Protein 3WH9 (pdb70)

CATH classification: 3.20.20.80

Structure (mmCIF, N/CA/C/O backbone):
data_3WH9
#
_entry.id   3WH9
#
_cell.length_a   93.584
_cell.length_b   97.051
_cell.length_c   147.838
_cell.angle_alpha   90.00
_cell.angle_beta   90.00
_cell.angle_gamma   90.00
#
_symmetry.space_group_name_H-M   'C 2 2 21'
#
loop_
_entity.id
_entity.type
_entity.pdbx_description
1 polymer Endo-beta-1,4-mannanase
2 branched 2-acetamido-2-deoxy-beta-D-glucopyranose-(1-4)-2-acetamido-2-deoxy-beta-D-glucopyranose
3 non-polymer 2-acetamido-2-deoxy-beta-D-glucopyranose
4 non-polymer 2-AMINO-2-HYDROXYMETHYL-PROPANE-1,3-DIOL
5 non-polymer 'CHLORIDE ION'
6 water water
#
loop_
_atom_site.group_PDB
_atom_site.id
_atom_site.type_symbol
_atom_site.label_atom_id
_atom_site.label_alt_id
_atom_site.label_comp_id
_atom_site.label_asym_id
_atom_site.label_entity_id
_atom_site.label_seq_id
_atom_site.pdbx_PDB_ins_code
_atom_site.Cartn_x
_atom_site.Cartn_y
_atom_site.Cartn_z
_atom_site.occupancy
_atom_site.B_iso_or_equiv
_atom_site.auth_seq_id
_atom_site.auth_comp_id
_atom_site.auth_asym_id
_atom_site.auth_atom_id
_atom_site.pdbx_PDB_model_num
ATOM 1 N N . SER A 1 1 ? -10.835 -21.379 30.809 1.00 38.49 1 SER A N 1
ATOM 2 C CA . SER A 1 1 ? -12.198 -21.662 30.287 1.00 37.41 1 SER A CA 1
ATOM 3 C C . SER A 1 1 ? -12.933 -20.357 29.920 1.00 34.62 1 SER A C 1
ATOM 4 O O . SER A 1 1 ? -12.935 -19.966 28.747 1.00 36.10 1 SER A O 1
ATOM 7 N N . PHE A 1 2 ? -13.553 -19.676 30.889 1.00 30.53 2 PHE A N 1
ATOM 8 C CA . PHE A 1 2 ? -14.220 -18.422 30.525 1.00 26.44 2 PHE A CA 1
ATOM 9 C C . PHE A 1 2 ? -13.241 -17.279 30.655 1.00 24.76 2 PHE A C 1
ATOM 10 O O . PHE A 1 2 ? -12.304 -17.346 31.445 1.00 23.64 2 PHE A O 1
ATOM 18 N N . ALA A 1 3 ? -13.480 -16.196 29.924 1.00 21.92 3 ALA A N 1
ATOM 19 C CA . ALA A 1 3 ? -12.585 -15.039 30.020 1.00 21.23 3 ALA A CA 1
ATOM 20 C C . ALA A 1 3 ? -12.605 -14.480 31.440 1.00 19.91 3 ALA A C 1
ATOM 21 O O . ALA A 1 3 ? -13.601 -14.589 32.177 1.00 20.49 3 ALA A O 1
ATOM 23 N N . SER A 1 4 ? -11.524 -13.849 31.854 1.00 19.66 4 SER A N 1
ATOM 24 C CA . SER A 1 4 ? -11.459 -13.379 33.237 1.00 20.31 4 SER A CA 1
ATOM 25 C C . SER A 1 4 ? -10.583 -12.153 33.414 1.00 21.07 4 SER A C 1
ATOM 26 O O . SER A 1 4 ? -10.008 -11.620 32.469 1.00 19.96 4 SER A O 1
ATOM 29 N N . THR A 1 5 ? -10.475 -11.702 34.662 1.00 22.06 5 THR A N 1
ATOM 30 C CA . THR A 1 5 ? -9.577 -10.613 34.963 1.00 21.71 5 THR A CA 1
ATOM 31 C C . THR A 1 5 ? -8.364 -11.193 35.691 1.00 23.04 5 THR A C 1
ATOM 32 O O . THR A 1 5 ? -8.436 -12.241 36.338 1.00 24.23 5 THR A O 1
ATOM 36 N N . SER A 1 6 ? -7.239 -10.527 35.518 1.00 22.63 6 SER A N 1
ATOM 37 C CA . SER A 1 6 ? -6.002 -10.905 36.196 1.00 25.50 6 SER A CA 1
ATOM 38 C C . SER A 1 6 ? -5.448 -9.535 36.625 1.00 24.59 6 SER A C 1
ATOM 39 O O . SER A 1 6 ? -4.819 -8.844 35.827 1.00 25.07 6 SER A O 1
ATOM 42 N N . GLY A 1 7 ? -5.715 -9.128 37.885 1.00 24.98 7 GLY A N 1
ATOM 43 C CA . GLY A 1 7 ? -5.258 -7.814 38.318 1.00 25.35 7 GLY A CA 1
ATOM 44 C C . GLY A 1 7 ? -6.030 -6.738 37.519 1.00 23.84 7 GLY A C 1
ATOM 45 O O . GLY A 1 7 ? -7.242 -6.773 37.502 1.00 24.65 7 GLY A O 1
ATOM 46 N N . LEU A 1 8 ? -5.329 -5.805 36.872 1.00 21.79 8 LEU A N 1
ATOM 47 C CA . LEU A 1 8 ? -5.946 -4.763 36.091 1.00 22.40 8 LEU A CA 1
ATOM 48 C C . LEU A 1 8 ? -6.032 -5.158 34.610 1.00 22.21 8 LEU A C 1
ATOM 49 O O . LEU A 1 8 ? -6.403 -4.325 33.792 1.00 24.67 8 LEU A O 1
ATOM 54 N N . GLN A 1 9 ? -5.703 -6.405 34.260 1.00 21.61 9 GLN A N 1
ATOM 55 C CA . GLN A 1 9 ? -5.755 -6.869 32.875 1.00 21.95 9 GLN A CA 1
ATOM 56 C C . GLN A 1 9 ? -6.828 -7.928 32.661 1.00 21.04 9 GLN A C 1
ATOM 57 O O . GLN A 1 9 ? -7.366 -8.459 33.612 1.00 22.12 9 GLN A O 1
ATOM 63 N N . PHE A 1 10 ? -7.141 -8.211 31.397 1.00 19.65 10 PHE A N 1
ATOM 64 C CA . PHE A 1 10 ? -8.058 -9.290 31.064 1.00 18.87 10 PHE A CA 1
ATOM 65 C C . PHE A 1 10 ? -7.265 -10.504 30.566 1.00 19.38 10 PHE A C 1
ATOM 66 O O . PHE A 1 10 ? -6.142 -10.349 30.046 1.00 19.40 10 PHE A O 1
ATOM 74 N N . THR A 1 11 ? -7.863 -11.681 30.720 1.00 19.84 11 THR A N 1
ATOM 75 C CA . THR A 1 11 ? -7.316 -12.944 30.197 1.00 20.48 11 THR A CA 1
ATOM 76 C C . THR A 1 11 ? -8.338 -13.581 29.223 1.00 21.73 11 THR A C 1
ATOM 77 O O . THR A 1 11 ? -9.511 -13.783 29.582 1.00 21.63 11 THR A O 1
ATOM 81 N N . ILE A 1 12 ? -7.892 -13.893 27.998 1.00 19.84 12 ILE A N 1
ATOM 82 C CA . ILE A 1 12 ? -8.752 -14.527 27.003 1.00 21.29 12 ILE A CA 1
ATOM 83 C C . ILE A 1 12 ? -7.965 -15.709 26.417 1.00 21.38 12 ILE A C 1
ATOM 84 O O . ILE A 1 12 ? -6.823 -15.519 25.960 1.00 20.51 12 ILE A O 1
ATOM 89 N N . ASP A 1 13 ? -8.615 -16.875 26.417 1.00 23.27 13 ASP A N 1
ATOM 90 C CA . ASP A 1 13 ? -8.018 -18.092 25.872 1.00 23.17 13 ASP A CA 1
ATOM 91 C C . ASP A 1 13 ? -6.619 -18.289 26.461 1.00 22.54 13 ASP A C 1
ATOM 92 O O . ASP A 1 13 ? -5.675 -18.652 25.735 1.00 21.17 13 ASP A O 1
ATOM 97 N N . GLY A 1 14 ? -6.506 -18.036 27.757 1.00 22.39 14 GLY A N 1
ATOM 98 C CA . GLY A 1 14 ? -5.246 -18.221 28.460 1.00 22.34 14 GLY A CA 1
ATOM 99 C C . GLY A 1 14 ? -4.184 -17.150 28.299 1.00 22.36 14 GLY A C 1
ATOM 100 O O . GLY A 1 14 ? -3.105 -17.243 28.899 1.00 23.05 14 GLY A O 1
ATOM 101 N N . GLU A 1 15 ? -4.479 -16.123 27.491 1.00 21.42 15 GLU A N 1
ATOM 102 C CA . GLU A 1 15 ? -3.531 -15.050 27.253 1.00 21.79 15 GLU A CA 1
ATOM 103 C C . GLU A 1 15 ? -3.932 -13.817 28.046 1.00 21.66 15 GLU A C 1
ATOM 104 O O . GLU A 1 15 ? -5.055 -13.366 27.940 1.00 19.29 15 GLU A O 1
ATOM 110 N N . THR A 1 16 ? -3.008 -13.297 28.842 1.00 20.75 16 THR A N 1
ATOM 111 C CA . THR A 1 16 ? -3.274 -12.121 29.646 1.00 21.93 16 THR A CA 1
ATOM 112 C C . THR A 1 16 ? -2.606 -10.924 29.023 1.00 22.38 16 THR A C 1
ATOM 113 O O . THR A 1 16 ? -1.385 -10.911 28.833 1.00 23.20 16 THR A O 1
ATOM 117 N N . GLY A 1 17 ? -3.367 -9.868 28.719 1.00 21.74 17 GLY A N 1
ATOM 118 C CA . GLY A 1 17 ? -2.720 -8.734 28.081 1.00 19.93 17 GLY A CA 1
ATOM 119 C C . GLY A 1 17 ? -3.792 -7.772 27.589 1.00 20.27 17 GLY A C 1
ATOM 120 O O . GLY A 1 17 ? -4.944 -8.010 27.866 1.00 20.82 17 GLY A O 1
ATOM 121 N N . TYR A 1 18 ? -3.394 -6.700 26.933 1.00 19.44 18 TYR A N 1
ATOM 122 C CA . TYR A 1 18 ? -4.381 -5.736 26.411 1.00 16.78 18 TYR A CA 1
ATOM 123 C C . TYR A 1 18 ? -5.077 -6.240 25.157 1.00 16.55 18 TYR A C 1
ATOM 124 O O . TYR A 1 18 ? -4.465 -6.880 24.298 1.00 19.38 18 TYR A O 1
ATOM 133 N N . PHE A 1 19 ? -6.378 -5.952 25.037 1.00 16.48 19 PHE A N 1
ATOM 134 C CA . PHE A 1 19 ? -7.135 -6.387 23.867 1.00 16.93 19 PHE A CA 1
ATOM 135 C C . PHE A 1 19 ? -7.897 -5.266 23.184 1.00 16.82 19 PHE A C 1
ATOM 136 O O . PHE A 1 19 ? -8.369 -4.329 23.870 1.00 18.60 19 PHE A O 1
ATOM 144 N N . ALA A 1 20 ? -8.020 -5.386 21.854 1.00 17.00 20 ALA A N 1
ATOM 145 C CA . ALA A 1 20 ? -8.823 -4.415 21.072 1.00 16.06 20 ALA A CA 1
ATOM 146 C C . ALA A 1 20 ? -10.068 -5.156 20.608 1.00 15.25 20 ALA A C 1
ATOM 147 O O . ALA A 1 20 ? -10.070 -6.339 20.335 1.00 15.34 20 ALA A O 1
ATOM 149 N N . GLY A 1 21 ? -11.162 -4.415 20.569 1.00 13.12 21 GLY A N 1
ATOM 150 C CA . GLY A 1 21 ? -12.393 -4.970 20.063 1.00 13.63 21 GLY A CA 1
ATOM 151 C C . GLY A 1 21 ? -13.254 -3.870 19.496 1.00 13.39 21 GLY A C 1
ATOM 152 O O . GLY A 1 21 ? -12.785 -2.791 19.170 1.00 13.12 21 GLY A O 1
ATOM 153 N N . THR A 1 22 ? -14.523 -4.205 19.348 1.00 13.12 22 THR A N 1
ATOM 154 C CA . THR A 1 22 ? -15.432 -3.222 18.737 1.00 13.39 22 THR A CA 1
ATOM 155 C C . THR A 1 22 ? -16.853 -3.542 19.121 1.00 13.09 22 THR A C 1
ATOM 156 O O . THR A 1 22 ? -17.144 -4.435 19.927 1.00 13.44 22 THR A O 1
ATOM 160 N N . ASN A 1 23 ? -17.776 -2.737 18.552 1.00 13.30 23 ASN A N 1
ATOM 161 C CA . ASN A 1 23 ? -19.210 -2.881 18.798 1.00 12.77 23 ASN A CA 1
ATOM 162 C C . ASN A 1 23 ? -19.952 -3.159 17.499 1.00 14.12 23 ASN A C 1
ATOM 163 O O . ASN A 1 23 ? -19.565 -2.601 16.469 1.00 14.92 23 ASN A O 1
ATOM 168 N N . SER A 1 24 ? -20.963 -4.035 17.553 1.00 12.76 24 SER A N 1
ATOM 169 C CA . SER A 1 24 ? -21.862 -4.271 16.401 1.00 14.34 24 SER A CA 1
ATOM 170 C C . SER A 1 24 ? -23.247 -4.532 17.021 1.00 14.33 24 SER A C 1
ATOM 171 O O . SER A 1 24 ? -23.661 -5.674 17.226 1.00 17.22 24 SER A O 1
ATOM 174 N N . TYR A 1 25 ? -24.027 -3.491 17.269 1.00 14.41 25 TYR A N 1
ATOM 175 C CA . TYR A 1 25 ? -25.305 -3.738 17.940 1.00 14.79 25 TYR A CA 1
ATOM 176 C C . TYR A 1 25 ? -26.276 -4.510 17.062 1.00 13.53 25 TYR A C 1
ATOM 177 O O . TYR A 1 25 ? -27.186 -5.181 17.545 1.00 15.51 25 TYR A O 1
ATOM 186 N N . TRP A 1 26 ? -26.066 -4.382 15.779 1.00 13.38 26 TRP A N 1
ATOM 187 C CA . TRP A 1 26 ? -27.000 -4.932 14.818 1.00 14.20 26 TRP A CA 1
ATOM 188 C C . TRP A 1 26 ? -26.791 -6.384 14.440 1.00 13.89 26 TRP A C 1
ATOM 189 O O . TRP A 1 26 ? -27.634 -6.975 13.770 1.00 16.14 26 TRP A O 1
ATOM 200 N N . ILE A 1 27 ? -25.699 -6.996 14.873 1.00 14.82 27 ILE A N 1
ATOM 201 C CA . ILE A 1 27 ? -25.443 -8.334 14.355 1.00 14.86 27 ILE A CA 1
ATOM 202 C C . ILE A 1 27 ? -26.426 -9.409 14.760 1.00 15.00 27 ILE A C 1
ATOM 203 O O . ILE A 1 27 ? -26.697 -10.383 14.018 1.00 16.12 27 ILE A O 1
ATOM 208 N N . GLY A 1 28 ? -26.978 -9.230 15.948 1.00 14.57 28 GLY A N 1
ATOM 209 C CA . GLY A 1 28 ? -27.952 -10.214 16.424 1.00 13.18 28 GLY A CA 1
ATOM 210 C C . GLY A 1 28 ? -29.340 -10.053 15.789 1.00 13.88 28 GLY A C 1
ATOM 211 O O . GLY A 1 28 ? -30.281 -10.874 16.075 1.00 13.96 28 GLY A O 1
ATOM 212 N N . PHE A 1 29 ? -29.495 -9.036 14.952 1.00 13.66 29 PHE A N 1
ATOM 213 C CA . PHE A 1 29 ? -30.786 -8.808 14.285 1.00 14.11 29 PHE A CA 1
ATOM 214 C C . PHE A 1 29 ? -30.735 -9.088 12.781 1.00 16.54 29 PHE A C 1
ATOM 215 O O . PHE A 1 29 ? -31.742 -8.889 12.079 1.00 17.91 29 PHE A O 1
ATOM 223 N N . LEU A 1 30 ? -29.567 -9.507 12.314 1.00 15.79 30 LEU A N 1
ATOM 224 C CA . LEU A 1 30 ? -29.448 -9.895 10.896 1.00 15.33 30 LEU A CA 1
ATOM 225 C C . LEU A 1 30 ? -30.178 -11.197 10.741 1.00 17.32 30 LEU A C 1
ATOM 226 O O . LEU A 1 30 ? -30.324 -11.950 11.717 1.00 17.86 30 LEU A O 1
ATOM 231 N N . THR A 1 31 ? -30.653 -11.462 9.526 1.00 18.38 31 THR A N 1
ATOM 232 C CA . THR A 1 31 ? -31.296 -12.750 9.315 1.00 19.99 31 THR A CA 1
ATOM 233 C C . THR A 1 31 ? -30.514 -13.674 8.401 1.00 20.20 31 THR A C 1
ATOM 234 O O . THR A 1 31 ? -30.910 -14.836 8.214 1.00 22.49 31 THR A O 1
ATOM 238 N N . ASP A 1 32 ? -29.386 -13.200 7.876 1.00 19.24 32 ASP A N 1
ATOM 239 C CA . ASP A 1 32 ? -28.572 -14.006 6.934 1.00 21.06 32 ASP A CA 1
ATOM 240 C C . ASP A 1 32 ? -27.323 -14.484 7.638 1.00 19.49 32 ASP A C 1
ATOM 241 O O . ASP A 1 32 ? -26.460 -13.672 8.018 1.00 19.87 32 ASP A O 1
ATOM 246 N N . ASN A 1 33 ? -27.197 -15.796 7.811 1.00 18.23 33 ASN A N 1
ATOM 247 C CA . ASN A 1 33 ? -26.041 -16.389 8.484 1.00 19.43 33 ASN A CA 1
ATOM 248 C C . ASN A 1 33 ? -24.710 -16.048 7.807 1.00 19.40 33 ASN A C 1
ATOM 249 O O . ASN A 1 33 ? -23.706 -15.857 8.486 1.00 19.03 33 ASN A O 1
ATOM 254 N N . ALA A 1 34 ? -24.719 -15.944 6.482 1.00 20.25 34 ALA A N 1
ATOM 255 C CA . ALA A 1 34 ? -23.465 -15.649 5.792 1.00 20.14 34 ALA A CA 1
ATOM 256 C C . ALA A 1 34 ? -22.937 -14.282 6.214 1.00 19.70 34 ALA A C 1
ATOM 257 O O . ALA A 1 34 ? -21.732 -14.114 6.322 1.00 21.27 34 ALA A O 1
ATOM 259 N N . ASP A 1 35 ? -23.837 -13.335 6.470 1.00 20.08 35 ASP A N 1
ATOM 260 C CA . ASP A 1 35 ? -23.381 -12.008 6.881 1.00 19.28 35 ASP A CA 1
ATOM 261 C C . ASP A 1 35 ? -22.751 -12.052 8.273 1.00 18.58 35 ASP A C 1
ATOM 262 O O . ASP A 1 35 ? -21.782 -11.319 8.550 1.00 18.74 35 ASP A O 1
ATOM 267 N N . VAL A 1 36 ? -23.362 -12.815 9.175 1.00 17.07 36 VAL A N 1
ATOM 268 C CA . VAL A 1 36 ? -22.773 -12.964 10.517 1.00 16.06 36 VAL A CA 1
ATOM 269 C C . VAL A 1 36 ? -21.363 -13.575 10.396 1.00 16.09 36 VAL A C 1
ATOM 270 O O . VAL A 1 36 ? -20.422 -13.098 11.030 1.00 15.43 36 VAL A O 1
ATOM 274 N N . ASP A 1 37 ? -21.245 -14.659 9.606 1.00 17.04 37 ASP A N 1
ATOM 275 C CA . ASP A 1 37 ? -19.934 -15.305 9.433 1.00 17.24 37 ASP A CA 1
ATOM 276 C C . ASP A 1 37 ? -18.916 -14.391 8.741 1.00 17.99 37 ASP A C 1
ATOM 277 O O . ASP A 1 37 ? -17.743 -14.427 9.102 1.00 18.34 37 ASP A O 1
ATOM 282 N N . LEU A 1 38 ? -19.368 -13.570 7.804 1.00 18.30 38 LEU A N 1
ATOM 283 C CA . LEU A 1 38 ? -18.503 -12.629 7.096 1.00 18.76 38 LEU A CA 1
ATOM 284 C C . LEU A 1 38 ? -17.888 -11.662 8.128 1.00 17.69 38 LEU A C 1
ATOM 285 O O . LEU A 1 38 ? -16.702 -11.430 8.159 1.00 17.22 38 LEU A O 1
ATOM 290 N N . VAL A 1 39 ? -18.728 -11.126 9.018 1.00 16.46 39 VAL A N 1
ATOM 291 C CA . VAL A 1 39 ? -18.261 -10.207 10.017 1.00 16.26 39 VAL A CA 1
ATOM 292 C C . VAL A 1 39 ? -17.280 -10.909 10.955 1.00 14.64 39 VAL A C 1
ATOM 293 O O . VAL A 1 39 ? -16.198 -10.373 11.207 1.00 15.89 39 VAL A O 1
ATOM 297 N N . MET A 1 40 ? -17.656 -12.094 11.481 1.00 15.59 40 MET A N 1
ATOM 298 C CA . MET A 1 40 ? -16.812 -12.764 12.443 1.00 16.30 40 MET A CA 1
ATOM 299 C C . MET A 1 40 ? -15.442 -13.096 11.832 1.00 15.06 40 MET A C 1
ATOM 300 O O . MET A 1 40 ? -14.417 -12.949 12.502 1.00 15.61 40 MET A O 1
ATOM 305 N N . GLY A 1 41 ? -15.453 -13.475 10.558 1.00 16.15 41 GLY A N 1
ATOM 306 C CA . GLY A 1 41 ? -14.191 -13.787 9.886 1.00 16.22 41 GLY A CA 1
ATOM 307 C C . GLY A 1 41 ? -13.272 -12.565 9.779 1.00 16.43 41 GLY A C 1
ATOM 308 O O . GLY A 1 41 ? -12.062 -12.648 9.958 1.00 16.48 41 GLY A O 1
ATOM 309 N N . HIS A 1 42 ? -13.875 -11.450 9.443 1.00 15.10 42 HIS A N 1
ATOM 310 C CA . HIS A 1 42 ? -13.136 -10.186 9.358 1.00 15.03 42 HIS A CA 1
ATOM 311 C C . HIS A 1 42 ? -12.643 -9.737 10.731 1.00 14.46 42 HIS A C 1
ATOM 312 O O . HIS A 1 42 ? -11.525 -9.211 10.874 1.00 15.86 42 HIS A O 1
ATOM 319 N N . LEU A 1 43 ? -13.441 -9.901 11.779 1.00 15.36 43 LEU A N 1
ATOM 320 C CA . LEU A 1 43 ? -12.941 -9.540 13.105 1.00 13.37 43 LEU A CA 1
ATOM 321 C C . LEU A 1 43 ? -11.735 -10.439 13.456 1.00 13.68 43 LEU A C 1
ATOM 322 O O . LEU A 1 43 ? -10.731 -9.975 13.979 1.00 15.68 43 LEU A O 1
ATOM 327 N N . LYS A 1 44 ? -11.839 -11.723 13.164 1.00 14.77 44 LYS A N 1
ATOM 328 C CA . LYS A 1 44 ? -10.760 -12.631 13.486 1.00 14.32 44 LYS A CA 1
ATOM 329 C C . LYS A 1 44 ? -9.471 -12.271 12.741 1.00 14.36 44 LYS A C 1
ATOM 330 O O . LYS A 1 44 ? -8.415 -12.181 13.351 1.00 14.67 44 LYS A O 1
ATOM 336 N N . SER A 1 45 ? -9.562 -12.038 11.428 1.00 15.05 45 SER A N 1
ATOM 337 C CA . SER A 1 45 ? -8.345 -11.723 10.687 1.00 14.87 45 SER A CA 1
ATOM 338 C C . SER A 1 45 ? -7.847 -10.305 11.020 1.00 15.00 45 SER A C 1
ATOM 339 O O . SER A 1 45 ? -6.730 -9.948 10.705 1.00 15.49 45 SER A O 1
ATOM 342 N N . SER A 1 46 ? -8.656 -9.510 11.723 1.00 15.06 46 SER A N 1
ATOM 343 C CA . SER A 1 46 ? -8.208 -8.171 12.138 1.00 14.23 46 SER A CA 1
ATOM 344 C C . SER A 1 46 ? -7.584 -8.184 13.523 1.00 15.62 46 SER A C 1
ATOM 345 O O . SER A 1 46 ? -6.978 -7.181 13.945 1.00 18.25 46 SER A O 1
ATOM 348 N N . GLY A 1 47 ? -7.736 -9.293 14.261 1.00 15.65 47 GLY A N 1
ATOM 349 C CA . GLY A 1 47 ? -7.175 -9.373 15.590 1.00 16.15 47 GLY A CA 1
ATOM 350 C C . GLY A 1 47 ? -8.090 -8.706 16.645 1.00 16.32 47 GLY A C 1
ATOM 351 O O . GLY A 1 47 ? -7.654 -8.416 17.766 1.00 17.85 47 GLY A O 1
ATOM 352 N N . LEU A 1 48 ? -9.326 -8.386 16.267 1.00 16.33 48 LEU A N 1
ATOM 353 C CA . LEU A 1 48 ? -10.270 -7.803 17.225 1.00 16.02 48 LEU A CA 1
ATOM 354 C C . LEU A 1 48 ? -10.841 -9.011 17.997 1.00 17.38 48 LEU A C 1
ATOM 355 O O . LEU A 1 48 ? -11.456 -9.908 17.411 1.00 21.13 48 LEU A O 1
ATOM 360 N N . LYS A 1 49 ? -10.643 -9.021 19.309 1.00 16.20 49 LYS A N 1
ATOM 361 C CA . LYS A 1 49 ? -10.996 -10.216 20.052 1.00 18.87 49 LYS A CA 1
ATOM 362 C C . LYS A 1 49 ? -12.266 -10.136 20.850 1.00 17.26 49 LYS A C 1
ATOM 363 O O . LYS A 1 49 ? -12.810 -11.149 21.268 1.00 17.83 49 LYS A O 1
ATOM 369 N N . ILE A 1 50 ? -12.764 -8.920 21.006 1.00 15.47 50 ILE A N 1
ATOM 370 C CA . ILE A 1 50 ? -13.974 -8.708 21.800 1.00 14.69 50 ILE A CA 1
ATOM 371 C C . ILE A 1 50 ? -14.985 -7.973 20.949 1.00 13.44 50 ILE A C 1
ATOM 372 O O . ILE A 1 50 ? -14.653 -6.984 20.311 1.00 14.28 50 ILE A O 1
ATOM 377 N N . LEU A 1 51 ? -16.194 -8.530 20.887 1.00 12.79 51 LEU A N 1
ATOM 378 C CA . LEU A 1 51 ? -17.271 -7.866 20.127 1.00 12.56 51 LEU A CA 1
ATOM 379 C C . LEU A 1 51 ? -18.448 -7.638 21.077 1.00 14.12 51 LEU A C 1
ATOM 380 O O . LEU A 1 51 ? -18.996 -8.551 21.665 1.00 14.06 51 LEU A O 1
ATOM 385 N N . ARG A 1 52 ? -18.879 -6.387 21.173 1.00 12.11 52 ARG A N 1
ATOM 386 C CA . ARG A 1 52 ? -20.040 -6.034 22.040 1.00 13.70 52 ARG A CA 1
ATOM 387 C C . ARG A 1 52 ? -21.257 -5.981 21.131 1.00 14.34 52 ARG A C 1
ATOM 388 O O . ARG A 1 52 ? -21.226 -5.327 20.094 1.00 13.36 52 ARG A O 1
ATOM 396 N N . VAL A 1 53 ? -22.308 -6.680 21.533 1.00 12.98 53 VAL A N 1
ATOM 397 C CA . VAL A 1 53 ? -23.540 -6.793 20.734 1.00 14.44 53 VAL A CA 1
ATOM 398 C C . VAL A 1 53 ? -24.733 -6.505 21.669 1.00 13.62 53 VAL A C 1
ATOM 399 O O . VAL A 1 53 ? -24.616 -6.581 22.907 1.00 14.46 53 VAL A O 1
ATOM 403 N N . TRP A 1 54 ? -25.871 -6.177 21.042 1.00 13.76 54 TRP A N 1
ATOM 404 C CA . TRP A 1 54 ? -27.092 -5.994 21.851 1.00 12.98 54 TRP A CA 1
ATOM 405 C C . TRP A 1 54 ? -27.682 -7.392 22.079 1.00 14.00 54 TRP A C 1
ATOM 406 O O . TRP A 1 54 ? -27.958 -8.134 21.117 1.00 15.26 54 TRP A O 1
ATOM 417 N N . GLY A 1 55 ? -27.927 -7.703 23.352 1.00 12.78 55 GLY A N 1
ATOM 418 C CA . GLY A 1 55 ? -28.594 -8.968 23.688 1.00 14.66 55 GLY A CA 1
ATOM 419 C C . GLY A 1 55 ? -30.064 -8.787 24.009 1.00 14.53 55 GLY A C 1
ATOM 420 O O . GLY A 1 55 ? -30.681 -9.642 24.628 1.00 14.94 55 GLY A O 1
ATOM 421 N N . PHE A 1 56 ? -30.652 -7.682 23.535 1.00 14.14 56 PHE A N 1
ATOM 422 C CA . PHE A 1 56 ? -32.053 -7.353 23.780 1.00 13.67 56 PHE A CA 1
ATOM 423 C C . PHE A 1 56 ? -32.650 -6.905 22.469 1.00 13.88 56 PHE A C 1
ATOM 424 O O . PHE A 1 56 ? -31.957 -6.470 21.529 1.00 13.60 56 PHE A O 1
ATOM 432 N N . ASN A 1 57 ? -33.965 -6.976 22.443 1.00 14.49 57 ASN A N 1
ATOM 433 C CA . ASN A 1 57 ? -34.767 -6.475 21.331 1.00 14.70 57 ASN A CA 1
ATOM 434 C C . ASN A 1 57 ? -36.201 -6.574 21.812 1.00 15.19 57 ASN A C 1
ATOM 435 O O . ASN A 1 57 ? -36.865 -7.583 21.667 1.00 15.45 57 ASN A O 1
ATOM 440 N N . ASP A 1 58 ? -36.630 -5.490 22.466 1.00 15.40 58 ASP A N 1
ATOM 441 C CA . ASP A 1 58 ? -37.924 -5.409 23.161 1.00 15.51 58 ASP A CA 1
ATOM 442 C C . ASP A 1 58 ? -38.993 -4.690 22.372 1.00 16.48 58 ASP A C 1
ATOM 443 O O . ASP A 1 58 ? -38.748 -3.603 21.847 1.00 19.25 58 ASP A O 1
ATOM 448 N N . VAL A 1 59 ? -40.163 -5.322 22.297 1.00 14.93 59 VAL A N 1
ATOM 449 C CA . VAL A 1 59 ? -41.310 -4.753 21.585 1.00 16.04 59 VAL A CA 1
ATOM 450 C C . VAL A 1 59 ? -42.567 -4.818 22.447 1.00 16.42 59 VAL A C 1
ATOM 451 O O . VAL A 1 59 ? -42.619 -5.566 23.404 1.00 15.79 59 VAL A O 1
ATOM 455 N N . THR A 1 60 ? -43.561 -3.965 22.109 1.00 19.11 60 THR A N 1
ATOM 456 C CA . THR A 1 60 ? -44.820 -3.946 22.868 1.00 19.91 60 THR A CA 1
ATOM 457 C C . THR A 1 60 ? -45.969 -4.537 22.055 1.00 22.09 60 THR A C 1
ATOM 458 O O . THR A 1 60 ? -47.126 -4.531 22.526 1.00 22.12 60 THR A O 1
ATOM 462 N N . SER A 1 61 ? -45.649 -4.990 20.842 1.00 22.21 61 SER A N 1
ATOM 463 C CA . SER A 1 61 ? -46.597 -5.713 19.989 1.00 24.11 61 SER A CA 1
ATOM 464 C C . SER A 1 61 ? -45.764 -6.509 18.994 1.00 26.20 61 SER A C 1
ATOM 465 O O . SER A 1 61 ? -44.629 -6.132 18.644 1.00 25.78 61 SER A O 1
ATOM 468 N N . GLN A 1 62 ? -46.298 -7.618 18.501 1.00 28.32 62 GLN A N 1
ATOM 469 C CA . GLN A 1 62 ? -45.467 -8.364 17.567 1.00 29.99 62 GLN A CA 1
ATOM 470 C C . GLN A 1 62 ? -45.230 -7.513 16.324 1.00 28.35 62 GLN A C 1
ATOM 471 O O . GLN A 1 62 ? -46.196 -6.932 15.791 1.00 29.09 62 GLN A O 1
ATOM 477 N N . PRO A 1 63 ? -43.961 -7.393 15.866 1.00 27.18 63 PRO A N 1
ATOM 478 C CA . PRO A 1 63 ? -43.618 -6.592 14.684 1.00 27.12 63 PRO A CA 1
ATOM 479 C C . PRO A 1 63 ? -44.042 -7.270 13.409 1.00 27.76 63 PRO A C 1
ATOM 480 O O . PRO A 1 63 ? -44.472 -8.418 13.424 1.00 27.11 63 PRO A O 1
ATOM 484 N N . SER A 1 64 ? -43.903 -6.548 12.313 1.00 29.53 64 SER A N 1
ATOM 485 C CA . SER A 1 64 ? -44.321 -7.140 11.061 1.00 31.45 64 SER A CA 1
ATOM 486 C C . SER A 1 64 ? -43.412 -8.319 10.847 1.00 31.19 64 SER A C 1
ATOM 487 O O . SER A 1 64 ? -42.232 -8.293 11.217 1.00 30.92 64 SER A O 1
ATOM 490 N N . SER A 1 65 ? -43.983 -9.359 10.244 1.00 31.66 65 SER A N 1
ATOM 491 C CA . SER A 1 65 ? -43.255 -10.601 9.971 1.00 30.93 65 SER A CA 1
ATOM 492 C C . SER A 1 65 ? -41.955 -10.371 9.259 1.00 29.72 65 SER A C 1
ATOM 493 O O . SER A 1 65 ? -41.907 -9.582 8.307 1.00 29.45 65 SER A O 1
ATOM 496 N N . GLY A 1 66 ? -40.911 -11.057 9.746 1.00 27.43 66 GLY A N 1
ATOM 497 C CA . GLY A 1 66 ? -39.583 -10.960 9.181 1.00 28.28 66 GLY A CA 1
ATOM 498 C C . GLY A 1 66 ? -38.647 -10.110 10.039 1.00 27.94 66 GLY A C 1
ATOM 499 O O . GLY A 1 66 ? -37.427 -10.209 9.930 1.00 29.73 66 GLY A O 1
ATOM 500 N N . THR A 1 67 ? -39.217 -9.259 10.874 1.00 25.78 67 THR A N 1
ATOM 501 C CA . THR A 1 67 ? -38.400 -8.394 11.703 1.00 24.55 67 THR A CA 1
ATOM 502 C C . THR A 1 67 ? -38.055 -9.174 12.955 1.00 21.75 67 THR A C 1
ATOM 503 O O . THR A 1 67 ? -38.912 -9.821 13.557 1.00 22.50 67 THR A O 1
ATOM 507 N N . VAL A 1 68 ? -36.783 -9.147 13.323 1.00 20.56 68 VAL A N 1
ATOM 508 C CA . VAL A 1 68 ? -36.314 -9.874 14.476 1.00 19.05 68 VAL A CA 1
ATOM 509 C C . VAL A 1 68 ? -36.804 -9.177 15.743 1.00 18.41 68 VAL A C 1
ATOM 510 O O . VAL A 1 68 ? -36.832 -7.941 15.804 1.00 18.64 68 VAL A O 1
ATOM 514 N N . TRP A 1 69 ? -37.200 -9.974 16.714 1.00 17.73 69 TRP A N 1
ATOM 515 C CA . TRP A 1 69 ? -37.606 -9.441 18.036 1.00 16.97 69 TRP A CA 1
ATOM 516 C C . TRP A 1 69 ? -37.265 -10.498 19.070 1.00 17.63 69 TRP A C 1
ATOM 517 O O . TRP A 1 69 ? -37.403 -11.704 18.772 1.00 16.51 69 TRP A O 1
ATOM 528 N N . TYR A 1 70 ? -36.824 -10.080 20.277 1.00 15.56 70 TYR A N 1
ATOM 529 C CA . TYR A 1 70 ? -36.452 -11.040 21.314 1.00 15.66 70 TYR A CA 1
ATOM 530 C C . TYR A 1 70 ? -37.488 -11.177 22.457 1.00 15.58 70 TYR A C 1
ATOM 531 O O . TYR A 1 70 ? -37.688 -12.240 22.978 1.00 16.70 70 TYR A O 1
ATOM 540 N N . GLN A 1 71 ? -38.150 -10.084 22.807 1.00 15.80 71 GLN A N 1
ATOM 541 C CA . GLN A 1 71 ? -39.080 -10.130 23.918 1.00 15.03 71 GLN A CA 1
ATOM 542 C C . GLN A 1 71 ? -40.232 -9.198 23.684 1.00 16.01 71 GLN A C 1
ATOM 543 O O . GLN A 1 71 ? -40.020 -8.054 23.294 1.00 15.84 71 GLN A O 1
ATOM 549 N N . LEU A 1 72 ? -41.447 -9.701 23.957 1.00 16.12 72 LEU A N 1
ATOM 550 C CA . LEU A 1 72 ? -42.689 -8.926 23.768 1.00 16.07 72 LEU A CA 1
ATOM 551 C C . LEU A 1 72 ? -43.271 -8.612 25.131 1.00 17.15 72 LEU A C 1
ATOM 552 O O . LEU A 1 72 ? -43.299 -9.477 26.010 1.00 19.09 72 LEU A O 1
ATOM 557 N N . HIS A 1 73 ? -43.673 -7.368 25.333 1.00 15.56 73 HIS A N 1
ATOM 558 C CA . HIS A 1 73 ? -44.253 -6.955 26.636 1.00 17.17 73 HIS A CA 1
ATOM 559 C C . HIS A 1 73 ? -45.644 -6.471 26.306 1.00 17.45 73 HIS A C 1
ATOM 560 O O . HIS A 1 73 ? -45.789 -5.418 25.742 1.00 19.22 73 HIS A O 1
ATOM 567 N N . GLN A 1 74 ? -46.655 -7.269 26.677 1.00 18.14 74 GLN A N 1
ATOM 568 C CA . GLN A 1 74 ? -48.020 -6.948 26.299 1.00 21.64 74 GLN A CA 1
ATOM 569 C C . GLN A 1 74 ? -48.949 -7.649 27.285 1.00 21.42 74 GLN A C 1
ATOM 570 O O . GLN A 1 74 ? -48.643 -8.722 27.759 1.00 21.85 74 GLN A O 1
ATOM 576 N N . ASP A 1 75 ? -50.102 -7.033 27.510 1.00 23.78 75 ASP A N 1
ATOM 577 C CA . ASP A 1 75 ? -51.095 -7.584 28.440 1.00 25.09 75 ASP A CA 1
ATOM 578 C C . ASP A 1 75 ? -50.506 -7.933 29.788 1.00 24.29 75 ASP A C 1
ATOM 579 O O . ASP A 1 75 ? -50.870 -8.926 30.442 1.00 26.25 75 ASP A O 1
ATOM 584 N N . GLY A 1 76 ? -49.549 -7.133 30.213 1.00 23.15 76 GLY A N 1
ATOM 585 C CA . GLY A 1 76 ? -48.984 -7.344 31.532 1.00 22.06 76 GLY A CA 1
ATOM 586 C C . GLY A 1 76 ? -48.063 -8.536 31.704 1.00 21.69 76 GLY A C 1
ATOM 587 O O . GLY A 1 76 ? -47.751 -8.932 32.811 1.00 22.98 76 GLY A O 1
ATOM 588 N N . LYS A 1 77 ? -47.571 -9.064 30.584 1.00 21.77 77 LYS A N 1
ATOM 589 C CA . LYS A 1 77 ? -46.699 -10.205 30.622 1.00 21.98 77 LYS A CA 1
ATOM 590 C C . LYS A 1 77 ? -45.582 -10.016 29.599 1.00 20.51 77 LYS A C 1
ATOM 591 O O . LYS A 1 77 ? -45.749 -9.325 28.615 1.00 20.27 77 LYS A O 1
ATOM 597 N N . SER A 1 78 ? -44.493 -10.702 29.844 1.00 19.41 78 SER A N 1
ATOM 598 C CA . SER A 1 78 ? -43.362 -10.640 28.915 1.00 18.73 78 SER A CA 1
ATOM 599 C C . SER A 1 78 ? -43.171 -12.013 28.346 1.00 18.49 78 SER A C 1
ATOM 600 O O . SER A 1 78 ? -43.031 -12.986 29.088 1.00 20.96 78 SER A O 1
ATOM 603 N N . THR A 1 79 ? -43.157 -12.047 27.015 1.00 18.69 79 THR A N 1
ATOM 604 C CA . THR A 1 79 ? -43.011 -13.297 26.265 1.00 19.93 79 THR A CA 1
ATOM 605 C C . THR A 1 79 ? -41.676 -13.301 25.498 1.00 18.85 79 THR A C 1
ATOM 606 O O . THR A 1 79 ? -41.365 -12.338 24.825 1.00 20.83 79 THR A O 1
ATOM 610 N N . ILE A 1 80 ? -40.925 -14.397 25.581 1.00 17.31 80 ILE A N 1
ATOM 611 C CA . ILE A 1 80 ? -39.604 -14.431 24.883 1.00 17.88 80 ILE A CA 1
ATOM 612 C C . ILE A 1 80 ? -39.662 -15.208 23.569 1.00 18.43 80 ILE A C 1
ATOM 613 O O . ILE A 1 80 ? -40.201 -16.326 23.540 1.00 19.53 80 ILE A O 1
ATOM 618 N N . ASN A 1 81 ? -39.166 -14.598 22.487 1.00 17.43 81 ASN A N 1
ATOM 619 C CA . ASN A 1 81 ? -39.196 -15.233 21.159 1.00 17.93 81 ASN A CA 1
ATOM 620 C C . ASN A 1 81 ? -38.010 -16.190 21.002 1.00 18.66 81 ASN A C 1
ATOM 621 O O . ASN A 1 81 ? -36.871 -15.734 20.868 1.00 17.95 81 ASN A O 1
ATOM 626 N N . THR A 1 82 ? -38.290 -17.484 20.975 1.00 19.64 82 THR A N 1
ATOM 627 C CA . THR A 1 82 ? -37.195 -18.455 20.802 1.00 19.47 82 THR A CA 1
ATOM 628 C C . THR A 1 82 ? -37.205 -18.996 19.361 1.00 19.61 82 THR A C 1
ATOM 629 O O . THR A 1 82 ? -36.513 -19.980 19.070 1.00 20.85 82 THR A O 1
ATOM 633 N N . GLY A 1 83 ? -38.010 -18.381 18.488 1.00 18.96 83 GLY A N 1
ATOM 634 C CA . GLY A 1 83 ? -38.104 -18.800 17.100 1.00 20.51 83 GLY A CA 1
ATOM 635 C C . GLY A 1 83 ? -36.963 -18.353 16.193 1.00 18.93 83 GLY A C 1
ATOM 636 O O . GLY A 1 83 ? -35.992 -17.730 16.614 1.00 19.57 83 GLY A O 1
ATOM 637 N N . ALA A 1 84 ? -37.123 -18.639 14.904 1.00 20.84 84 ALA A N 1
ATOM 638 C CA . ALA A 1 84 ? -36.082 -18.315 13.934 1.00 19.66 84 ALA A CA 1
ATOM 639 C C . ALA A 1 84 ? -35.862 -16.827 13.796 1.00 20.05 84 ALA A C 1
ATOM 640 O O . ALA A 1 84 ? -34.760 -16.411 13.337 1.00 20.64 84 ALA A O 1
ATOM 642 N N . ASP A 1 85 ? -36.889 -16.037 14.088 1.00 19.94 85 ASP A N 1
ATOM 643 C CA . ASP A 1 85 ? -36.723 -14.577 13.993 1.00 18.55 85 ASP A CA 1
ATOM 644 C C . ASP A 1 85 ? -36.599 -13.978 15.406 1.00 17.81 85 ASP A C 1
ATOM 645 O O . ASP A 1 85 ? -36.876 -12.774 15.634 1.00 18.37 85 ASP A O 1
ATOM 650 N N . GLY A 1 86 ? -36.141 -14.813 16.328 1.00 16.68 86 GLY A N 1
ATOM 651 C CA . GLY A 1 86 ? -35.973 -14.427 17.723 1.00 16.84 86 GLY A CA 1
ATOM 652 C C . GLY A 1 86 ? -34.578 -14.744 18.223 1.00 16.36 86 GLY A C 1
ATOM 653 O O . GLY A 1 86 ? -33.583 -14.433 17.546 1.00 17.59 86 GLY A O 1
ATOM 654 N N . LEU A 1 87 ? -34.492 -15.350 19.407 1.00 17.60 87 LEU A N 1
ATOM 655 C CA . LEU A 1 87 ? -33.196 -15.664 19.985 1.00 15.91 87 LEU A CA 1
ATOM 656 C C . LEU A 1 87 ? -32.350 -16.621 19.147 1.00 17.69 87 LEU A C 1
ATOM 657 O O . LEU A 1 87 ? -31.179 -16.662 19.362 1.00 16.70 87 LEU A O 1
ATOM 662 N N . GLN A 1 88 ? -32.941 -17.314 18.177 1.00 17.65 88 GLN A N 1
ATOM 663 C CA . GLN A 1 88 ? -32.092 -18.169 17.321 1.00 17.55 88 GLN A CA 1
ATOM 664 C C . GLN A 1 88 ? -31.150 -17.263 16.535 1.00 17.43 88 GLN A C 1
ATOM 665 O O . GLN A 1 88 ? -30.095 -17.733 16.094 1.00 17.86 88 GLN A O 1
ATOM 671 N N . ARG A 1 89 ? -31.459 -15.957 16.367 1.00 16.33 89 ARG A N 1
ATOM 672 C CA . ARG A 1 89 ? -30.508 -15.078 15.655 1.00 16.33 89 ARG A CA 1
ATOM 673 C C . ARG A 1 89 ? -29.299 -14.786 16.573 1.00 17.19 89 ARG A C 1
ATOM 674 O O . ARG A 1 89 ? -28.165 -14.636 16.104 1.00 17.85 89 ARG A O 1
ATOM 682 N N . LEU A 1 90 ? -29.532 -14.662 17.880 1.00 16.17 90 LEU A N 1
ATOM 683 C CA . LEU A 1 90 ? -28.435 -14.422 18.778 1.00 15.52 90 LEU A CA 1
ATOM 684 C C . LEU A 1 90 ? -27.669 -15.734 18.890 1.00 15.99 90 LEU A C 1
ATOM 685 O O . LEU A 1 90 ? -26.467 -15.732 19.069 1.00 17.15 90 LEU A O 1
ATOM 690 N N . ASP A 1 91 ? -28.388 -16.858 18.825 1.00 17.15 91 ASP A N 1
ATOM 691 C CA . ASP A 1 91 ? -27.683 -18.138 18.924 1.00 16.52 91 ASP A CA 1
ATOM 692 C C . ASP A 1 91 ? -26.621 -18.198 17.829 1.00 16.07 91 ASP A C 1
ATOM 693 O O . ASP A 1 91 ? -25.516 -18.750 18.082 1.00 17.22 91 ASP A O 1
ATOM 698 N N . TYR A 1 92 ? -26.964 -17.723 16.636 1.00 16.41 92 TYR A N 1
ATOM 699 C CA . TYR A 1 92 ? -26.006 -17.838 15.531 1.00 15.71 92 TYR A CA 1
ATOM 700 C C . TYR A 1 92 ? -24.811 -16.964 15.773 1.00 16.66 92 TYR A C 1
ATOM 701 O O . TYR A 1 92 ? -23.684 -17.328 15.434 1.00 17.22 92 TYR A O 1
ATOM 710 N N . VAL A 1 93 ? -25.041 -15.821 16.402 1.00 16.02 93 VAL A N 1
ATOM 711 C CA . VAL A 1 93 ? -23.935 -14.957 16.710 1.00 15.58 93 VAL A CA 1
ATOM 712 C C . VAL A 1 93 ? -23.013 -15.643 17.731 1.00 16.42 93 VAL A C 1
ATOM 713 O O . VAL A 1 93 ? -21.795 -15.619 17.561 1.00 16.46 93 VAL A O 1
ATOM 717 N N . VAL A 1 94 ? -23.599 -16.254 18.765 1.00 16.04 94 VAL A N 1
ATOM 718 C CA . VAL A 1 94 ? -22.785 -16.915 19.760 1.00 15.07 94 VAL A CA 1
ATOM 719 C C . VAL A 1 94 ? -21.991 -18.097 19.126 1.00 16.07 94 VAL A C 1
ATOM 720 O O . VAL A 1 94 ? -20.797 -18.263 19.389 1.00 17.31 94 VAL A O 1
ATOM 724 N N . SER A 1 95 ? -22.670 -18.891 18.306 1.00 17.58 95 SER A N 1
ATOM 725 C CA . SER A 1 95 ? -22.044 -20.031 17.662 1.00 19.11 95 SER A CA 1
ATOM 726 C C . SER A 1 95 ? -20.952 -19.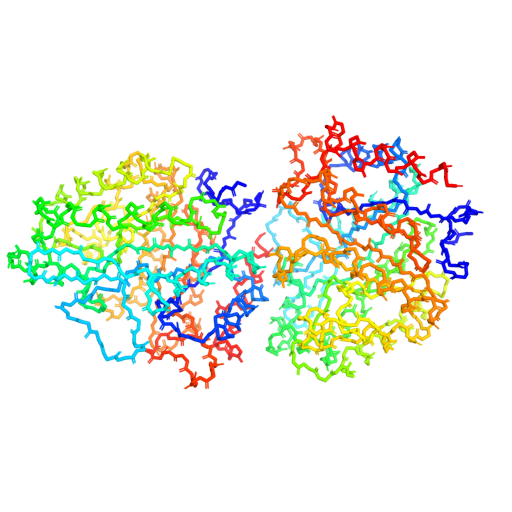602 16.683 1.00 18.05 95 SER A C 1
ATOM 727 O O . SER A 1 95 ? -19.870 -20.212 16.636 1.00 17.67 95 SER A O 1
ATOM 730 N N . SER A 1 96 ? -21.192 -18.512 15.962 1.00 18.92 96 SER A N 1
ATOM 731 C CA . SER A 1 96 ? -20.193 -18.040 15.012 1.00 16.62 96 SER A CA 1
ATOM 732 C C . SER A 1 96 ? -18.991 -17.469 15.780 1.00 17.90 96 SER A C 1
ATOM 733 O O . SER A 1 96 ? -17.829 -17.592 15.370 1.00 16.67 96 SER A O 1
ATOM 736 N N . ALA A 1 97 ? -19.255 -16.819 16.909 1.00 16.39 97 ALA A N 1
ATOM 737 C CA . ALA A 1 97 ? -18.188 -16.285 17.740 1.00 15.94 97 ALA A CA 1
ATOM 738 C C . ALA A 1 97 ? -17.315 -17.454 18.253 1.00 17.01 97 ALA A C 1
ATOM 739 O O . ALA A 1 97 ? -16.085 -17.373 18.242 1.00 18.19 97 ALA A O 1
ATOM 741 N N . GLU A 1 98 ? -17.942 -18.525 18.716 1.00 17.05 98 GLU A N 1
ATOM 742 C CA . GLU A 1 98 ? -17.176 -19.707 19.171 1.00 17.00 98 GLU A CA 1
ATOM 743 C C . GLU A 1 98 ? -16.299 -20.195 18.031 1.00 17.57 98 GLU A C 1
ATOM 744 O O . GLU A 1 98 ? -15.117 -20.469 18.235 1.00 19.51 98 GLU A O 1
ATOM 750 N N . GLN A 1 99 ? -16.872 -20.323 16.848 1.00 17.00 99 GLN A N 1
ATOM 751 C CA . GLN A 1 99 ? -16.085 -20.838 15.712 1.00 17.45 99 GLN A CA 1
ATOM 752 C C . GLN A 1 99 ? -14.932 -19.951 15.322 1.00 18.44 99 GLN A C 1
ATOM 753 O O . GLN A 1 99 ? -13.867 -20.440 14.884 1.00 21.37 99 GLN A O 1
ATOM 759 N N . HIS A 1 100 ? -15.104 -18.639 15.447 1.00 17.70 100 HIS A N 1
ATOM 760 C CA . HIS A 1 100 ? -14.086 -17.692 15.023 1.00 17.18 100 HIS A CA 1
ATOM 761 C C . HIS A 1 100 ? -13.199 -17.163 16.123 1.00 17.07 100 HIS A C 1
ATOM 762 O O . HIS A 1 100 ? -12.460 -16.185 15.929 1.00 18.92 100 HIS A O 1
ATOM 769 N N . ASP A 1 101 ? -13.353 -17.747 17.314 1.00 18.42 101 ASP A N 1
ATOM 770 C CA . ASP A 1 101 ? -12.556 -17.350 18.451 1.00 19.37 101 ASP A CA 1
ATOM 771 C C . ASP A 1 101 ? -12.746 -15.888 18.807 1.00 20.17 101 ASP A C 1
ATOM 772 O O . ASP A 1 101 ? -11.775 -15.183 19.047 1.00 21.19 101 ASP A O 1
ATOM 777 N N . ILE A 1 102 ? -14.000 -15.426 18.868 1.00 18.11 102 ILE A N 1
ATOM 778 C CA . ILE A 1 102 ? -14.307 -14.019 19.218 1.00 16.88 102 ILE A CA 1
ATOM 779 C C . ILE A 1 102 ? -15.092 -14.138 20.539 1.00 17.25 102 ILE A C 1
ATOM 780 O O . ILE A 1 102 ? -15.854 -15.104 20.699 1.00 17.30 102 ILE A O 1
ATOM 785 N N . LYS A 1 103 ? -14.862 -13.214 21.476 1.00 15.77 103 LYS A N 1
ATOM 786 C CA . LYS A 1 103 ? -15.610 -13.219 22.739 1.00 15.83 103 LYS A CA 1
ATOM 787 C C . LYS A 1 103 ? -16.631 -12.073 22.689 1.00 16.71 103 LYS A C 1
ATOM 788 O O . LYS A 1 103 ? -16.329 -10.983 22.193 1.00 16.29 103 LYS A O 1
ATOM 794 N N . LEU A 1 104 ? -17.810 -12.337 23.228 1.00 14.82 104 LEU A N 1
ATOM 795 C CA . LEU A 1 104 ? -18.915 -11.365 23.159 1.00 12.96 104 LEU A CA 1
ATOM 796 C C . LEU A 1 104 ? -19.281 -10.722 24.467 1.00 14.40 104 LEU A C 1
ATOM 797 O O . LEU A 1 104 ? -19.301 -11.377 25.517 1.00 15.26 104 LEU A O 1
ATOM 802 N N . ILE A 1 105 ? -19.560 -9.406 24.418 1.00 13.30 105 ILE A N 1
ATOM 803 C CA . ILE A 1 105 ? -20.188 -8.755 25.570 1.00 14.36 105 ILE A CA 1
ATOM 804 C C . ILE A 1 105 ? -21.651 -8.654 25.136 1.00 14.79 105 ILE A C 1
ATOM 805 O O . ILE A 1 105 ? -21.952 -8.139 24.056 1.00 14.08 105 ILE A O 1
ATOM 810 N N . ILE A 1 106 ? -22.557 -9.215 25.966 1.00 14.45 106 ILE A N 1
ATOM 811 C CA . ILE A 1 106 ? -23.971 -9.256 25.620 1.00 13.84 106 ILE A CA 1
ATOM 812 C C . ILE A 1 106 ? -24.724 -8.575 26.745 1.00 14.16 106 ILE A C 1
ATOM 813 O O . ILE A 1 106 ? -24.578 -8.965 27.924 1.00 15.91 106 ILE A O 1
ATOM 818 N N . ASN A 1 107 ? -25.419 -7.472 26.399 1.00 12.84 107 ASN A N 1
ATOM 819 C CA . ASN A 1 107 ? -26.225 -6.769 27.392 1.00 14.33 107 ASN A CA 1
ATOM 820 C C . ASN A 1 107 ? -27.707 -7.106 27.318 1.00 14.33 107 ASN A C 1
ATOM 821 O O . ASN A 1 107 ? -28.244 -7.558 26.292 1.00 13.54 107 ASN A O 1
ATOM 826 N N . PHE A 1 108 ? -28.403 -6.812 28.418 1.00 15.05 108 PHE A N 1
ATOM 827 C CA . PHE A 1 108 ? -29.782 -7.286 28.541 1.00 12.96 108 PHE A CA 1
ATOM 828 C C . PHE A 1 108 ? -30.924 -6.320 28.310 1.00 13.73 108 PHE A C 1
ATOM 829 O O . PHE A 1 108 ? -32.047 -6.802 28.161 1.00 15.27 108 PHE A O 1
ATOM 837 N N . VAL A 1 109 ? -30.617 -5.033 28.277 1.00 13.08 109 VAL A N 1
ATOM 838 C CA . VAL A 1 109 ? -31.655 -4.003 28.026 1.00 13.51 109 VAL A CA 1
ATOM 839 C C . VAL A 1 109 ? -30.995 -2.704 27.638 1.00 13.39 109 VAL A C 1
ATOM 840 O O . VAL A 1 109 ? -29.854 -2.447 28.036 1.00 13.14 109 VAL A O 1
ATOM 844 N N . ASN A 1 110 ? -31.726 -1.889 26.850 1.00 13.65 110 ASN A N 1
ATOM 845 C CA . ASN A 1 110 ? -31.187 -0.578 26.485 1.00 12.20 110 ASN A CA 1
ATOM 846 C C . ASN A 1 110 ? -31.750 0.456 27.455 1.00 12.36 110 ASN A C 1
ATOM 847 O O . ASN A 1 110 ? -32.910 0.369 27.824 1.00 13.81 110 ASN A O 1
ATOM 852 N N . TYR A 1 111 ? -30.929 1.435 27.870 1.00 11.61 111 TYR A N 1
ATOM 853 C CA . TYR A 1 111 ? -31.510 2.576 28.606 1.00 14.56 111 TYR A CA 1
ATOM 854 C C . TYR A 1 111 ? -32.297 3.369 27.554 1.00 14.62 111 TYR A C 1
ATOM 855 O O . TYR A 1 111 ? -33.393 3.894 27.854 1.00 16.03 111 TYR A O 1
ATOM 864 N N . TRP A 1 112 ? -31.752 3.500 26.348 1.00 14.25 112 TRP A N 1
ATOM 865 C CA . TRP A 1 112 ? -32.434 4.273 25.285 1.00 13.90 112 TRP A CA 1
ATOM 866 C C . TRP A 1 112 ? -33.611 3.553 24.670 1.00 14.78 112 TRP A C 1
ATOM 867 O O . TRP A 1 112 ? -33.825 2.344 24.893 1.00 14.38 112 TRP A O 1
ATOM 878 N N . THR A 1 113 ? -34.422 4.294 23.911 1.00 14.54 113 THR A N 1
ATOM 879 C CA . THR A 1 113 ? -35.608 3.673 23.311 1.00 14.68 113 THR A CA 1
ATOM 880 C C . THR A 1 113 ? -35.379 2.777 22.098 1.00 14.78 113 THR A C 1
ATOM 881 O O . THR A 1 113 ? -36.303 2.071 21.651 1.00 17.57 113 THR A O 1
ATOM 885 N N . ASP A 1 114 ? -34.178 2.812 21.511 1.00 15.11 114 ASP A N 1
ATOM 886 C CA . ASP A 1 114 ? -33.867 1.948 20.371 1.00 14.65 114 ASP A CA 1
ATOM 887 C C . ASP A 1 114 ? -33.958 0.490 20.789 1.00 13.81 114 ASP A C 1
ATOM 888 O O . ASP A 1 114 ? -33.362 0.064 21.778 1.00 15.89 114 ASP A O 1
ATOM 893 N N . TYR A 1 115 ? -34.737 -0.250 20.015 1.00 14.21 115 TYR A N 1
ATOM 894 C CA . TYR A 1 115 ? -35.011 -1.641 20.298 1.00 13.28 115 TYR A CA 1
ATOM 895 C C . TYR A 1 115 ? -35.757 -1.809 21.612 1.00 15.17 115 TYR A C 1
ATOM 896 O O . TYR A 1 115 ? -35.530 -2.771 22.351 1.00 15.52 115 TYR A O 1
ATOM 905 N N . GLY A 1 116 ? -36.632 -0.837 21.876 1.00 13.77 116 GLY A N 1
ATOM 906 C CA . GLY A 1 116 ? -37.574 -0.874 22.987 1.00 14.51 116 GLY A CA 1
ATOM 907 C C . GLY A 1 116 ? -37.048 -0.236 24.242 1.00 14.78 116 GLY A C 1
ATOM 908 O O . GLY A 1 116 ? -37.536 0.793 24.744 1.00 16.65 116 GLY A O 1
ATOM 909 N N . GLY A 1 117 ? -36.025 -0.870 24.778 1.00 14.63 117 GLY A N 1
ATOM 910 C CA . GLY A 1 117 ? -35.430 -0.383 26.019 1.00 13.12 117 GLY A CA 1
ATOM 911 C C . GLY A 1 117 ? -36.316 -0.398 27.234 1.00 13.67 117 GLY A C 1
ATOM 912 O O . GLY A 1 117 ? -37.386 -1.009 27.245 1.00 14.57 117 GLY A O 1
ATOM 913 N N . MET A 1 118 ? -35.792 0.202 28.288 1.00 14.21 118 MET A N 1
ATOM 914 C CA . MET A 1 118 ? -36.506 0.267 29.566 1.00 13.98 118 MET A CA 1
ATOM 915 C C . MET A 1 118 ? -37.887 0.905 29.329 1.00 16.01 118 MET A C 1
ATOM 916 O O . MET A 1 118 ? -38.857 0.559 30.030 1.00 15.76 118 MET A O 1
ATOM 921 N N . SER A 1 119 ? -37.968 1.820 28.380 1.00 15.64 119 SER A N 1
ATOM 922 C CA . SER A 1 119 ? -39.249 2.458 28.062 1.00 17.13 119 SER A CA 1
ATOM 923 C C . SER A 1 119 ? -40.317 1.460 27.590 1.00 17.21 119 SER A C 1
ATOM 924 O O . SER A 1 119 ? -41.519 1.681 27.833 1.00 17.45 119 SER A O 1
ATOM 927 N N . ALA A 1 120 ? -39.936 0.404 26.848 1.00 15.71 120 ALA A N 1
ATOM 928 C CA . ALA A 1 120 ? -40.909 -0.598 26.424 1.00 14.67 120 ALA A CA 1
ATOM 929 C C . ALA A 1 120 ? -41.456 -1.332 27.681 1.00 16.98 120 ALA A C 1
ATOM 930 O O . ALA A 1 120 ? -42.645 -1.709 27.757 1.00 14.99 120 ALA A O 1
ATOM 932 N N . TYR A 1 121 ? -40.568 -1.599 28.652 1.00 15.02 121 TYR A N 1
ATOM 933 C CA . TYR A 1 121 ? -41.047 -2.224 29.915 1.00 15.13 121 TYR A CA 1
ATOM 934 C C . TYR A 1 121 ? -41.987 -1.261 30.603 1.00 17.09 121 TYR A C 1
ATOM 935 O O . TYR A 1 121 ? -43.057 -1.671 31.037 1.00 16.64 121 TYR A O 1
ATOM 944 N N . VAL A 1 122 ? -41.607 0.010 30.714 1.00 17.09 122 VAL A N 1
ATOM 945 C CA . VAL A 1 122 ? -42.480 0.989 31.391 1.00 17.81 122 VAL A CA 1
ATOM 946 C C . VAL A 1 122 ? -43.845 1.124 30.647 1.00 19.11 122 VAL A C 1
ATOM 947 O O . VAL A 1 122 ? -44.897 1.249 31.274 1.00 20.38 122 VAL A O 1
ATOM 951 N N . SER A 1 123 ? -43.849 1.100 29.324 1.00 16.53 123 SER A N 1
ATOM 952 C CA . SER A 1 123 ? -45.102 1.185 28.531 1.00 18.20 123 SER A CA 1
ATOM 953 C C . SER A 1 123 ? -46.048 0.037 28.904 1.00 17.94 123 SER A C 1
ATOM 954 O O . SER A 1 123 ? -47.270 0.214 29.171 1.00 18.81 123 SER A O 1
ATOM 957 N N . ALA A 1 124 ? -45.461 -1.149 29.032 1.00 18.51 124 ALA A N 1
ATOM 958 C CA . ALA A 1 124 ? -46.274 -2.313 29.321 1.00 17.52 124 ALA A CA 1
ATOM 959 C C . ALA A 1 124 ? -46.638 -2.481 30.788 1.00 16.31 124 ALA A C 1
ATOM 960 O O . ALA A 1 124 ? -47.715 -3.014 31.083 1.00 19.85 124 ALA A O 1
ATOM 962 N N . TYR A 1 125 ? -45.755 -2.076 31.677 1.00 16.81 125 TYR A N 1
ATOM 963 C CA . TYR A 1 125 ? -45.935 -2.347 33.111 1.00 18.68 125 TYR A CA 1
ATOM 964 C C . TYR A 1 125 ? -46.429 -1.157 33.915 1.00 19.45 125 TYR A C 1
ATOM 965 O O . TYR A 1 125 ? -46.884 -1.338 35.052 1.00 20.88 125 TYR A O 1
ATOM 974 N N . GLY A 1 126 ? -46.302 0.033 33.340 1.00 19.33 126 GLY A N 1
ATOM 975 C CA . GLY A 1 126 ? -46.789 1.231 34.007 1.00 23.01 126 GLY A CA 1
ATOM 976 C C . GLY A 1 126 ? -45.676 2.024 34.665 1.00 25.29 126 GLY A C 1
ATOM 977 O O . GLY A 1 126 ? -44.663 1.470 35.084 1.00 25.61 126 GLY A O 1
ATOM 978 N N . GLY A 1 127 ? -45.888 3.325 34.782 1.00 25.01 127 GLY A N 1
ATOM 979 C CA . GLY A 1 127 ? -44.871 4.162 35.372 1.00 27.71 127 GLY A CA 1
ATOM 980 C C . GLY A 1 127 ? -44.593 5.316 34.430 1.00 29.21 127 GLY A C 1
ATOM 981 O O . GLY A 1 127 ? -45.239 5.470 33.377 1.00 30.52 127 GLY A O 1
ATOM 982 N N . SER A 1 128 ? -43.559 6.083 34.761 1.00 30.17 128 SER A N 1
ATOM 983 C CA . SER A 1 128 ? -43.231 7.246 33.981 1.00 31.10 128 SER A CA 1
ATOM 984 C C . SER A 1 128 ? -41.733 7.388 33.765 1.00 31.29 128 SER A C 1
ATOM 985 O O . SER A 1 128 ? -40.978 7.592 34.730 1.00 33.77 128 SER A O 1
ATOM 988 N N . GLY A 1 129 ? -41.318 7.272 32.512 1.00 30.08 129 GLY A N 1
ATOM 989 C CA . GLY A 1 129 ? -39.903 7.426 32.173 1.00 29.45 129 GLY A CA 1
ATOM 990 C C . GLY A 1 129 ? -39.070 6.223 32.541 1.00 28.21 129 GLY A C 1
ATOM 991 O O . GLY A 1 129 ? -39.476 5.408 33.373 1.00 29.85 129 GLY A O 1
ATOM 992 N N . GLU A 1 130 ? -37.887 6.121 31.927 1.00 26.70 130 GLU A N 1
ATOM 993 C CA . GLU A 1 130 ? -37.025 4.985 32.186 1.00 25.34 130 GLU A CA 1
ATOM 994 C C . GLU A 1 130 ? -36.711 4.788 33.670 1.00 26.22 130 GLU A C 1
ATOM 995 O O . GLU A 1 130 ? -36.517 3.635 34.094 1.00 25.12 130 GLU A O 1
ATOM 1001 N N . THR A 1 131 ? -36.648 5.864 34.467 1.00 24.59 131 THR A N 1
ATOM 1002 C CA . THR A 1 131 ? -36.201 5.640 35.846 1.00 24.19 131 THR A CA 1
ATOM 1003 C C . THR A 1 131 ? -37.082 4.742 36.687 1.00 22.64 131 THR A C 1
ATOM 1004 O O . THR A 1 131 ? -36.597 4.098 37.631 1.00 21.38 131 THR A O 1
ATOM 1008 N N . ASP A 1 132 ? -38.354 4.623 36.321 1.00 21.71 132 ASP A N 1
ATOM 1009 C CA . ASP A 1 132 ? -39.235 3.774 37.113 1.00 21.51 132 ASP A CA 1
ATOM 1010 C C . ASP A 1 132 ? -38.872 2.333 36.893 1.00 19.90 132 ASP A C 1
ATOM 1011 O O . ASP A 1 132 ? -39.272 1.461 37.676 1.00 20.99 132 ASP A O 1
ATOM 1016 N N . PHE A 1 133 ? -38.127 2.060 35.818 1.00 17.56 133 PHE A N 1
ATOM 1017 C CA . PHE A 1 133 ? -37.757 0.676 35.575 1.00 17.09 133 PHE A CA 1
ATOM 1018 C C . PHE A 1 133 ? -36.954 0.049 36.719 1.00 17.57 133 PHE A C 1
ATOM 1019 O O . PHE A 1 133 ? -37.224 -1.096 37.126 1.00 17.61 133 PHE A O 1
ATOM 1027 N N . TYR A 1 134 ? -36.023 0.803 37.277 1.00 16.72 134 TYR A N 1
ATOM 1028 C CA . TYR A 1 134 ? -35.090 0.227 38.239 1.00 17.52 134 TYR A CA 1
ATOM 1029 C C . TYR A 1 134 ? -35.732 -0.272 39.494 1.00 19.03 134 TYR A C 1
ATOM 1030 O O . TYR A 1 134 ? -35.328 -1.294 40.023 1.00 20.62 134 TYR A O 1
ATOM 1039 N N . THR A 1 135 ? -36.720 0.467 39.968 1.00 19.43 135 THR A N 1
ATOM 1040 C CA . THR A 1 135 ? -37.328 0.037 41.225 1.00 22.48 135 THR A CA 1
ATOM 1041 C C . THR A 1 135 ? -38.684 -0.627 41.082 1.00 21.78 135 THR A C 1
ATOM 1042 O O . THR A 1 135 ? -39.376 -0.901 42.076 1.00 24.26 135 THR A O 1
ATOM 1046 N N . SER A 1 136 ? -39.120 -0.863 39.870 1.00 20.26 136 SER A N 1
ATOM 1047 C CA . SER A 1 136 ? -40.383 -1.547 39.652 1.00 18.96 136 SER A CA 1
ATOM 1048 C C . SER A 1 136 ? -40.190 -3.036 39.851 1.00 18.94 136 SER A C 1
ATOM 1049 O O . SER A 1 136 ? -39.404 -3.683 39.132 1.00 18.04 136 SER A O 1
ATOM 1052 N N . ASP A 1 137 ? -40.916 -3.628 40.799 1.00 20.06 137 ASP A N 1
ATOM 1053 C CA . ASP A 1 137 ? -40.765 -5.060 41.031 1.00 20.20 137 ASP A CA 1
ATOM 1054 C C . ASP A 1 137 ? -41.273 -5.923 39.866 1.00 19.90 137 ASP A C 1
ATOM 1055 O O . ASP A 1 137 ? -40.673 -6.991 39.542 1.00 19.72 137 ASP A O 1
ATOM 1060 N N . THR A 1 138 ? -42.342 -5.468 39.214 1.00 18.38 138 THR A N 1
ATOM 1061 C CA . THR A 1 138 ? -42.860 -6.250 38.086 1.00 18.66 138 THR A CA 1
ATOM 1062 C C . THR A 1 138 ? -41.878 -6.152 36.914 1.00 19.15 138 THR A C 1
ATOM 1063 O O . THR A 1 138 ? -41.635 -7.133 36.244 1.00 19.67 138 THR A O 1
ATOM 1067 N N . MET A 1 139 ? -41.322 -4.950 36.679 1.00 17.41 139 MET A N 1
ATOM 1068 C CA . MET A 1 139 ? -40.387 -4.872 35.550 1.00 15.90 139 MET A CA 1
ATOM 1069 C C . MET A 1 139 ? -39.099 -5.634 35.861 1.00 16.77 139 MET A C 1
ATOM 1070 O O . MET A 1 139 ? -38.558 -6.289 34.949 1.00 18.00 139 MET A O 1
ATOM 1075 N N . GLN A 1 140 ? -38.601 -5.544 37.101 1.00 18.18 140 GLN A N 1
ATOM 1076 C CA . GLN A 1 140 ? -37.385 -6.253 37.445 1.00 15.87 140 GLN A CA 1
ATOM 1077 C C . GLN A 1 140 ? -37.618 -7.757 37.391 1.00 17.76 140 GLN A C 1
ATOM 1078 O O . GLN A 1 140 ? -36.694 -8.514 37.055 1.00 16.83 140 GLN A O 1
ATOM 1084 N N . SER A 1 141 ? -38.839 -8.197 37.687 1.00 18.00 141 SER A N 1
ATOM 1085 C CA . SER A 1 141 ? -39.107 -9.602 37.585 1.00 19.43 141 SER A CA 1
ATOM 1086 C C . SER A 1 141 ? -39.065 -10.062 36.134 1.00 18.55 141 SER A C 1
ATOM 1087 O O . SER A 1 141 ? -38.483 -11.101 35.820 1.00 19.81 141 SER A O 1
ATOM 1090 N N . ALA A 1 142 ? -39.635 -9.285 35.226 1.00 18.40 142 ALA A N 1
ATOM 1091 C CA . ALA A 1 142 ? -39.633 -9.640 33.802 1.00 18.48 142 ALA A CA 1
ATOM 1092 C C . ALA A 1 142 ? -38.186 -9.623 33.237 1.00 18.22 142 ALA A C 1
ATOM 1093 O O . ALA A 1 142 ? -37.754 -10.550 32.525 1.00 19.18 142 ALA A O 1
ATOM 1095 N N . TYR A 1 143 ? -37.453 -8.577 33.594 1.00 18.13 143 TYR A N 1
ATOM 1096 C CA . TYR A 1 143 ? -36.061 -8.358 33.173 1.00 15.83 143 TYR A CA 1
ATOM 1097 C C . TYR A 1 143 ? -35.227 -9.512 33.715 1.00 16.84 143 TYR A C 1
ATOM 1098 O O . TYR A 1 143 ? -34.447 -10.083 32.956 1.00 17.51 143 TYR A O 1
ATOM 1107 N N . GLN A 1 144 ? -35.376 -9.873 35.002 1.00 16.55 144 GLN A N 1
ATOM 1108 C CA . GLN A 1 144 ? -34.623 -11.045 35.519 1.00 17.94 144 GLN A CA 1
ATOM 1109 C C . GLN A 1 144 ? -34.993 -12.354 34.848 1.00 18.49 144 GLN A C 1
ATOM 1110 O O . GLN A 1 144 ? -34.069 -13.198 34.639 1.00 18.66 144 GLN A O 1
ATOM 1116 N N . THR A 1 145 ? -36.253 -12.554 34.452 1.00 18.39 145 THR A N 1
ATOM 1117 C CA . THR A 1 145 ? -36.614 -13.796 33.751 1.00 18.18 145 THR A CA 1
ATOM 1118 C C . THR A 1 145 ? -35.972 -13.817 32.357 1.00 18.68 145 THR A C 1
ATOM 1119 O O . THR A 1 145 ? -35.538 -14.865 31.863 1.00 18.89 145 THR A O 1
ATOM 1123 N N . TYR A 1 146 ? -35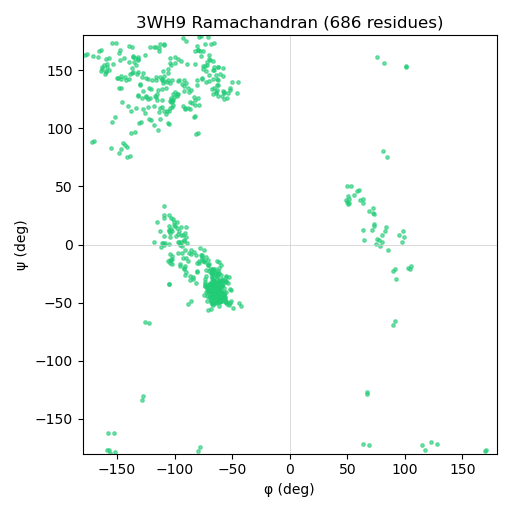.863 -12.636 31.756 1.00 18.89 146 TYR A N 1
ATOM 1124 C CA . TYR A 1 146 ? -35.205 -12.548 30.429 1.00 17.27 146 TYR A CA 1
ATOM 1125 C C . TYR A 1 146 ? -33.739 -12.869 30.603 1.00 17.00 146 TYR A C 1
ATOM 1126 O O . TYR A 1 146 ? -33.192 -13.681 29.820 1.00 18.12 146 TYR A O 1
ATOM 1135 N N . ILE A 1 147 ? -33.082 -12.220 31.585 1.00 16.47 147 ILE A N 1
ATOM 1136 C CA . ILE A 1 147 ? -31.678 -12.511 31.924 1.00 17.27 147 ILE A CA 1
ATOM 1137 C C . ILE A 1 147 ? -31.469 -14.019 32.139 1.00 18.45 147 ILE A C 1
ATOM 1138 O O . ILE A 1 147 ? -30.564 -14.634 31.560 1.00 19.66 147 ILE A O 1
ATOM 1143 N N . LYS A 1 148 ? -32.349 -14.619 32.930 1.00 18.41 148 LYS A N 1
ATOM 1144 C CA . LYS A 1 148 ? -32.163 -16.041 33.201 1.00 19.74 148 LYS A CA 1
ATOM 1145 C C . LYS A 1 148 ? -32.257 -16.881 31.944 1.00 19.79 148 LYS A C 1
ATOM 1146 O O . LYS A 1 148 ? -31.498 -17.850 31.782 1.00 20.45 148 LYS A O 1
ATOM 1152 N N . THR A 1 149 ? -33.197 -16.541 31.058 1.00 18.15 149 THR A N 1
ATOM 1153 C CA . THR A 1 149 ? -33.390 -17.297 29.846 1.00 18.38 149 THR A CA 1
ATOM 1154 C C . THR A 1 149 ? -32.133 -17.155 28.968 1.00 19.44 149 THR A C 1
ATOM 1155 O O . THR A 1 149 ? -31.633 -18.144 28.447 1.00 20.49 149 THR A O 1
ATOM 1159 N N . VAL A 1 150 ? -31.616 -15.931 28.848 1.00 18.51 150 VAL A N 1
ATOM 1160 C CA . VAL A 1 150 ? -30.456 -15.758 28.011 1.00 18.35 150 VAL A CA 1
ATOM 1161 C C . VAL A 1 150 ? -29.220 -16.440 28.575 1.00 18.65 150 VAL A C 1
ATOM 1162 O O . VAL A 1 150 ? -28.522 -17.179 27.837 1.00 18.67 150 VAL A O 1
ATOM 1166 N N . VAL A 1 151 ? -28.921 -16.176 29.843 1.00 19.07 151 VAL A N 1
ATOM 1167 C CA . VAL A 1 151 ? -27.737 -16.736 30.493 1.00 18.98 151 VAL A CA 1
ATOM 1168 C C . VAL A 1 151 ? -27.784 -18.253 30.426 1.00 21.57 151 VAL A C 1
ATOM 116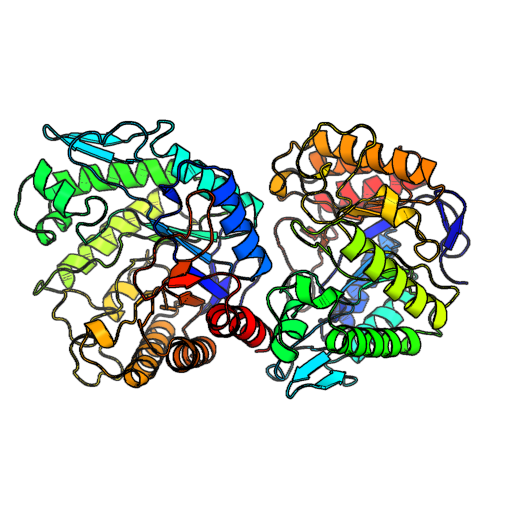9 O O . VAL A 1 151 ? -26.784 -18.878 30.008 1.00 21.75 151 VAL A O 1
ATOM 1173 N N . GLU A 1 152 ? -28.929 -18.865 30.745 1.00 22.49 152 GLU A N 1
ATOM 1174 C CA . GLU A 1 152 ? -28.968 -20.346 30.662 1.00 22.88 152 GLU A CA 1
ATOM 1175 C C . GLU A 1 152 ? -28.841 -20.908 29.243 1.00 22.80 152 GLU A C 1
ATOM 1176 O O . GLU A 1 152 ? -28.279 -22.002 29.025 1.00 22.14 152 GLU A O 1
ATOM 1182 N N . ARG A 1 153 ? -29.341 -20.178 28.263 1.00 22.13 153 ARG A N 1
ATOM 1183 C CA . ARG A 1 153 ? -29.229 -20.600 26.896 1.00 21.88 153 ARG A CA 1
ATOM 1184 C C . ARG A 1 153 ? -27.774 -20.783 26.464 1.00 21.72 153 ARG A C 1
ATOM 1185 O O . ARG A 1 153 ? -27.480 -21.688 25.663 1.00 21.59 153 ARG A O 1
ATOM 1193 N N . TYR A 1 154 ? -26.875 -19.929 26.974 1.00 19.89 154 TYR A N 1
ATOM 1194 C CA . TYR A 1 154 ? -25.479 -20.005 26.559 1.00 19.33 154 TYR A CA 1
ATOM 1195 C C . TYR A 1 154 ? -24.564 -20.521 27.629 1.00 20.22 154 TYR A C 1
ATOM 1196 O O . TYR A 1 154 ? -23.373 -20.266 27.600 1.00 19.13 154 TYR A O 1
ATOM 1205 N N . SER A 1 155 ? -25.139 -21.253 28.587 1.00 21.29 155 SER A N 1
ATOM 1206 C CA . SER A 1 155 ? -24.340 -21.685 29.713 1.00 22.05 155 SER A CA 1
ATOM 1207 C C . SER A 1 155 ? -23.167 -22.589 29.385 1.00 23.64 155 SER A C 1
ATOM 1208 O O . SER A 1 155 ? -22.184 -22.603 30.141 1.00 23.01 155 SER A O 1
ATOM 1211 N N . ASN A 1 156 ? -23.255 -23.295 28.263 1.00 24.91 156 ASN A N 1
ATOM 1212 C CA . ASN A 1 156 ? -22.184 -24.193 27.873 1.00 27.36 156 ASN A CA 1
ATOM 1213 C C . ASN A 1 156 ? -21.213 -23.536 26.881 1.00 27.57 156 ASN A C 1
ATOM 1214 O O . ASN A 1 156 ? -20.248 -24.180 26.432 1.00 28.68 156 ASN A O 1
ATOM 1219 N N . SER A 1 157 ? -21.426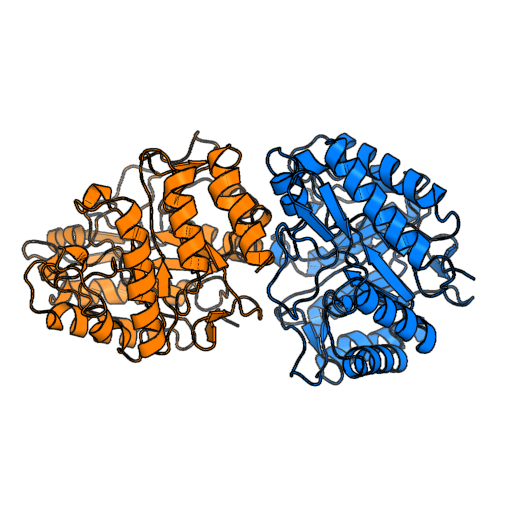 -22.262 26.545 1.00 24.68 157 SER A N 1
ATOM 1220 C CA . SER A 1 157 ? -20.545 -21.600 25.583 1.00 23.28 157 SER A CA 1
ATOM 1221 C C . SER A 1 157 ? -19.406 -20.845 26.255 1.00 23.57 157 SER A C 1
ATOM 1222 O O . SER A 1 157 ? -19.617 -20.081 27.210 1.00 25.73 157 SER A O 1
ATOM 1225 N N . SER A 1 158 ? -18.230 -20.968 25.667 1.00 24.23 158 SER A N 1
ATOM 1226 C CA . SER A 1 158 ? -17.083 -20.252 26.159 1.00 25.03 158 SER A CA 1
ATOM 1227 C C . SER A 1 158 ? -16.942 -18.900 25.431 1.00 22.86 158 SER A C 1
ATOM 1228 O O . SER A 1 158 ? -16.020 -18.136 25.728 1.00 25.07 158 SER A O 1
ATOM 1231 N N . ALA A 1 159 ? -17.883 -18.559 24.550 1.00 19.97 159 ALA A N 1
ATOM 1232 C CA . ALA A 1 159 ? -17.668 -17.337 23.799 1.00 18.86 159 ALA A CA 1
ATOM 1233 C C . ALA A 1 159 ? -18.191 -16.075 24.427 1.00 19.62 159 ALA A C 1
ATOM 1234 O O . ALA A 1 159 ? -18.049 -15.009 23.833 1.00 20.60 159 ALA A O 1
ATOM 1236 N N . VAL A 1 160 ? -18.781 -16.176 25.616 1.00 17.85 160 VAL A N 1
ATOM 1237 C CA . VAL A 1 160 ? -19.275 -14.933 26.239 1.00 18.57 160 VAL A CA 1
ATOM 1238 C C . VAL A 1 160 ? -18.179 -14.319 27.127 1.00 17.69 160 VAL A C 1
ATOM 1239 O O . VAL A 1 160 ? -17.699 -14.922 28.109 1.00 19.64 160 VAL A O 1
ATOM 1243 N N . PHE A 1 161 ? -17.735 -13.135 26.760 1.00 17.04 161 PHE A N 1
ATOM 1244 C CA . PHE A 1 161 ? -16.738 -12.395 27.529 1.00 15.14 161 PHE A CA 1
ATOM 1245 C C . PHE A 1 161 ? -17.350 -11.941 28.854 1.00 16.15 161 PHE A C 1
ATOM 1246 O O . PHE A 1 161 ? -16.767 -12.098 29.926 1.00 17.40 161 PHE A O 1
ATOM 1254 N N . ALA A 1 162 ? -18.545 -11.323 28.778 1.00 15.97 162 ALA A N 1
ATOM 1255 C CA . ALA A 1 162 ? -19.179 -10.818 29.995 1.00 16.40 162 ALA A CA 1
ATOM 1256 C C . ALA A 1 162 ? -20.620 -10.561 29.757 1.00 14.54 162 ALA A C 1
ATOM 1257 O O . ALA A 1 162 ? -21.029 -10.283 28.588 1.00 14.77 162 ALA A O 1
ATOM 1259 N N . TRP A 1 163 ? -21.409 -10.698 30.844 1.00 14.56 163 TRP A N 1
ATOM 1260 C CA . TRP A 1 163 ? -22.825 -10.319 30.788 1.00 14.71 163 TRP A CA 1
ATOM 1261 C C . TRP A 1 163 ? -22.835 -8.837 31.247 1.00 15.06 163 TRP A C 1
ATOM 1262 O O . TRP A 1 163 ? -22.218 -8.484 32.261 1.00 15.06 163 TRP A O 1
ATOM 1273 N N . GLU A 1 164 ? -23.603 -8.003 30.543 1.00 13.66 164 GLU A N 1
ATOM 1274 C CA . GLU A 1 164 ? -23.636 -6.587 30.868 1.00 13.96 164 GLU A CA 1
ATOM 1275 C C . GLU A 1 164 ? -25.097 -6.199 31.218 1.00 13.74 164 GLU A C 1
ATOM 1276 O O . GLU A 1 164 ? -26.053 -6.548 30.471 1.00 14.90 164 GLU A O 1
ATOM 1282 N N . LEU A 1 165 ? -25.252 -5.466 32.314 1.00 15.28 165 LEU A N 1
ATOM 1283 C CA . LEU A 1 165 ? -26.599 -5.133 32.746 1.00 14.28 165 LEU A CA 1
ATOM 1284 C C . LEU A 1 165 ? -27.423 -4.420 31.712 1.00 13.56 165 LEU A C 1
ATOM 1285 O O . LEU A 1 165 ? -28.593 -4.786 31.441 1.00 14.88 165 LEU A O 1
ATOM 1290 N N . ALA A 1 166 ? -26.831 -3.381 31.122 1.00 13.67 166 ALA A N 1
ATOM 1291 C CA . ALA A 1 166 ? -27.627 -2.604 30.171 1.00 13.34 166 ALA A CA 1
ATOM 1292 C C . ALA A 1 166 ? -26.739 -1.732 29.359 1.00 14.02 166 ALA A C 1
ATOM 1293 O O . ALA A 1 166 ? -25.554 -1.567 29.652 1.00 14.37 166 ALA A O 1
ATOM 1295 N N . ASN A 1 167 ? -27.318 -1.185 28.278 1.00 13.26 167 ASN A N 1
ATOM 1296 C CA . ASN A 1 167 ? -26.553 -0.189 27.521 1.00 14.04 167 ASN A CA 1
ATOM 1297 C C . ASN A 1 167 ? -26.833 1.200 28.049 1.00 14.13 167 ASN A C 1
ATOM 1298 O O . ASN A 1 167 ? -27.971 1.673 28.014 1.00 12.96 167 ASN A O 1
ATOM 1303 N N . GLU A 1 168 ? -25.775 1.842 28.568 1.00 13.32 168 GLU A N 1
ATOM 1304 C CA . GLU A 1 168 ? -25.818 3.226 29.042 1.00 14.69 168 GLU A CA 1
ATOM 1305 C C . GLU A 1 168 ? -26.923 3.547 30.061 1.00 15.40 168 GLU A C 1
ATOM 1306 O O . GLU A 1 168 ? -27.632 4.546 29.927 1.00 14.21 168 GLU A O 1
ATOM 1312 N N . PRO A 1 169 ? -27.022 2.734 31.111 1.00 15.07 169 PRO A N 1
ATOM 1313 C CA . PRO A 1 169 ? -28.063 3.064 32.111 1.00 15.30 169 PRO A CA 1
ATOM 1314 C C . PRO A 1 169 ? -27.792 4.421 32.747 1.00 15.84 169 PRO A C 1
ATOM 1315 O O . PRO A 1 169 ? -26.636 4.735 33.093 1.00 15.18 169 PRO A O 1
ATOM 1319 N N . ARG A 1 170 ? -28.843 5.241 32.923 1.00 15.33 170 ARG A N 1
ATOM 1320 C CA . ARG A 1 170 ? -28.732 6.513 33.625 1.00 15.37 170 ARG A CA 1
ATOM 1321 C C . ARG A 1 170 ? -29.942 6.629 34.557 1.00 16.20 170 ARG A C 1
ATOM 1322 O O . ARG A 1 170 ? -30.944 5.895 34.407 1.00 14.19 170 ARG A O 1
ATOM 1330 N N . CYS A 1 171 ? -29.838 7.529 35.539 1.00 16.08 171 CYS A N 1
ATOM 1331 C CA . CYS A 1 171 ? -31.006 7.788 36.407 1.00 16.85 171 CYS A CA 1
ATOM 1332 C C . CYS A 1 171 ? -30.825 9.304 36.602 1.00 17.81 171 CYS A C 1
ATOM 1333 O O . CYS A 1 171 ? -30.250 9.758 37.598 1.00 18.44 171 CYS A O 1
ATOM 1336 N N . PRO A 1 172 ? -31.361 10.106 35.642 1.00 18.83 172 PRO A N 1
ATOM 1337 C CA . PRO A 1 172 ? -31.174 11.567 35.737 1.00 19.76 172 PRO A CA 1
ATOM 1338 C C . PRO A 1 172 ? -31.672 12.194 37.023 1.00 20.92 172 PRO A C 1
ATOM 1339 O O . PRO A 1 172 ? -32.839 12.045 37.372 1.00 21.72 172 PRO A O 1
ATOM 1343 N N . SER A 1 173 ? -30.769 12.905 37.688 1.00 22.10 173 SER A N 1
ATOM 1344 C CA . SER A 1 173 ? -31.034 13.593 38.954 1.00 24.76 173 SER A CA 1
ATOM 1345 C C . SER A 1 173 ? -31.382 12.639 40.090 1.00 24.39 173 SER A C 1
ATOM 1346 O O . SER A 1 173 ? -31.814 13.077 41.154 1.00 26.92 173 SER A O 1
ATOM 1349 N N . CYS A 1 174 ? -31.173 11.335 39.910 1.00 22.48 174 CYS A N 1
ATOM 1350 C CA . CYS A 1 174 ? -31.456 10.429 40.998 1.00 19.90 174 CYS A CA 1
ATOM 1351 C C . CYS A 1 174 ? -30.295 10.402 41.960 1.00 21.18 174 CYS A C 1
ATOM 1352 O O . CYS A 1 174 ? -29.148 10.720 41.619 1.00 23.19 174 CYS A O 1
ATOM 1355 N N . ASP A 1 175 ? -30.605 10.040 43.194 1.00 23.42 175 ASP A N 1
ATOM 1356 C CA . ASP A 1 175 ? -29.546 9.841 44.152 1.00 24.01 175 ASP A CA 1
ATOM 1357 C C . ASP A 1 175 ? -28.734 8.667 43.562 1.00 23.79 175 ASP A C 1
ATOM 1358 O O . ASP A 1 175 ? -29.329 7.713 43.019 1.00 22.32 175 ASP A O 1
ATOM 1363 N N . THR A 1 176 ? -27.406 8.722 43.698 1.00 23.87 176 THR A N 1
ATOM 1364 C CA . THR A 1 176 ? -26.546 7.647 43.147 1.00 23.26 176 THR A CA 1
ATOM 1365 C C . THR A 1 176 ? -26.853 6.286 43.737 1.00 23.18 176 THR A C 1
ATOM 1366 O O . THR A 1 176 ? -26.489 5.258 43.164 1.00 22.11 176 THR A O 1
ATOM 1370 N N . SER A 1 177 ? -27.540 6.233 44.874 1.00 21.68 177 SER A N 1
ATOM 1371 C CA . SER A 1 177 ? -27.839 4.923 45.432 1.00 20.74 177 SER A CA 1
ATOM 1372 C C . SER A 1 177 ? -28.858 4.143 44.616 1.00 20.05 177 SER A C 1
ATOM 1373 O O . SER A 1 177 ? -28.920 2.939 44.721 1.00 20.70 177 SER A O 1
ATOM 1376 N N . VAL A 1 178 ? -29.696 4.803 43.819 1.00 18.59 178 VAL A N 1
ATOM 1377 C CA . VAL A 1 178 ? -30.688 4.059 43.045 1.00 18.51 178 VAL A CA 1
ATOM 1378 C C . VAL A 1 178 ? -29.981 3.081 42.057 1.00 17.59 178 VAL A C 1
ATOM 1379 O O . VAL A 1 178 ? -30.268 1.858 42.072 1.00 18.09 178 VAL A O 1
ATOM 1383 N N . LEU A 1 179 ? -29.075 3.606 41.256 1.00 18.27 179 LEU A N 1
ATOM 1384 C CA . LEU A 1 179 ? -28.341 2.705 40.336 1.00 15.99 179 LEU A CA 1
ATOM 1385 C C . LEU A 1 179 ? -27.408 1.780 41.098 1.00 17.52 179 LEU A C 1
ATOM 1386 O O . LEU A 1 179 ? -27.263 0.595 40.757 1.00 17.55 179 LEU A O 1
ATOM 1391 N N . TYR A 1 180 ? -26.757 2.301 42.131 1.00 17.70 180 TYR A N 1
ATOM 1392 C CA . TYR A 1 180 ? -25.920 1.412 42.926 1.00 17.68 180 TYR A CA 1
ATOM 1393 C C . TYR A 1 180 ? -26.734 0.176 43.383 1.00 18.00 180 TYR A C 1
ATOM 1394 O O . TYR A 1 180 ? -26.332 -0.961 43.189 1.00 16.79 180 TYR A O 1
ATOM 1403 N N . ASN A 1 181 ? -27.900 0.384 43.998 1.00 18.03 181 ASN A N 1
ATOM 1404 C CA . ASN A 1 181 ? -28.713 -0.720 44.470 1.00 20.25 181 ASN A CA 1
ATOM 1405 C C . ASN A 1 181 ? -29.196 -1.651 43.383 1.00 20.70 181 ASN A C 1
ATOM 1406 O O . ASN A 1 181 ? -29.209 -2.873 43.565 1.00 20.52 181 ASN A O 1
ATOM 1411 N N . TRP A 1 182 ? -29.546 -1.085 42.229 1.00 17.94 182 TRP A N 1
ATOM 1412 C CA . TRP A 1 182 ? -30.030 -1.918 41.136 1.00 18.20 182 TRP A CA 1
ATOM 1413 C C . TRP A 1 182 ? -28.845 -2.727 40.558 1.00 16.50 182 TRP A C 1
ATOM 1414 O O . TRP A 1 182 ? -29.001 -3.895 40.213 1.00 16.53 182 TRP A O 1
ATOM 1425 N N . ILE A 1 183 ? -27.678 -2.113 40.467 1.00 17.41 183 ILE A N 1
ATOM 1426 C CA . ILE A 1 183 ? -26.521 -2.840 39.932 1.00 17.86 183 ILE A CA 1
ATOM 1427 C C . ILE A 1 183 ? -26.136 -4.002 40.882 1.00 19.49 183 ILE A C 1
ATOM 1428 O O . ILE A 1 183 ? -25.857 -5.121 40.477 1.00 19.57 183 ILE A O 1
ATOM 1433 N N . GLU A 1 184 ? -26.147 -3.731 42.182 1.00 20.22 184 GLU A N 1
ATOM 1434 C CA . GLU A 1 184 ? -25.831 -4.767 43.136 1.00 20.64 184 GLU A CA 1
ATOM 1435 C C . GLU A 1 184 ? -26.828 -5.938 43.040 1.00 20.15 184 GLU A C 1
ATOM 1436 O O . GLU A 1 184 ? -26.426 -7.100 42.940 1.00 19.45 184 GLU A O 1
ATOM 1442 N N . LYS A 1 185 ? -28.128 -5.628 43.051 1.00 18.99 185 LYS A N 1
ATOM 1443 C CA . LYS A 1 185 ? -29.150 -6.656 42.955 1.00 20.23 185 LYS A CA 1
ATOM 1444 C C . LYS A 1 185 ? -29.054 -7.474 41.643 1.00 20.23 185 LYS A C 1
ATOM 1445 O O . LYS A 1 185 ? -29.188 -8.712 41.642 1.00 19.81 185 LYS A O 1
ATOM 1451 N N . THR A 1 186 ? -28.831 -6.766 40.534 1.00 18.34 186 THR A N 1
ATOM 1452 C CA . THR A 1 186 ? -28.853 -7.447 39.254 1.00 17.81 186 THR A CA 1
ATOM 1453 C C . THR A 1 186 ? -27.614 -8.272 39.059 1.00 18.11 186 THR A C 1
ATOM 1454 O O . THR A 1 186 ? -27.727 -9.422 38.614 1.00 18.52 186 THR A O 1
ATOM 1458 N N . SER A 1 187 ? -26.454 -7.708 39.405 1.00 17.26 187 SER A N 1
ATOM 1459 C CA . SER A 1 187 ? -25.212 -8.472 39.219 1.00 18.20 187 SER A CA 1
ATOM 1460 C C . SER A 1 187 ? -25.201 -9.715 40.169 1.00 19.71 187 SER A C 1
ATOM 1461 O O . SER A 1 187 ? -24.721 -10.779 39.804 1.00 19.92 187 SER A O 1
ATOM 1464 N N . LYS A 1 188 ? -25.765 -9.589 41.376 1.00 20.16 188 LYS A N 1
ATOM 1465 C CA . LYS A 1 188 ? -25.815 -10.773 42.260 1.00 20.63 188 LYS A CA 1
ATOM 1466 C C . LYS A 1 188 ? -26.670 -11.843 41.641 1.00 20.32 188 LYS A C 1
ATOM 1467 O O . LYS A 1 188 ? -26.325 -13.063 41.709 1.00 20.21 188 LYS A O 1
ATOM 1473 N N . PHE A 1 189 ? -27.767 -11.428 41.013 1.00 18.82 189 PHE A N 1
ATOM 1474 C CA . PHE A 1 189 ? -28.688 -12.370 40.409 1.00 18.73 189 PHE A CA 1
ATOM 1475 C C . PHE A 1 189 ? -27.962 -13.113 39.263 1.00 20.81 189 PHE A C 1
ATOM 1476 O O . PHE A 1 189 ? -28.067 -14.350 39.126 1.00 20.13 189 PHE A O 1
ATOM 1484 N N . ILE A 1 190 ? -27.240 -12.352 38.433 1.00 19.55 190 ILE A N 1
ATOM 1485 C CA . ILE A 1 190 ? -26.520 -12.970 37.329 1.00 18.77 190 ILE A CA 1
ATOM 1486 C C . ILE A 1 190 ? -25.462 -13.935 37.863 1.00 20.43 190 ILE A C 1
ATOM 1487 O O . ILE A 1 190 ? -25.356 -15.068 37.366 1.00 21.39 190 ILE A O 1
ATOM 1492 N N . LYS A 1 191 ? -24.694 -13.505 38.853 1.00 19.09 191 LYS A N 1
ATOM 1493 C CA . LYS A 1 191 ? -23.681 -14.394 39.389 1.00 22.36 191 LYS A CA 1
ATOM 1494 C C . LYS A 1 191 ? -24.297 -15.691 39.941 1.00 24.08 191 LYS A C 1
ATOM 1495 O O . LYS A 1 191 ? -23.634 -16.752 39.949 1.00 24.26 191 LYS A O 1
ATOM 1501 N N . GLY A 1 192 ? -25.538 -15.623 40.421 1.00 23.74 192 GLY A N 1
ATOM 1502 C CA . GLY A 1 192 ? -26.153 -16.835 40.938 1.00 24.61 192 GLY A CA 1
ATOM 1503 C C . GLY A 1 192 ? -26.392 -17.870 39.876 1.00 26.33 192 GLY A C 1
ATOM 1504 O O . GLY A 1 192 ? -26.381 -19.101 40.118 1.00 26.55 192 GLY A O 1
ATOM 1505 N N . LEU A 1 193 ? -26.634 -17.384 38.675 1.00 24.58 193 LEU A N 1
ATOM 1506 C CA . LEU A 1 193 ? -26.883 -18.235 37.549 1.00 24.49 193 LEU A CA 1
ATOM 1507 C C . LEU A 1 193 ? -25.623 -18.686 36.828 1.00 23.88 193 LEU A C 1
ATOM 1508 O O . LEU A 1 193 ? -25.600 -19.776 36.253 1.00 27.07 193 LEU A O 1
ATOM 1513 N N . ASP A 1 194 ? -24.595 -17.852 36.846 1.00 22.62 194 ASP A N 1
ATOM 1514 C CA . ASP A 1 194 ? -23.384 -18.136 36.067 1.00 23.11 194 ASP A CA 1
ATOM 1515 C C . ASP A 1 194 ? -22.226 -17.565 36.825 1.00 25.01 194 ASP A C 1
ATOM 1516 O O . ASP A 1 194 ? -21.690 -16.513 36.454 1.00 26.42 194 ASP A O 1
ATOM 1521 N N . ALA A 1 195 ? -21.789 -18.280 37.867 1.00 25.80 195 ALA A N 1
ATOM 1522 C CA . ALA A 1 195 ? -20.745 -17.775 38.758 1.00 26.63 195 ALA A CA 1
ATOM 1523 C C . ALA A 1 195 ? -19.404 -17.425 38.147 1.00 27.24 195 ALA A C 1
ATOM 1524 O O . ALA A 1 195 ? -18.734 -16.483 38.589 1.00 28.41 195 ALA A O 1
ATOM 1526 N N . ASP A 1 196 ? -19.044 -18.141 37.095 1.00 27.67 196 ASP A N 1
ATOM 1527 C CA . ASP A 1 196 ? -17.764 -17.911 36.482 1.00 28.31 196 ASP A CA 1
ATOM 1528 C C . ASP A 1 196 ? -17.661 -16.918 35.376 1.00 27.39 196 ASP A C 1
ATOM 1529 O O . ASP A 1 196 ? -16.536 -16.666 34.894 1.00 27.17 196 ASP A O 1
ATOM 1534 N N . ARG A 1 197 ? -18.797 -16.372 34.948 1.00 24.25 197 ARG A N 1
ATOM 1535 C CA . ARG A 1 197 ? -18.778 -15.421 33.862 1.00 22.71 197 ARG A CA 1
ATOM 1536 C C . ARG A 1 197 ? -18.612 -14.018 34.427 1.00 21.31 197 ARG A C 1
ATOM 1537 O O . ARG A 1 197 ? -19.195 -13.695 35.498 1.00 20.08 197 ARG A O 1
ATOM 1545 N N . MET A 1 198 ? -17.789 -13.200 33.768 1.00 19.08 198 MET A N 1
ATOM 1546 C CA . MET A 1 198 ? -17.629 -11.791 34.218 1.00 19.12 198 MET A CA 1
ATOM 1547 C C . MET A 1 198 ? -18.946 -11.028 33.999 1.00 17.28 198 MET A C 1
ATOM 1548 O O . MET A 1 198 ? -19.717 -11.340 33.093 1.00 18.19 198 MET A O 1
ATOM 1553 N N . VAL A 1 199 ? -19.172 -10.030 34.863 1.00 16.45 199 VAL A N 1
ATOM 1554 C CA . VAL A 1 199 ? -20.362 -9.160 34.781 1.00 15.00 199 VAL A CA 1
ATOM 1555 C C . VAL A 1 199 ? -19.890 -7.688 34.834 1.00 14.95 199 VAL A C 1
ATOM 1556 O O . VAL A 1 199 ? -18.996 -7.298 35.624 1.00 15.46 199 VAL A O 1
ATOM 1560 N N . CYS A 1 200 ? -20.495 -6.857 33.976 1.00 14.92 200 CYS A N 1
ATOM 1561 C CA . CYS A 1 200 ? -20.183 -5.424 33.977 1.00 15.50 200 CYS A CA 1
ATOM 1562 C C . CYS A 1 200 ? -21.498 -4.607 33.851 1.00 14.43 200 CYS A C 1
ATOM 1563 O O . CYS A 1 200 ? -22.555 -5.165 33.593 1.00 14.74 200 CYS A O 1
ATOM 1566 N N . ILE A 1 201 ? -21.394 -3.294 34.040 1.00 14.24 201 ILE A N 1
ATOM 1567 C CA . ILE A 1 201 ? -22.581 -2.455 34.071 1.00 14.38 201 ILE A CA 1
ATOM 1568 C C . ILE A 1 201 ? -23.036 -1.999 32.700 1.00 13.95 201 ILE A C 1
ATOM 1569 O O . ILE A 1 201 ? -24.213 -2.129 32.397 1.00 13.60 201 ILE A O 1
ATOM 1574 N N . GLY A 1 202 ? -22.107 -1.476 31.898 1.00 15.15 202 GLY A N 1
ATOM 1575 C CA . GLY A 1 202 ? -22.429 -0.931 30.577 1.00 14.17 202 GLY A CA 1
ATOM 1576 C C . GLY A 1 202 ? -22.653 0.587 30.586 1.00 13.87 202 GLY A C 1
ATOM 1577 O O . GLY A 1 202 ? -23.102 1.121 29.571 1.00 14.31 202 GLY A O 1
ATOM 1578 N N . ASP A 1 203 ? -22.372 1.257 31.700 1.00 14.74 203 ASP A N 1
ATOM 1579 C CA . ASP A 1 203 ? -22.571 2.729 31.770 1.00 14.38 203 ASP A CA 1
ATOM 1580 C C . ASP A 1 203 ? -21.443 3.486 31.128 1.00 14.35 203 ASP A C 1
ATOM 1581 O O . ASP A 1 203 ? -20.359 2.960 30.793 1.00 15.25 203 ASP A O 1
ATOM 1586 N N . GLU A 1 204 ? -21.728 4.773 30.947 1.00 14.13 204 GLU A N 1
ATOM 1587 C CA . GLU A 1 204 ? -20.836 5.703 30.275 1.00 13.67 204 GLU A CA 1
ATOM 1588 C C . GLU A 1 204 ? -19.628 6.129 31.098 1.00 13.48 204 GLU A C 1
ATOM 1589 O O . GLU A 1 204 ? -18.720 6.747 30.534 1.00 14.68 204 GLU A O 1
ATOM 1595 N N . GLY A 1 205 ? -19.676 5.860 32.402 1.00 14.63 205 GLY A N 1
ATOM 1596 C CA . GLY A 1 205 ? -18.515 6.150 33.294 1.00 16.07 205 GLY A CA 1
ATOM 1597 C C . GLY A 1 205 ? -18.651 7.448 34.060 1.00 17.62 205 GLY A C 1
ATOM 1598 O O . GLY A 1 205 ? -17.718 7.926 34.708 1.00 18.53 205 GLY A O 1
ATOM 1599 N N . PHE A 1 206 ? -19.844 8.015 34.028 1.00 17.87 206 PHE A N 1
ATOM 1600 C CA . PHE A 1 206 ? -20.076 9.313 34.693 1.00 18.41 206 PHE A CA 1
ATOM 1601 C C . PHE A 1 206 ? -19.957 9.251 36.202 1.00 18.86 206 PHE A C 1
ATOM 1602 O O . PHE A 1 206 ? -20.168 8.211 36.815 1.00 18.66 206 PHE A O 1
ATOM 1610 N N . GLY A 1 207 ? -19.690 10.428 36.780 1.00 18.67 207 GLY A N 1
ATOM 1611 C CA . GLY A 1 207 ? -19.599 10.557 38.239 1.00 19.08 207 GLY A CA 1
ATOM 1612 C C . GLY A 1 207 ? -18.236 10.118 38.752 1.00 19.82 207 GLY A C 1
ATOM 1613 O O . GLY A 1 207 ? -18.107 9.019 39.311 1.00 21.83 207 GLY A O 1
ATOM 1614 N N . LEU A 1 208 ? -17.265 10.998 38.649 1.00 21.18 208 LEU A N 1
ATOM 1615 C CA . LEU A 1 208 ? -15.913 10.600 39.014 1.00 23.54 208 LEU A CA 1
ATOM 1616 C C . LEU A 1 208 ? -15.199 11.701 39.736 1.00 25.23 208 LEU A C 1
ATOM 1617 O O . LEU A 1 208 ? -15.033 12.776 39.196 1.00 23.72 208 LEU A O 1
ATOM 1622 N N . ASN A 1 209 ? -14.809 11.395 40.978 1.00 27.25 209 ASN A N 1
ATOM 1623 C CA . ASN A 1 209 ? -14.132 12.358 41.807 1.00 30.96 209 ASN A CA 1
ATOM 1624 C C . ASN A 1 209 ? -12.608 12.285 41.764 1.00 31.72 209 ASN A C 1
ATOM 1625 O O . ASN A 1 209 ? -11.938 12.853 42.639 1.00 33.67 209 ASN A O 1
ATOM 1630 N N . ILE A 1 210 ? -12.044 11.592 40.786 1.00 31.84 210 ILE A N 1
ATOM 1631 C CA . ILE A 1 210 ? -10.590 11.539 40.652 1.00 31.15 210 ILE A CA 1
ATOM 1632 C C . ILE A 1 210 ? -10.222 12.480 39.502 1.00 31.79 210 ILE A C 1
ATOM 1633 O O . ILE A 1 210 ? -10.735 12.382 38.383 1.00 30.56 210 ILE A O 1
ATOM 1638 N N . ASP A 1 211 ? -9.371 13.454 39.790 1.00 32.83 211 ASP A N 1
ATOM 1639 C CA . ASP A 1 211 ? -8.948 14.377 38.771 1.00 34.13 211 ASP A CA 1
ATOM 1640 C C . ASP A 1 211 ? -10.042 15.015 37.947 1.00 33.87 211 ASP A C 1
ATOM 1641 O O . ASP A 1 211 ? -9.877 15.231 36.748 1.00 33.91 211 ASP A O 1
ATOM 1646 N N . SER A 1 212 ? -11.155 15.309 38.600 1.00 33.83 212 SER A N 1
ATOM 1647 C CA . SER A 1 212 ? -12.263 15.988 37.959 1.00 33.71 212 SER A CA 1
ATOM 1648 C C . SER A 1 212 ? -11.961 17.422 37.545 1.00 34.73 212 SER A C 1
ATOM 1649 O O . SER A 1 212 ? -11.267 18.179 38.243 1.00 34.73 212 SER A O 1
ATOM 1652 N N . ASP A 1 213 ? -12.491 17.816 36.406 1.00 34.89 213 ASP A N 1
ATOM 1653 C CA . ASP A 1 213 ? -12.336 19.194 35.966 1.00 34.96 213 ASP A CA 1
ATOM 1654 C C . ASP A 1 213 ? -13.682 19.890 36.194 1.00 34.53 213 ASP A C 1
ATOM 1655 O O . ASP A 1 213 ? -13.900 20.986 35.705 1.00 35.58 213 ASP A O 1
ATOM 1660 N N . GLY A 1 214 ? -14.586 19.236 36.916 1.00 33.90 214 GLY A N 1
ATOM 1661 C CA . GLY A 1 214 ? -15.893 19.826 37.168 1.00 33.60 214 GLY A CA 1
ATOM 1662 C C . GLY A 1 214 ? -16.876 19.818 36.003 1.00 33.61 214 GLY A C 1
ATOM 1663 O O . GLY A 1 214 ? -17.997 20.318 36.150 1.00 34.53 214 GLY A O 1
ATOM 1664 N N . SER A 1 215 ? -16.482 19.272 34.847 1.00 31.49 215 SER A N 1
ATOM 1665 C CA . SER A 1 215 ? -17.397 19.203 33.701 1.00 28.87 215 SER A CA 1
ATOM 1666 C C . SER A 1 215 ? -18.533 18.189 33.960 1.00 27.73 215 SER A C 1
ATOM 1667 O O . SER A 1 215 ? -18.447 17.319 34.831 1.00 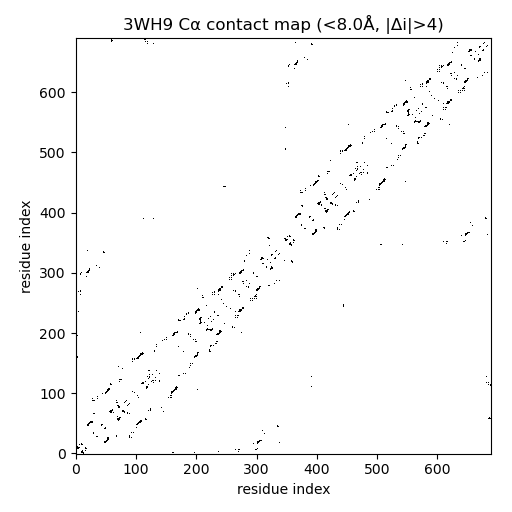28.31 215 SER A O 1
ATOM 1670 N N . TYR A 1 216 ? -19.582 18.313 33.166 1.00 26.79 216 TYR A N 1
ATOM 1671 C CA . TYR A 1 216 ? -20.754 17.486 33.249 1.00 25.83 216 TYR A CA 1
ATOM 1672 C C . TYR A 1 216 ? -20.501 15.972 33.422 1.00 24.19 216 TYR A C 1
ATOM 1673 O O . TYR A 1 216 ? -21.043 15.349 34.331 1.00 24.24 216 TYR A O 1
ATOM 1682 N N . PRO A 1 217 ? -19.635 15.381 32.580 1.00 22.13 217 PRO A N 1
ATOM 1683 C CA . PRO A 1 217 ? -19.426 13.926 32.740 1.00 21.31 217 PRO A CA 1
ATOM 1684 C C . PRO A 1 217 ? -18.820 13.477 34.054 1.00 21.26 217 PRO A C 1
ATOM 1685 O O . PRO A 1 217 ? -19.095 12.366 34.522 1.00 20.95 217 PRO A O 1
ATOM 1689 N N . TYR A 1 218 ? -18.024 14.342 34.687 1.00 21.83 218 TYR A N 1
ATOM 1690 C CA . TYR A 1 218 ? -17.410 14.005 35.953 1.00 22.12 218 TYR A CA 1
ATOM 1691 C C . TYR A 1 218 ? -18.397 14.202 37.103 1.00 21.23 218 TYR A C 1
ATOM 1692 O O . TYR A 1 218 ? -18.236 13.630 38.153 1.00 23.83 218 TYR A O 1
ATOM 1701 N N . GLN A 1 219 ? -19.408 15.034 36.891 1.00 22.97 219 GLN A N 1
ATOM 1702 C CA . GLN A 1 219 ? -20.364 15.272 37.949 1.00 25.13 219 GLN A CA 1
ATOM 1703 C C . GLN A 1 219 ? -21.368 14.157 38.072 1.00 25.80 219 GLN A C 1
ATOM 1704 O O . GLN A 1 219 ? -21.346 13.219 37.281 1.00 24.03 219 GLN A O 1
ATOM 1710 N N . PHE A 1 220 ? -22.268 14.278 39.037 1.00 25.09 220 PHE A N 1
ATOM 1711 C CA . PHE A 1 220 ? -23.167 13.190 39.353 1.00 25.40 220 PHE A CA 1
ATOM 1712 C C . PHE A 1 220 ? -24.622 13.359 38.988 1.00 25.72 220 PHE A C 1
ATOM 1713 O O . PHE A 1 220 ? -25.466 12.711 39.604 1.00 29.55 220 PHE A O 1
ATOM 1721 N N . SER A 1 221 ? -24.905 14.186 38.003 1.00 25.85 221 SER A N 1
ATOM 1722 C CA . SER A 1 221 ? -26.269 14.488 37.556 1.00 25.53 221 SER A CA 1
ATOM 1723 C C . SER A 1 221 ? -27.006 13.388 36.823 1.00 23.86 221 SER A C 1
ATOM 1724 O O . SER A 1 221 ? -28.192 13.504 36.622 1.00 23.15 221 SER A O 1
ATOM 1727 N N . GLU A 1 222 ? -26.298 12.342 36.406 1.00 23.16 222 GLU A N 1
ATOM 1728 C CA . GLU A 1 222 ? -26.956 11.239 35.669 1.00 22.65 222 GLU A CA 1
ATOM 1729 C C . GLU A 1 222 ? -27.176 10.003 36.551 1.00 21.31 222 GLU A C 1
ATOM 1730 O O . GLU A 1 222 ? -27.525 8.884 36.070 1.00 20.16 222 GLU A O 1
ATOM 1736 N N . GLY A 1 223 ? -27.019 10.198 37.864 1.00 20.28 223 GLY A N 1
ATOM 1737 C CA . GLY A 1 223 ? -27.291 9.153 38.837 1.00 19.40 223 GLY A CA 1
ATOM 1738 C C . GLY A 1 223 ? -26.182 8.116 39.006 1.00 19.39 223 GLY A C 1
ATOM 1739 O O . GLY A 1 223 ? -26.363 7.135 39.699 1.00 19.26 223 GLY A O 1
ATOM 1740 N N . LEU A 1 224 ? -25.091 8.321 38.290 1.00 18.54 224 LEU A N 1
ATOM 1741 C CA . LEU A 1 224 ? -23.980 7.368 38.349 1.00 19.54 224 LEU A CA 1
ATOM 1742 C C . LEU A 1 224 ? -22.815 7.828 39.203 1.00 19.03 224 LEU A C 1
ATOM 1743 O O . LEU A 1 224 ? -22.440 8.988 39.154 1.00 20.12 224 LEU A O 1
ATOM 1748 N N . ASN A 1 225 ? -22.215 6.886 39.924 1.00 19.72 225 ASN A N 1
ATOM 1749 C CA . ASN A 1 225 ? -20.965 7.179 40.668 1.00 20.67 225 ASN A CA 1
ATOM 1750 C C . ASN A 1 225 ? -20.013 6.046 40.285 1.00 19.00 225 ASN A C 1
ATOM 1751 O O . ASN A 1 225 ? -20.188 4.928 40.692 1.00 19.84 225 ASN A O 1
ATOM 1756 N N . PHE A 1 226 ? -19.049 6.360 39.420 1.00 19.90 226 PHE A N 1
ATOM 1757 C CA . PHE A 1 226 ? -18.137 5.361 38.937 1.00 18.75 226 PHE A CA 1
ATOM 1758 C C . PHE A 1 226 ? -17.363 4.585 39.991 1.00 20.45 226 PHE A C 1
ATOM 1759 O O . PHE A 1 226 ? -17.320 3.352 39.951 1.00 19.05 226 PHE A O 1
ATOM 1767 N N . THR A 1 227 ? -16.745 5.313 40.928 1.00 20.36 227 THR A N 1
ATOM 1768 C CA . THR A 1 227 ? -15.961 4.592 41.922 1.00 21.24 227 THR A CA 1
ATOM 1769 C C . THR A 1 227 ? -16.853 3.821 42.895 1.00 22.13 227 THR A C 1
ATOM 1770 O O . THR A 1 227 ? -16.551 2.706 43.298 1.00 21.83 227 THR A O 1
ATOM 1774 N N . MET A 1 228 ? -17.985 4.416 43.257 1.00 20.67 228 MET A N 1
ATOM 1775 C CA . MET A 1 228 ? -18.847 3.695 44.165 1.00 22.60 228 MET A CA 1
ATOM 1776 C C . MET A 1 228 ? -19.381 2.388 43.542 1.00 22.67 228 MET A C 1
ATOM 1777 O O . MET A 1 228 ? -19.412 1.315 44.189 1.00 22.40 228 MET A O 1
ATOM 1782 N N . ASN A 1 229 ? -19.772 2.426 42.263 1.00 20.21 229 ASN A N 1
ATOM 1783 C CA . ASN A 1 229 ? -20.320 1.213 41.672 1.00 19.10 229 ASN A CA 1
ATOM 1784 C C . ASN A 1 229 ? -19.267 0.158 41.375 1.00 19.01 229 ASN A C 1
ATOM 1785 O O . ASN A 1 229 ? -19.567 -1.049 41.406 1.00 18.13 229 ASN A O 1
ATOM 1790 N N . LEU A 1 230 ? -18.056 0.615 41.101 1.00 19.50 230 LEU A N 1
ATOM 1791 C CA . LEU A 1 230 ? -16.991 -0.318 40.736 1.00 19.92 230 LEU A CA 1
ATOM 1792 C C . LEU A 1 230 ? -16.584 -1.153 41.950 1.00 21.44 230 LEU A C 1
ATOM 1793 O O . LEU A 1 230 ? -16.038 -2.243 41.805 1.00 21.97 230 LEU A O 1
ATOM 1798 N N . ASP A 1 231 ? -16.964 -0.705 43.145 1.00 22.71 231 ASP A N 1
ATOM 1799 C CA . ASP A 1 231 ? -16.630 -1.468 44.353 1.00 24.92 231 ASP A CA 1
ATOM 1800 C C . ASP A 1 231 ? -17.598 -2.630 44.619 1.00 24.51 231 ASP A C 1
ATOM 1801 O O . ASP A 1 231 ? -17.360 -3.436 45.514 1.00 24.36 231 ASP A O 1
ATOM 1806 N N . ILE A 1 232 ? -18.713 -2.717 43.877 1.00 20.27 232 ILE A N 1
ATOM 1807 C CA . ILE A 1 232 ? -19.648 -3.828 44.008 1.00 20.42 232 ILE A CA 1
ATOM 1808 C C . ILE A 1 232 ? -18.933 -5.140 43.720 1.00 20.58 232 ILE A C 1
ATOM 1809 O O . ILE A 1 232 ? -18.280 -5.303 42.683 1.00 19.84 232 ILE A O 1
ATOM 1814 N N . ASP A 1 233 ? -19.050 -6.105 44.642 1.00 22.85 233 ASP A N 1
ATOM 1815 C CA . ASP A 1 233 ? -18.275 -7.324 44.485 1.00 23.78 233 ASP A CA 1
ATOM 1816 C C . ASP A 1 233 ? -18.602 -8.222 43.319 1.00 22.56 233 ASP A C 1
ATOM 1817 O O . ASP A 1 233 ? -17.755 -8.979 42.847 1.00 23.44 233 ASP A O 1
ATOM 1822 N N . THR A 1 234 ? -19.818 -8.074 42.810 1.00 20.68 234 THR A N 1
ATOM 1823 C CA . THR A 1 234 ? -20.278 -8.879 41.732 1.00 19.29 234 THR A CA 1
ATOM 1824 C C . THR A 1 234 ? -20.148 -8.175 40.360 1.00 18.61 234 THR A C 1
ATOM 1825 O O . THR A 1 234 ? -20.772 -8.619 39.386 1.00 18.88 234 THR A O 1
ATOM 1829 N N . ILE A 1 235 ? -19.380 -7.082 40.347 1.00 19.41 235 ILE A N 1
ATOM 1830 C CA . ILE A 1 235 ? -19.031 -6.349 39.107 1.00 18.72 235 ILE A CA 1
ATOM 1831 C C . ILE A 1 235 ? -17.503 -6.616 38.929 1.00 20.84 235 ILE A C 1
ATOM 1832 O O . ILE A 1 235 ? -16.683 -6.299 39.826 1.00 20.67 235 ILE A O 1
ATOM 1837 N N . ASP A 1 236 ? -17.092 -7.159 37.776 1.00 18.75 236 ASP A N 1
ATOM 1838 C CA . ASP A 1 236 ? -15.683 -7.499 37.565 1.00 20.24 236 ASP A CA 1
ATOM 1839 C C . ASP A 1 236 ? -14.770 -6.439 36.949 1.00 19.42 236 ASP A C 1
ATOM 1840 O O . ASP A 1 236 ? -13.533 -6.447 37.152 1.00 20.10 236 ASP A O 1
ATOM 1845 N N . PHE A 1 237 ? -15.354 -5.492 36.211 1.00 16.94 237 PHE A N 1
ATOM 1846 C CA . PHE A 1 237 ? -14.546 -4.439 35.596 1.00 16.55 237 PHE A CA 1
ATOM 1847 C C . PHE A 1 237 ? -15.456 -3.244 35.342 1.00 15.83 237 PHE A C 1
ATOM 1848 O O . PHE A 1 237 ? -16.678 -3.408 35.365 1.00 17.42 237 PHE A O 1
ATOM 1856 N N . GLY A 1 238 ? -14.862 -2.078 35.173 1.00 16.08 238 GLY A N 1
ATOM 1857 C CA . GLY A 1 238 ? -15.655 -0.858 34.968 1.00 15.38 238 GLY A CA 1
ATOM 1858 C C . GLY A 1 238 ? -15.790 -0.607 33.492 1.00 15.81 238 GLY A C 1
ATOM 1859 O O . GLY A 1 238 ? -14.991 -1.114 32.698 1.00 17.29 238 GLY A O 1
ATOM 1860 N N . THR A 1 239 ? -16.812 0.160 33.122 1.00 15.32 239 THR A N 1
ATOM 1861 C CA . THR A 1 239 ? -16.986 0.544 31.723 1.00 14.15 239 THR A CA 1
ATOM 1862 C C . THR A 1 239 ? -17.068 2.047 31.612 1.00 14.93 239 THR A C 1
ATOM 1863 O O . THR A 1 239 ? -17.580 2.736 32.524 1.00 15.73 239 THR A O 1
ATOM 1867 N N . LEU A 1 240 ? -16.499 2.558 30.538 1.00 15.94 240 LEU A N 1
ATOM 1868 C CA . LEU A 1 240 ? -16.641 3.993 30.258 1.00 15.23 240 LEU A CA 1
ATOM 1869 C C . LEU A 1 240 ? -16.886 4.172 28.757 1.00 14.26 240 LEU A C 1
ATOM 1870 O O . LEU A 1 240 ? -16.405 3.408 27.938 1.00 13.87 240 LEU A O 1
ATOM 1875 N N . HIS A 1 241 ? -17.679 5.188 28.404 1.00 14.68 241 HIS A N 1
ATOM 1876 C CA . HIS A 1 241 ? -17.886 5.500 26.996 1.00 13.93 241 HIS A CA 1
ATOM 1877 C C . HIS A 1 241 ? -17.252 6.872 26.770 1.00 15.29 241 HIS A C 1
ATOM 1878 O O . HIS A 1 241 ? -16.849 7.512 27.713 1.00 16.76 241 HIS A O 1
ATOM 1885 N N . LEU A 1 242 ? -17.115 7.292 25.515 1.00 13.13 242 LEU A N 1
ATOM 1886 C CA . LEU A 1 242 ? -16.422 8.585 25.304 1.00 14.87 242 LEU A CA 1
ATOM 1887 C C . LEU A 1 242 ? -16.933 9.254 24.017 1.00 15.00 242 LEU A C 1
ATOM 1888 O O . LEU A 1 242 ? -16.638 8.817 22.901 1.00 14.72 242 LEU A O 1
ATOM 1893 N N . TYR A 1 243 ? -17.688 10.352 24.203 1.00 16.24 243 TYR A N 1
ATOM 1894 C CA . TYR A 1 243 ? -18.296 11.113 23.094 1.00 16.01 243 TYR A CA 1
ATOM 1895 C C . TYR A 1 243 ? -18.221 12.591 23.387 1.00 17.75 243 TYR A C 1
ATOM 1896 O O . TYR A 1 243 ? -19.247 13.218 23.755 1.00 19.04 243 TYR A O 1
ATOM 1905 N N . PRO A 1 244 ? -17.025 13.184 23.243 1.00 19.70 244 PRO A N 1
ATOM 1906 C CA . PRO A 1 244 ? -16.883 14.624 23.530 1.00 20.94 244 PRO A CA 1
ATOM 1907 C C . PRO A 1 244 ? -17.910 15.508 22.814 1.00 21.88 244 PRO A C 1
ATOM 1908 O O . PRO A 1 244 ? -18.418 16.475 23.408 1.00 23.80 244 PRO A O 1
ATOM 1912 N N . ASP A 1 245 ? -18.217 15.181 21.572 1.00 23.58 245 ASP A N 1
ATOM 1913 C CA . ASP A 1 245 ? -19.182 15.988 20.792 1.00 25.08 245 ASP A CA 1
ATOM 1914 C C . ASP A 1 245 ? -20.586 15.943 21.333 1.00 25.59 245 ASP A C 1
ATOM 1915 O O . ASP A 1 245 ? -21.410 16.845 21.017 1.00 25.36 245 ASP A O 1
ATOM 1920 N N . SER A 1 246 ? -20.928 14.910 22.086 1.00 21.35 246 SER A N 1
ATOM 1921 C CA . SER A 1 246 ? -22.258 14.844 22.661 1.00 23.62 246 SER A CA 1
ATOM 1922 C C . SER A 1 246 ? -22.286 15.468 24.032 1.00 24.36 246 SER A C 1
ATOM 1923 O O . SER A 1 246 ? -23.366 15.815 24.531 1.00 25.82 246 SER A O 1
ATOM 1926 N N . TRP A 1 247 ? -21.113 15.581 24.665 1.00 23.74 247 TRP A N 1
ATOM 1927 C CA . TRP A 1 247 ? -21.018 16.085 26.029 1.00 24.92 247 TRP A CA 1
ATOM 1928 C C . TRP A 1 247 ? -20.504 17.500 26.145 1.00 25.45 247 TRP A C 1
ATOM 1929 O O . TRP A 1 247 ? -20.354 18.003 27.259 1.00 28.66 247 TRP A O 1
ATOM 1940 N N . GLY A 1 248 ? -20.216 18.113 25.013 1.00 27.62 248 GLY A N 1
ATOM 1941 C CA . GLY A 1 248 ? -19.747 19.495 25.034 1.00 29.38 248 GLY A CA 1
ATOM 1942 C C . GLY A 1 248 ? -18.338 19.681 25.539 1.00 30.29 248 GLY A C 1
ATOM 1943 O O . GLY A 1 248 ? -18.022 20.709 26.144 1.00 30.61 248 GLY A O 1
ATOM 1944 N N . THR A 1 249 ? -17.482 18.692 25.308 1.00 28.67 249 THR A N 1
ATOM 1945 C CA . THR A 1 249 ? -16.096 18.809 25.722 1.00 28.00 249 THR A CA 1
ATOM 1946 C C . THR A 1 249 ? -15.223 18.665 24.486 1.00 25.67 249 THR A C 1
ATOM 1947 O O . THR A 1 249 ? -15.702 18.351 23.403 1.00 25.78 249 THR A O 1
ATOM 1951 N N . SER A 1 250 ? -13.931 18.940 24.620 1.00 25.28 250 SER A N 1
ATOM 1952 C CA . SER A 1 250 ? -13.007 18.839 23.497 1.00 25.20 250 SER A CA 1
ATOM 1953 C C . SER A 1 250 ? -12.549 17.421 23.276 1.00 25.09 250 SER A C 1
ATOM 1954 O O . SER A 1 250 ? -12.676 16.549 24.141 1.00 25.57 250 SER A O 1
ATOM 1957 N N . ASP A 1 251 ? -11.940 17.221 22.122 1.00 27.04 251 ASP A N 1
ATOM 1958 C CA . ASP A 1 251 ? -11.390 15.925 21.774 1.00 27.67 251 ASP A CA 1
ATOM 1959 C C . ASP A 1 251 ? -10.259 15.591 22.713 1.00 27.13 251 ASP A C 1
ATOM 1960 O O . ASP A 1 251 ? -10.156 14.471 23.177 1.00 25.48 251 ASP A O 1
ATOM 1965 N N . ASP A 1 252 ? -9.379 16.550 22.994 1.00 26.18 252 ASP A N 1
ATOM 1966 C CA . ASP A 1 252 ? -8.261 16.278 23.906 1.00 28.30 252 ASP A CA 1
ATOM 1967 C C . ASP A 1 252 ? -8.762 15.897 25.321 1.00 26.43 252 ASP A C 1
ATOM 1968 O O . ASP A 1 252 ? -8.136 15.122 26.023 1.00 26.68 252 ASP A O 1
ATOM 1973 N N . TRP A 1 253 ? -9.904 16.455 25.729 1.00 24.18 253 TRP A N 1
ATOM 1974 C CA . TRP A 1 253 ? -10.503 16.145 27.039 1.00 22.40 253 TRP A CA 1
ATOM 1975 C C . TRP A 1 253 ? -10.703 14.606 27.185 1.00 22.69 253 TRP A C 1
ATOM 1976 O O . TRP A 1 253 ? -10.690 14.046 28.308 1.00 20.09 253 TRP A O 1
ATOM 1987 N N . GLY A 1 254 ? -10.869 13.946 26.033 1.00 20.16 254 GLY A N 1
ATOM 1988 C CA . GLY A 1 254 ? -11.045 12.490 26.038 1.00 21.61 254 GLY A CA 1
ATOM 1989 C C . GLY A 1 254 ? -9.849 11.747 26.618 1.00 21.87 254 GLY A C 1
ATOM 1990 O O . GLY A 1 254 ? -10.000 10.676 27.240 1.00 20.42 254 GLY A O 1
ATOM 1991 N N . ASN A 1 255 ? -8.638 12.274 26.427 1.00 21.54 255 ASN A N 1
ATOM 1992 C CA . ASN A 1 255 ? -7.489 11.569 27.003 1.00 21.51 255 ASN A CA 1
ATOM 1993 C C . ASN A 1 255 ? -7.550 11.648 28.528 1.00 21.50 255 ASN A C 1
ATOM 1994 O O . ASN A 1 255 ? -7.347 10.654 29.196 1.00 21.58 255 ASN A O 1
ATOM 1999 N N . GLY A 1 256 ? -7.859 12.828 29.087 1.00 21.74 256 GLY A N 1
ATOM 2000 C CA . GLY A 1 256 ? -7.965 12.944 30.536 1.00 22.24 256 GLY A CA 1
ATOM 2001 C C . GLY A 1 256 ? -9.076 12.046 31.070 1.00 22.16 256 GLY A C 1
ATOM 2002 O O . GLY A 1 256 ? -8.963 11.458 32.152 1.00 22.36 256 GLY A O 1
ATOM 2003 N N . TRP A 1 257 ? -10.156 11.927 30.300 1.00 20.77 257 TRP A N 1
ATOM 2004 C CA . TRP A 1 257 ? -11.287 11.082 30.714 1.00 18.78 257 TRP A CA 1
ATOM 2005 C C . TRP A 1 257 ? -10.808 9.621 30.858 1.00 18.29 257 TRP A C 1
ATOM 2006 O O . TRP A 1 257 ? -11.132 8.902 31.817 1.00 18.93 257 TRP A O 1
ATOM 2017 N N . ILE A 1 258 ? -9.980 9.200 29.921 1.00 18.24 258 ILE A N 1
ATOM 2018 C CA . ILE A 1 258 ? -9.469 7.823 29.961 1.00 17.36 258 ILE A CA 1
ATOM 2019 C C . ILE A 1 258 ? -8.491 7.673 31.129 1.00 18.52 258 ILE A C 1
ATOM 2020 O O . ILE A 1 258 ? -8.585 6.742 31.910 1.00 18.57 258 ILE A O 1
ATOM 2025 N N . THR A 1 259 ? -7.611 8.659 31.260 1.00 18.50 259 THR A N 1
ATOM 2026 C CA . THR A 1 259 ? -6.600 8.592 32.316 1.00 20.41 259 THR A CA 1
ATOM 2027 C C . THR A 1 259 ? -7.253 8.552 33.708 1.00 19.68 259 THR A C 1
ATOM 2028 O O . THR A 1 259 ? -6.856 7.769 34.610 1.00 20.19 259 THR A O 1
ATOM 2032 N N . ALA A 1 260 ? -8.246 9.392 33.900 1.00 19.78 260 ALA A N 1
ATOM 2033 C CA . ALA A 1 260 ? -8.901 9.436 35.191 1.00 19.25 260 ALA A CA 1
ATOM 2034 C C . ALA A 1 260 ? -9.614 8.149 35.532 1.00 18.52 260 ALA A C 1
ATOM 2035 O O . ALA A 1 260 ? -9.645 7.710 36.701 1.00 19.78 260 ALA A O 1
ATOM 2037 N N . HIS A 1 261 ? -10.258 7.547 34.537 1.00 18.93 261 HIS A N 1
ATOM 2038 C CA . HIS A 1 261 ? -10.900 6.272 34.804 1.00 19.27 261 HIS A CA 1
ATOM 2039 C C . HIS A 1 261 ? -9.851 5.217 35.093 1.00 18.40 261 HIS A C 1
ATOM 2040 O O . HIS A 1 261 ? -10.058 4.410 35.946 1.00 18.65 261 HIS A O 1
ATOM 2047 N N . GLY A 1 262 ? -8.740 5.239 34.368 1.00 20.10 262 GLY A N 1
ATOM 2048 C CA . GLY A 1 262 ? -7.682 4.290 34.645 1.00 21.03 262 GLY A CA 1
ATOM 2049 C C . GLY A 1 262 ? -7.261 4.399 36.113 1.00 21.89 262 GLY A C 1
ATOM 2050 O O . GLY A 1 262 ? -7.067 3.398 36.785 1.00 21.32 262 GLY A O 1
ATOM 2051 N N . ALA A 1 263 ? -7.170 5.615 36.620 1.00 21.91 263 ALA A N 1
ATOM 2052 C CA . ALA A 1 263 ? -6.750 5.798 38.027 1.00 22.71 263 ALA A CA 1
ATOM 2053 C C . ALA A 1 263 ? -7.792 5.200 38.978 1.00 22.56 263 ALA A C 1
ATOM 2054 O O . ALA A 1 263 ? -7.481 4.528 39.981 1.00 23.02 263 ALA A O 1
ATOM 2056 N N . ALA A 1 264 ? -9.069 5.409 38.660 1.00 21.87 264 ALA A N 1
ATOM 2057 C CA . ALA A 1 264 ? -10.101 4.825 39.507 1.00 22.18 264 ALA A CA 1
ATOM 2058 C C . ALA A 1 264 ? -10.084 3.294 39.463 1.00 21.97 264 ALA A C 1
ATOM 2059 O O . ALA A 1 264 ? -10.333 2.642 40.468 1.00 21.84 264 ALA A O 1
ATOM 2061 N N . CYS A 1 265 ? -9.818 2.704 38.296 1.00 21.51 265 CYS A N 1
ATOM 2062 C CA . CYS A 1 265 ? -9.777 1.255 38.166 1.00 22.05 265 CYS A CA 1
ATOM 2063 C C . CYS A 1 265 ? -8.582 0.680 38.940 1.00 21.89 265 CYS A C 1
ATOM 2064 O O . CYS A 1 265 ? -8.678 -0.363 39.597 1.00 23.22 265 CYS A O 1
ATOM 2067 N N . LYS A 1 266 ? -7.461 1.380 38.860 1.00 22.19 266 LYS A N 1
ATOM 2068 C CA . LYS A 1 266 ? -6.277 0.931 39.592 1.00 24.88 266 LYS A CA 1
ATOM 2069 C C . LYS A 1 266 ? -6.594 0.895 41.100 1.00 26.46 266 LYS A C 1
ATOM 2070 O O . LYS A 1 266 ? -6.259 -0.073 41.808 1.00 27.46 266 LYS A O 1
ATOM 2076 N N . ALA A 1 267 ? -7.271 1.935 41.561 1.00 26.71 267 ALA A N 1
ATOM 2077 C CA . ALA A 1 267 ? -7.610 2.052 42.967 1.00 26.54 267 ALA A CA 1
ATOM 2078 C C . ALA A 1 267 ? -8.559 0.971 43.398 1.00 26.88 267 ALA A C 1
ATOM 2079 O O . ALA A 1 267 ? -8.450 0.445 44.513 1.00 28.77 267 ALA A O 1
ATOM 2081 N N . ALA A 1 268 ? -9.487 0.595 42.524 1.00 25.58 268 ALA A N 1
ATOM 2082 C CA . ALA A 1 268 ? -10.444 -0.449 42.813 1.00 24.11 268 ALA A CA 1
ATOM 2083 C C . ALA A 1 268 ? -9.824 -1.807 42.658 1.00 23.40 268 ALA A C 1
ATOM 2084 O O . ALA A 1 268 ? -10.402 -2.805 43.089 1.00 25.36 268 ALA A O 1
ATOM 2086 N N . GLY A 1 269 ? -8.672 -1.862 41.992 1.00 23.13 269 GLY A N 1
ATOM 2087 C CA . GLY A 1 269 ? -8.022 -3.142 41.733 1.00 22.83 269 GLY A CA 1
ATOM 2088 C C . GLY A 1 269 ? -8.749 -3.979 40.670 1.00 23.83 269 GLY A C 1
ATOM 2089 O O . GLY A 1 269 ? -8.694 -5.221 40.683 1.00 23.73 269 GLY A O 1
ATOM 2090 N N . LYS A 1 270 ? -9.464 -3.286 39.766 1.00 22.00 270 LYS A N 1
ATOM 2091 C CA . LYS A 1 270 ? -10.216 -3.959 38.675 1.00 22.01 270 LYS A CA 1
ATOM 2092 C C . LYS A 1 270 ? -9.930 -3.282 37.343 1.00 20.28 270 LYS A C 1
ATOM 2093 O O . LYS A 1 270 ? -9.648 -2.106 37.327 1.00 21.37 270 LYS A O 1
ATOM 2099 N N . PRO A 1 271 ? -9.943 -4.039 36.223 1.00 21.05 271 PRO A N 1
ATOM 2100 C CA . PRO A 1 271 ? -9.676 -3.368 34.921 1.00 20.25 271 PRO A CA 1
ATOM 2101 C C . PRO A 1 271 ? -10.847 -2.455 34.515 1.00 20.99 271 PRO A C 1
ATOM 2102 O O . PRO A 1 271 ? -11.953 -2.611 34.992 1.00 19.07 271 PRO A O 1
ATOM 2106 N N . CYS A 1 272 ? -10.545 -1.523 33.640 1.00 19.44 272 CYS A N 1
ATOM 2107 C CA . CYS A 1 272 ? -11.550 -0.627 33.023 1.00 20.11 272 CYS A CA 1
ATOM 2108 C C . CYS A 1 272 ? -11.618 -1.051 31.574 1.00 18.35 272 CYS A C 1
ATOM 2109 O O . CYS A 1 272 ? -10.575 -1.361 30.948 1.00 17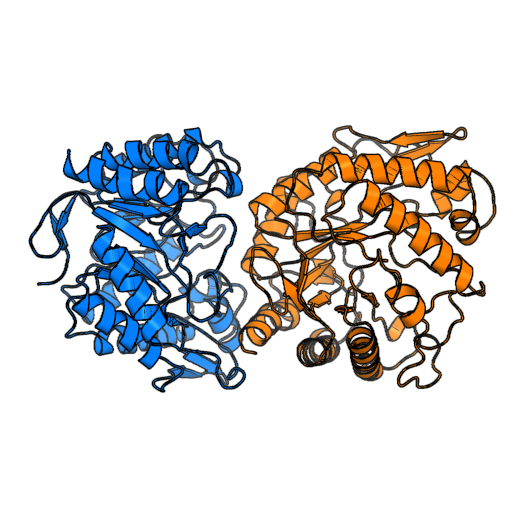.67 272 CYS A O 1
ATOM 2112 N N . LEU A 1 273 ? -12.825 -1.034 30.997 1.00 16.66 273 LEU A N 1
ATOM 2113 C CA . LEU A 1 273 ? -13.024 -1.265 29.553 1.00 15.41 273 LEU A CA 1
ATOM 2114 C C . LEU A 1 273 ? -13.483 0.063 28.895 1.00 16.18 273 LEU A C 1
ATOM 2115 O O . LEU A 1 273 ? -14.498 0.597 29.326 1.00 15.19 273 LEU A O 1
ATOM 2120 N N . LEU A 1 274 ? -12.705 0.620 27.944 1.00 15.23 274 LEU A N 1
ATOM 2121 C CA . LEU A 1 274 ? -13.153 1.845 27.178 1.00 14.69 274 LEU A CA 1
ATOM 2122 C C . LEU A 1 274 ? -14.078 1.150 26.173 1.00 14.86 274 LEU A C 1
ATOM 2123 O O . LEU A 1 274 ? -13.667 0.652 25.132 1.00 16.67 274 LEU A O 1
ATOM 2128 N N . GLU A 1 275 ? -15.362 1.141 26.507 1.00 14.27 275 GLU A N 1
ATOM 2129 C CA . GLU A 1 275 ? -16.356 0.303 25.795 1.00 13.37 275 GLU A CA 1
ATOM 2130 C C . GLU A 1 275 ? -16.994 0.891 24.541 1.00 13.60 275 GLU A C 1
ATOM 2131 O O . GLU A 1 275 ? -17.454 0.130 23.710 1.00 13.81 275 GLU A O 1
ATOM 2137 N N . GLU A 1 276 ? -17.072 2.223 24.472 1.00 13.81 276 GLU A N 1
ATOM 2138 C CA . GLU A 1 276 ? -17.529 2.903 23.259 1.00 14.25 276 GLU A CA 1
ATOM 2139 C C . GLU A 1 276 ? -16.774 4.232 23.123 1.00 14.67 276 GLU A C 1
ATOM 2140 O O . GLU A 1 276 ? -16.468 4.906 24.137 1.00 14.45 276 GLU A O 1
ATOM 2146 N N . TYR A 1 277 ? -16.444 4.573 21.880 1.00 14.85 277 TYR A N 1
ATOM 2147 C CA . TYR A 1 277 ? -15.929 5.912 21.626 1.00 15.58 277 TYR A CA 1
ATOM 2148 C C . TYR A 1 277 ? -16.108 6.203 20.149 1.00 16.13 277 TYR A C 1
ATOM 2149 O O . TYR A 1 277 ? -16.085 5.318 19.306 1.00 15.63 277 TYR A O 1
ATOM 2158 N N . GLY A 1 278 ? -16.321 7.473 19.840 1.00 16.64 278 GLY A N 1
ATOM 2159 C CA . GLY A 1 278 ? -16.421 7.793 18.430 1.00 17.68 278 GLY A CA 1
ATOM 2160 C C . GLY A 1 278 ? -16.619 9.278 18.229 1.00 19.01 278 GLY A C 1
ATOM 2161 O O . GLY A 1 278 ? -16.832 10.017 19.194 1.00 20.63 278 GLY A O 1
ATOM 2162 N N . VAL A 1 279 ? -16.370 9.681 16.981 1.00 21.14 279 VAL A N 1
ATOM 2163 C CA . VAL A 1 279 ? -16.637 11.054 16.520 1.00 23.93 279 VAL A CA 1
ATOM 2164 C C . VAL A 1 279 ? -17.099 10.858 15.080 1.00 23.79 279 VAL A C 1
ATOM 2165 O O . VAL A 1 279 ? -16.856 9.803 14.455 1.00 24.18 279 VAL A O 1
ATOM 2169 N N . THR A 1 280 ? -17.794 11.855 14.523 1.00 25.86 280 THR A N 1
ATOM 2170 C CA . THR A 1 280 ? -18.282 11.708 13.151 1.00 27.46 280 THR A CA 1
ATOM 2171 C C . THR A 1 280 ? -17.357 12.276 12.065 1.00 28.38 280 THR A C 1
ATOM 2172 O O . THR A 1 280 ? -17.669 12.170 10.880 1.00 30.45 280 THR A O 1
ATOM 2176 N N . SER A 1 281 ? -16.229 12.860 12.455 1.00 29.10 281 SER A N 1
ATOM 2177 C CA . SER A 1 281 ? -15.244 13.330 11.475 1.00 31.29 281 SER A CA 1
ATOM 2178 C C . SER A 1 281 ? -13.841 13.335 12.093 1.00 30.81 281 SER A C 1
ATOM 2179 O O . SER A 1 281 ? -13.689 13.426 13.312 1.00 32.02 281 SER A O 1
ATOM 2182 N N . ASN A 1 282 ? -12.814 13.236 11.253 1.00 30.42 282 ASN A N 1
ATOM 2183 C CA . ASN A 1 282 ? -11.424 13.248 11.744 1.00 31.37 282 ASN A CA 1
ATOM 2184 C C . ASN A 1 282 ? -11.201 12.003 12.631 1.00 28.82 282 ASN A C 1
ATOM 2185 O O . ASN A 1 282 ? -10.526 12.055 13.647 1.00 28.33 282 ASN A O 1
ATOM 2190 N N . HIS A 1 283 ? -11.773 10.879 12.202 1.00 27.87 283 HIS A N 1
ATOM 2191 C CA . HIS A 1 283 ? -11.670 9.639 12.953 1.00 26.31 283 HIS A CA 1
ATOM 2192 C C . HIS A 1 283 ? -10.258 9.223 13.349 1.00 25.51 283 HIS A C 1
ATOM 2193 O O . HIS A 1 283 ? -9.962 8.925 14.523 1.00 23.09 283 HIS A O 1
ATOM 2200 N N . CYS A 1 284 ? -9.364 9.218 12.370 1.00 25.47 284 CYS A N 1
ATOM 2201 C CA . CYS A 1 284 ? -8.025 8.721 12.657 1.00 24.21 284 CYS A CA 1
ATOM 2202 C C . CYS A 1 284 ? -7.220 9.505 13.655 1.00 23.16 284 CYS A C 1
ATOM 2203 O O . CYS A 1 284 ? -6.657 8.974 14.643 1.00 22.64 284 CYS A O 1
ATOM 2206 N N . SER A 1 285 ? -7.158 10.806 13.428 1.00 24.00 285 SER A N 1
ATOM 2207 C CA . SER A 1 285 ? -6.398 11.608 14.344 1.00 24.65 285 SER A CA 1
ATOM 2208 C C . SER A 1 285 ? -6.969 11.673 15.762 1.00 24.47 285 SER A C 1
ATOM 2209 O O . SER A 1 285 ? -6.242 11.557 16.727 1.00 24.66 285 SER A O 1
ATOM 2212 N N . VAL A 1 286 ? -8.269 11.897 15.848 1.00 23.55 286 VAL A N 1
ATOM 2213 C CA . VAL A 1 286 ? -8.895 12.023 17.143 1.00 24.48 286 VAL A CA 1
ATOM 2214 C C . VAL A 1 286 ? -8.912 10.704 17.904 1.00 22.12 286 VAL A C 1
ATOM 2215 O O . VAL A 1 286 ? -8.425 10.622 19.035 1.00 23.45 286 VAL A O 1
ATOM 2219 N N . GLU A 1 287 ? -9.470 9.681 17.271 1.00 21.82 287 GLU A N 1
ATOM 2220 C CA . GLU A 1 287 ? -9.585 8.418 17.967 1.00 20.02 287 GLU A CA 1
ATOM 2221 C C . GLU A 1 287 ? -8.269 7.701 18.117 1.00 19.27 287 GLU A C 1
ATOM 2222 O O . GLU A 1 287 ? -8.093 6.924 19.069 1.00 20.21 287 GLU A O 1
ATOM 2228 N N . GLY A 1 288 ? -7.342 7.957 17.196 1.00 20.38 288 GLY A N 1
ATOM 2229 C CA . GLY A 1 288 ? -6.059 7.325 17.339 1.00 21.33 288 GLY A CA 1
ATOM 2230 C C . GLY A 1 288 ? -5.389 7.773 18.634 1.00 20.81 288 GLY A C 1
ATOM 2231 O O . GLY A 1 288 ? -4.740 6.986 19.304 1.00 21.29 288 GLY A O 1
ATOM 2232 N N . ALA A 1 289 ? -5.531 9.062 18.977 1.00 20.68 289 ALA A N 1
ATOM 2233 C CA . ALA A 1 289 ? -4.939 9.577 20.203 1.00 20.68 289 ALA A CA 1
ATOM 2234 C C . ALA A 1 289 ? -5.551 8.902 21.424 1.00 20.37 289 ALA A C 1
ATOM 2235 O O . ALA A 1 289 ? -4.848 8.545 22.368 1.00 20.51 289 ALA A O 1
ATOM 2237 N N . TRP A 1 290 ? -6.863 8.672 21.384 1.00 19.78 290 TRP A N 1
ATOM 2238 C CA . TRP A 1 290 ? -7.538 8.031 22.517 1.00 18.84 290 TRP A CA 1
ATOM 2239 C C . TRP A 1 290 ? -7.063 6.604 22.666 1.00 18.33 290 TRP A C 1
ATOM 2240 O O . TRP A 1 290 ? -6.854 6.135 23.780 1.00 19.27 290 TRP A O 1
ATOM 2251 N N . GLN A 1 291 ? -6.873 5.936 21.528 1.00 18.27 291 GLN A N 1
ATOM 2252 C CA . GLN A 1 291 ? -6.400 4.551 21.553 1.00 16.73 291 GLN A CA 1
ATOM 2253 C C . GLN A 1 291 ? -5.011 4.469 22.190 1.00 19.97 291 GLN A C 1
ATOM 2254 O O . GLN A 1 291 ? -4.744 3.529 23.000 1.00 20.35 291 GLN A O 1
ATOM 2260 N N . LYS A 1 292 ? -4.153 5.425 21.830 1.00 20.41 292 LYS A N 1
ATOM 2261 C CA . LYS A 1 292 ? -2.773 5.435 22.386 1.00 22.27 292 LYS A CA 1
ATOM 2262 C C . LYS A 1 292 ? -2.858 5.627 23.864 1.00 22.13 292 LYS A C 1
ATOM 2263 O O . LYS A 1 292 ? -2.167 4.955 24.628 1.00 21.58 292 LYS A O 1
ATOM 2269 N N . THR A 1 293 ? -3.688 6.575 24.290 1.00 20.74 293 THR A N 1
ATOM 2270 C CA . THR A 1 293 ? -3.846 6.800 25.729 1.00 20.97 293 THR A CA 1
ATOM 2271 C C . THR A 1 293 ? -4.409 5.569 26.428 1.00 20.18 293 THR A C 1
ATOM 2272 O O . THR A 1 293 ? -3.917 5.161 27.488 1.00 21.41 293 THR A O 1
ATOM 2276 N N . ALA A 1 294 ? -5.420 4.925 25.849 1.00 19.09 294 ALA A N 1
ATOM 2277 C CA . ALA A 1 294 ? -5.976 3.750 26.524 1.00 19.52 294 ALA A CA 1
ATOM 2278 C C . ALA A 1 294 ? -4.913 2.653 26.694 1.00 19.91 294 ALA A C 1
ATOM 2279 O O . ALA A 1 294 ? -4.786 2.089 27.785 1.00 19.85 294 ALA A O 1
ATOM 2281 N N . LEU A 1 295 ? -4.144 2.393 25.640 1.00 20.78 295 LEU A N 1
ATOM 2282 C CA . LEU A 1 295 ? -3.141 1.350 25.713 1.00 21.77 295 LEU A CA 1
ATOM 2283 C C . LEU A 1 295 ? -2.120 1.656 26.790 1.00 23.07 295 LEU A C 1
ATOM 2284 O O . LEU A 1 295 ? -1.776 0.783 27.583 1.00 25.10 295 LEU A O 1
ATOM 2289 N N . SER A 1 296 ? -1.684 2.901 26.872 1.00 22.28 296 SER A N 1
ATOM 2290 C CA . SER A 1 296 ? -0.649 3.236 27.860 1.00 24.16 296 SER A CA 1
ATOM 2291 C C . SER A 1 296 ? -1.139 3.510 29.289 1.00 25.45 296 SER A C 1
ATOM 2292 O O . SER A 1 296 ? -0.343 3.701 30.214 1.00 27.56 296 SER A O 1
ATOM 2295 N N . THR A 1 297 ? -2.437 3.556 29.495 1.00 22.44 297 THR A N 1
ATOM 2296 C CA . THR A 1 297 ? -2.963 3.862 30.824 1.00 22.21 297 THR A CA 1
ATOM 2297 C C . THR A 1 297 ? -3.116 2.653 31.761 1.00 20.15 297 THR A C 1
ATOM 2298 O O . THR A 1 297 ? -3.811 1.669 31.461 1.00 18.64 297 THR A O 1
ATOM 2302 N N . THR A 1 298 ? -2.455 2.719 32.919 1.00 21.53 298 THR A N 1
ATOM 2303 C CA . THR A 1 298 ? -2.553 1.629 33.891 1.00 21.54 298 THR A CA 1
ATOM 2304 C C . THR A 1 298 ? -4.005 1.579 34.310 1.00 20.44 298 THR A C 1
ATOM 2305 O O . THR A 1 298 ? -4.578 2.618 34.605 1.00 21.00 298 THR A O 1
ATOM 2309 N N . GLY A 1 299 ? -4.605 0.395 34.337 1.00 20.58 299 GLY A N 1
ATOM 2310 C CA . GLY A 1 299 ? -5.997 0.312 34.740 1.00 18.77 299 GLY A CA 1
ATOM 2311 C C . GLY A 1 299 ? -6.939 0.139 33.548 1.00 18.12 299 GLY A C 1
ATOM 2312 O O . GLY A 1 299 ? -8.038 -0.384 33.741 1.00 18.48 299 GLY A O 1
ATOM 2313 N N . VAL A 1 300 ? -6.485 0.488 32.333 1.00 17.39 300 VAL A N 1
ATOM 2314 C CA . VAL A 1 300 ? -7.396 0.346 31.154 1.00 18.30 300 VAL A CA 1
ATOM 2315 C C . VAL A 1 300 ? -6.884 -0.909 30.455 1.00 18.80 300 VAL A C 1
ATOM 2316 O O . VAL A 1 300 ? -5.762 -0.954 29.917 1.00 19.98 300 VAL A O 1
ATOM 2320 N N . GLY A 1 301 ? -7.747 -1.913 30.383 1.00 17.32 301 GLY A N 1
ATOM 2321 C CA . GLY A 1 301 ? -7.334 -3.198 29.837 1.00 19.18 301 GLY A CA 1
ATOM 2322 C C . GLY A 1 301 ? -7.782 -3.538 28.438 1.00 17.60 301 GLY A C 1
ATOM 2323 O O . GLY A 1 301 ? -7.325 -4.552 27.885 1.00 17.34 301 GLY A O 1
ATOM 2324 N N . ALA A 1 302 ? -8.673 -2.707 27.871 1.00 17.02 302 ALA A N 1
ATOM 2325 C CA . ALA A 1 302 ? -9.142 -2.970 26.500 1.00 15.33 302 ALA A CA 1
ATOM 2326 C C . ALA A 1 302 ? -9.949 -1.808 26.023 1.00 14.96 302 ALA A C 1
ATOM 2327 O O . ALA A 1 302 ? -10.425 -0.999 26.855 1.00 16.13 302 ALA A O 1
ATOM 2329 N N . ASP A 1 303 ? -10.131 -1.739 24.698 1.00 15.33 303 ASP A N 1
ATOM 2330 C CA . ASP A 1 303 ? -10.971 -0.656 24.146 1.00 13.93 303 ASP A CA 1
ATOM 2331 C C . ASP A 1 303 ? -11.760 -1.189 22.972 1.00 14.80 303 ASP A C 1
ATOM 2332 O O . ASP A 1 303 ? -11.277 -2.051 22.224 1.00 15.67 303 ASP A O 1
ATOM 2337 N N . LEU A 1 304 ? -12.988 -0.697 22.847 1.00 13.99 304 LEU A N 1
ATOM 2338 C CA . LEU A 1 304 ? -13.860 -1.085 21.716 1.00 13.72 304 LEU A CA 1
ATOM 2339 C C . LEU A 1 304 ? -14.368 0.194 21.032 1.00 13.70 304 LEU A C 1
ATOM 2340 O O . LEU A 1 304 ? -15.115 0.938 21.654 1.00 14.51 304 LEU A O 1
ATOM 2345 N N . PHE A 1 305 ? -14.003 0.418 19.769 1.00 13.95 305 PHE A N 1
ATOM 2346 C CA . PHE A 1 305 ? -14.520 1.624 19.118 1.00 13.81 305 PHE A CA 1
ATOM 2347 C C . PHE A 1 305 ? -15.996 1.396 18.755 1.00 13.30 305 PHE A C 1
ATOM 2348 O O . PHE A 1 305 ? -16.482 0.267 18.554 1.00 14.39 305 PHE A O 1
ATOM 2356 N N . TRP A 1 306 ? -16.743 2.503 18.730 1.00 15.04 306 TRP A N 1
ATOM 2357 C CA . TRP A 1 306 ? -18.106 2.457 18.239 1.00 14.11 306 TRP A CA 1
ATOM 2358 C C . TRP A 1 306 ? -18.016 3.104 16.858 1.00 14.79 306 TRP A C 1
ATOM 2359 O O . TRP A 1 306 ? -17.709 4.317 16.770 1.00 14.18 306 TRP A O 1
ATOM 2370 N N . GLN A 1 307 ? -18.264 2.394 15.763 1.00 13.74 307 GLN A N 1
ATOM 2371 C CA . GLN A 1 307 ? -18.675 0.987 15.718 1.00 14.16 307 GLN A CA 1
ATOM 2372 C C . GLN A 1 307 ? -18.117 0.335 14.462 1.00 13.27 307 GLN A C 1
ATOM 2373 O O . GLN A 1 307 ? -17.629 0.990 13.552 1.00 14.24 307 GLN A O 1
ATOM 2379 N N . TYR A 1 308 ? -18.189 -0.992 14.417 1.00 13.84 308 TYR A N 1
ATOM 2380 C CA . TYR A 1 308 ? -17.709 -1.750 13.280 1.00 13.17 308 TYR A CA 1
ATOM 2381 C C . TYR A 1 308 ? -18.645 -1.579 12.086 1.00 13.85 308 TYR A C 1
ATOM 2382 O O . TYR A 1 308 ? -19.844 -1.394 12.279 1.00 13.91 308 TYR A O 1
ATOM 2391 N N . GLY A 1 309 ? -18.073 -1.654 10.883 1.00 13.41 309 GLY A N 1
ATOM 2392 C CA . GLY A 1 309 ? -18.887 -1.602 9.671 1.00 14.90 309 GLY A CA 1
ATOM 2393 C C . GLY A 1 309 ? -18.387 -2.649 8.694 1.00 16.28 309 GLY A C 1
ATOM 2394 O O . GLY A 1 309 ? -17.201 -2.968 8.706 1.00 16.70 309 GLY A O 1
ATOM 2395 N N . ASP A 1 310 ? -19.262 -3.170 7.835 1.00 15.92 310 ASP A N 1
ATOM 2396 C CA . ASP A 1 310 ? -18.811 -4.154 6.830 1.00 16.96 310 ASP A CA 1
ATOM 2397 C C . ASP A 1 310 ? -19.798 -4.051 5.670 1.00 17.55 310 ASP A C 1
ATOM 2398 O O . ASP A 1 310 ? -20.804 -3.339 5.780 1.00 17.21 310 ASP A O 1
ATOM 2403 N N . ASP A 1 311 ? -19.495 -4.766 4.588 1.00 17.33 311 ASP A N 1
ATOM 2404 C CA . ASP A 1 311 ? -20.322 -4.751 3.370 1.00 20.19 311 ASP A CA 1
ATOM 2405 C C . ASP A 1 311 ? -21.031 -6.060 3.383 1.00 18.96 311 ASP A C 1
ATOM 2406 O O . ASP A 1 311 ? -20.426 -7.089 3.157 1.00 21.17 311 ASP A O 1
ATOM 2411 N N . LEU A 1 312 ? -22.312 -6.002 3.732 1.00 18.64 312 LEU A N 1
ATOM 2412 C CA . LEU A 1 312 ? -23.109 -7.213 3.854 1.00 20.07 312 LEU A CA 1
ATOM 2413 C C . LEU A 1 312 ? -23.864 -7.569 2.556 1.00 22.29 312 LEU A C 1
ATOM 2414 O O . LEU A 1 312 ? -23.806 -6.817 1.572 1.00 22.02 312 LEU A O 1
ATOM 2419 N N . SER A 1 313 ? -24.576 -8.698 2.593 1.00 21.82 313 SER A N 1
ATOM 2420 C CA . SER A 1 313 ? -25.349 -9.151 1.427 1.00 25.22 313 SER A CA 1
ATOM 2421 C C . SER A 1 313 ? -26.332 -8.069 1.072 1.00 26.34 313 SER A C 1
ATOM 2422 O O . SER A 1 313 ? -26.679 -7.903 -0.106 1.00 30.08 313 SER A O 1
ATOM 2425 N N . THR A 1 314 ? -26.791 -7.312 2.062 1.00 26.47 314 THR A N 1
ATOM 2426 C CA . THR A 1 314 ? -27.783 -6.268 1.869 1.00 27.72 314 THR A CA 1
ATOM 2427 C C . THR A 1 314 ? -27.237 -4.833 1.648 1.00 27.83 314 THR A C 1
ATOM 2428 O O . THR A 1 314 ? -28.008 -3.860 1.543 1.00 29.81 314 THR A O 1
ATOM 2432 N N . GLY A 1 315 ? -25.924 -4.699 1.603 1.00 25.55 315 GLY A N 1
ATOM 2433 C CA . GLY A 1 315 ? -25.320 -3.401 1.406 1.00 23.55 315 GLY A CA 1
ATOM 2434 C C . GLY A 1 315 ? -24.514 -3.108 2.658 1.00 21.61 315 GLY A C 1
ATOM 2435 O O . GLY A 1 315 ? -24.418 -3.962 3.567 1.00 21.44 315 GLY A O 1
ATOM 2436 N N . LYS A 1 316 ? -23.927 -1.936 2.711 1.00 21.03 316 LYS A N 1
ATOM 2437 C CA . LYS A 1 316 ? -23.147 -1.578 3.893 1.00 20.67 316 LYS A CA 1
ATOM 2438 C C . LYS A 1 316 ? -24.013 -1.636 5.157 1.00 19.12 316 LYS A C 1
ATOM 2439 O O . LYS A 1 316 ? -25.224 -1.253 5.168 1.00 19.08 316 LYS A O 1
ATOM 2445 N N . SER A 1 317 ? -23.349 -2.043 6.231 1.00 16.62 317 SER A N 1
ATOM 2446 C CA . SER A 1 317 ? -23.985 -2.117 7.549 1.00 17.74 317 SER A CA 1
ATOM 2447 C C . SER A 1 317 ? -24.268 -0.670 8.000 1.00 16.78 317 SER A C 1
ATOM 2448 O O . SER A 1 317 ? -23.815 0.296 7.384 1.00 17.05 317 SER A O 1
ATOM 2451 N N . PRO A 1 318 ? -24.979 -0.493 9.106 1.00 17.21 318 PRO A N 1
ATOM 2452 C CA . PRO A 1 318 ? -25.318 0.879 9.526 1.00 16.21 318 PRO A CA 1
ATOM 2453 C C . PRO A 1 318 ? -24.233 1.920 9.644 1.00 17.48 318 PRO A C 1
ATOM 2454 O O . PRO A 1 318 ? -23.193 1.675 10.292 1.00 15.62 318 PRO A O 1
ATOM 2458 N N . ASP A 1 319 ? -24.487 3.114 9.089 1.00 17.94 319 ASP A N 1
ATOM 2459 C CA . ASP A 1 319 ? -23.554 4.192 9.184 1.00 18.23 319 ASP A CA 1
ATOM 2460 C C . ASP A 1 319 ? -24.176 5.379 9.935 1.00 18.59 319 ASP A C 1
ATOM 2461 O O . ASP A 1 319 ? -25.037 6.098 9.382 1.00 19.18 319 ASP A O 1
ATOM 2466 N N . ASP A 1 320 ? -23.795 5.541 11.205 1.00 17.34 320 ASP A N 1
ATOM 2467 C CA . ASP A 1 320 ? -24.264 6.648 11.997 1.00 17.03 320 ASP A CA 1
ATOM 2468 C C . ASP A 1 320 ? -23.216 7.748 12.040 1.00 17.96 320 ASP A C 1
ATOM 2469 O O . ASP A 1 320 ? -23.265 8.638 12.910 1.00 20.09 320 ASP A O 1
ATOM 2474 N N . GLY A 1 321 ? -22.247 7.676 11.121 1.00 17.65 321 GLY A N 1
ATOM 2475 C CA . GLY A 1 321 ? -21.167 8.658 11.084 1.00 19.59 321 GLY A CA 1
ATOM 2476 C C . GLY A 1 321 ? -19.941 8.246 11.908 1.00 19.64 321 GLY A C 1
ATOM 2477 O O . GLY A 1 321 ? -18.826 8.750 11.676 1.00 19.48 321 GLY A O 1
ATOM 2478 N N . ASN A 1 322 ? -20.140 7.332 12.862 1.00 18.27 322 ASN A N 1
ATOM 2479 C CA . ASN A 1 322 ? -19.056 6.844 13.709 1.00 18.17 322 ASN A CA 1
ATOM 2480 C C . ASN A 1 322 ? -18.493 5.552 13.112 1.00 17.79 322 ASN A C 1
ATOM 2481 O O . ASN A 1 322 ? -17.371 5.141 13.435 1.00 19.00 322 ASN A O 1
ATOM 2486 N N . THR A 1 323 ? -19.262 4.930 12.243 1.00 16.99 323 THR A N 1
ATOM 2487 C CA . THR A 1 323 ? -18.838 3.648 11.685 1.00 16.67 323 THR A CA 1
ATOM 2488 C C . THR A 1 323 ? -17.499 3.655 10.962 1.00 17.13 323 THR A C 1
ATOM 2489 O O . THR A 1 323 ? -17.224 4.525 10.157 1.00 18.30 323 THR A O 1
ATOM 2493 N N . ILE A 1 324 ? -16.664 2.662 11.299 1.00 16.65 324 ILE A N 1
ATOM 2494 C CA . ILE A 1 324 ? -15.356 2.466 10.663 1.00 16.31 324 ILE A CA 1
ATOM 2495 C C . ILE A 1 324 ? -15.499 1.140 9.915 1.00 16.43 324 ILE A C 1
ATOM 2496 O O . ILE A 1 324 ? -15.639 0.069 10.545 1.00 16.85 324 ILE A O 1
ATOM 2501 N N . TYR A 1 325 ? -15.444 1.207 8.579 1.00 16.86 325 TYR A N 1
ATOM 2502 C CA . TYR A 1 325 ? -15.653 0.049 7.747 1.00 16.21 325 TYR A CA 1
ATOM 2503 C C . TYR A 1 325 ? -14.453 -0.778 7.447 1.00 16.70 325 TYR A C 1
ATOM 2504 O O . TYR A 1 325 ? -13.402 -0.256 7.095 1.00 16.49 325 TYR A O 1
ATOM 2513 N N . TYR A 1 326 ? -14.625 -2.074 7.637 1.00 18.05 326 TYR A N 1
ATOM 2514 C CA . TYR A 1 326 ? -13.556 -3.062 7.309 1.00 17.64 326 TYR A CA 1
ATOM 2515 C C . TYR A 1 326 ? -12.973 -2.720 5.937 1.00 19.64 326 TYR A C 1
ATOM 2516 O O . TYR A 1 326 ? -13.711 -2.354 4.983 1.00 19.03 326 TYR A O 1
ATOM 2525 N N . GLY A 1 327 ? -11.646 -2.859 5.848 1.00 22.07 327 GLY A N 1
ATOM 2526 C CA . GLY A 1 327 ? -10.966 -2.604 4.574 1.00 22.22 327 GLY A CA 1
ATOM 2527 C C . GLY A 1 327 ? -10.804 -1.175 4.088 1.00 23.76 327 GLY A C 1
ATOM 2528 O O . GLY A 1 327 ? -10.528 -0.957 2.909 1.00 24.95 327 GLY A O 1
ATOM 2529 N N . THR A 1 328 ? -10.985 -0.200 4.958 1.00 20.61 328 THR A N 1
ATOM 2530 C CA . THR A 1 328 ? -10.826 1.194 4.536 1.00 20.12 328 THR A CA 1
ATOM 2531 C C . THR A 1 328 ? -9.629 1.812 5.197 1.00 19.35 328 THR A C 1
ATOM 2532 O O . THR A 1 328 ? -8.995 1.205 6.073 1.00 19.51 328 THR A O 1
ATOM 2536 N N . SER A 1 329 ? -9.301 3.040 4.772 1.00 19.16 329 SER A N 1
ATOM 2537 C CA . SER A 1 329 ? -8.169 3.743 5.349 1.00 20.04 329 SER A CA 1
ATOM 2538 C C . SER A 1 329 ? -8.352 3.974 6.856 1.00 19.77 329 SER A C 1
ATOM 2539 O O . SER A 1 329 ? -7.420 3.793 7.629 1.00 20.01 329 SER A O 1
ATOM 2542 N N . ASP A 1 330 ? -9.524 4.450 7.291 1.00 19.15 330 ASP A N 1
ATOM 2543 C CA . ASP A 1 330 ? -9.700 4.673 8.715 1.00 19.52 330 ASP A CA 1
ATOM 2544 C C . ASP A 1 330 ? -9.560 3.363 9.492 1.00 17.30 330 ASP A C 1
ATOM 2545 O O . ASP A 1 330 ? -9.101 3.363 10.636 1.00 17.43 330 ASP A O 1
ATOM 2550 N N . TYR A 1 331 ? -9.961 2.273 8.862 1.00 17.92 331 TYR A N 1
ATOM 2551 C CA . TYR A 1 331 ? -9.842 0.945 9.484 1.00 18.22 331 TYR A CA 1
ATOM 2552 C C . TYR A 1 331 ? -8.375 0.540 9.618 1.00 19.43 331 TYR A C 1
ATOM 2553 O O . TYR A 1 331 ? -7.953 -0.020 10.611 1.00 18.10 331 TYR A O 1
ATOM 2562 N N . GLN A 1 332 ? -7.562 0.894 8.646 1.00 18.92 332 GLN A N 1
ATOM 2563 C CA . GLN A 1 332 ? -6.163 0.576 8.804 1.00 20.11 332 GLN A CA 1
ATOM 2564 C C . GLN A 1 332 ? -5.573 1.405 9.962 1.00 18.59 332 GLN A C 1
ATOM 2565 O O . GLN A 1 332 ? -4.760 0.942 10.733 1.00 17.94 332 GLN A O 1
ATOM 2571 N N . CYS A 1 333 ? -5.973 2.661 10.087 1.00 18.47 333 CYS A N 1
ATOM 2572 C CA . CYS A 1 333 ? -5.432 3.489 11.161 1.00 19.39 333 CYS A CA 1
ATOM 2573 C C . CYS A 1 333 ? -5.917 3.056 12.557 1.00 20.29 333 CYS A C 1
ATOM 2574 O O . CYS A 1 333 ? -5.146 2.952 13.515 1.00 18.54 333 CYS A O 1
ATOM 2577 N N . LEU A 1 334 ? -7.219 2.795 12.656 1.00 17.96 334 LEU A N 1
ATOM 2578 C CA . LEU A 1 334 ? -7.826 2.510 13.940 1.00 17.71 334 LEU A CA 1
ATOM 2579 C C . LEU A 1 334 ? -7.953 1.050 14.350 1.00 17.60 334 LEU A C 1
ATOM 2580 O O . LEU A 1 334 ? -8.290 0.754 15.494 1.00 17.61 334 LEU A O 1
ATOM 2585 N N . VAL A 1 335 ? -7.619 0.169 13.408 1.00 16.87 335 VAL A N 1
ATOM 2586 C CA . VAL A 1 335 ? -7.629 -1.274 13.709 1.00 14.91 335 VAL A CA 1
ATOM 2587 C C . VAL A 1 335 ? -6.261 -1.893 13.363 1.00 15.24 335 VAL A C 1
ATOM 2588 O O . VAL A 1 335 ? -5.561 -2.296 14.259 1.00 17.03 335 VAL A O 1
ATOM 2592 N N . THR A 1 336 ? -5.885 -1.935 12.098 1.00 15.29 336 THR A N 1
ATOM 2593 C CA . THR A 1 336 ? -4.602 -2.601 11.753 1.00 15.99 336 THR A CA 1
ATOM 2594 C C . THR A 1 336 ? -3.450 -2.019 12.545 1.00 16.40 336 THR A C 1
ATOM 2595 O O . THR A 1 336 ? -2.631 -2.744 13.135 1.00 16.56 336 THR A O 1
ATOM 2599 N N . ASP A 1 337 ? -3.343 -0.685 12.557 1.00 16.47 337 ASP A N 1
ATOM 2600 C CA . ASP A 1 337 ? -2.234 -0.063 13.291 1.00 17.18 337 ASP A CA 1
ATOM 2601 C C . ASP A 1 337 ? -2.329 -0.242 14.804 1.00 17.63 337 ASP A C 1
ATOM 2602 O O . ASP A 1 337 ? -1.327 -0.417 15.508 1.00 17.72 337 ASP A O 1
ATOM 2607 N N . HIS A 1 338 ? -3.537 -0.177 15.356 1.00 15.79 338 HIS A N 1
ATOM 2608 C CA . HIS A 1 338 ? -3.726 -0.291 16.774 1.00 17.08 338 HIS A CA 1
ATOM 2609 C C . HIS A 1 338 ? -3.414 -1.703 17.252 1.00 15.85 338 HIS A C 1
ATOM 2610 O O . HIS A 1 338 ? -2.751 -1.860 18.255 1.00 17.37 338 HIS A O 1
ATOM 2617 N N . VAL A 1 339 ? -3.938 -2.713 16.551 1.00 15.57 339 VAL A N 1
ATOM 2618 C CA . VAL A 1 339 ? -3.664 -4.079 16.912 1.00 17.13 339 VAL A CA 1
ATOM 2619 C C . VAL A 1 339 ? -2.159 -4.360 16.842 1.00 18.69 339 VAL A C 1
ATOM 2620 O O . VAL A 1 339 ? -1.627 -5.002 17.736 1.00 19.43 339 VAL A O 1
ATOM 2624 N N . ALA A 1 340 ? -1.506 -3.847 15.811 1.00 19.01 340 ALA A N 1
ATOM 2625 C CA . ALA A 1 340 ? -0.038 -4.024 15.665 1.00 19.73 340 ALA A CA 1
ATOM 2626 C C . ALA A 1 340 ? 0.666 -3.367 16.842 1.00 20.42 340 ALA A C 1
ATOM 2627 O O . ALA A 1 340 ? 1.612 -3.943 17.422 1.00 21.92 340 ALA A O 1
ATOM 2629 N N . ALA A 1 341 ? 0.222 -2.166 17.218 1.00 19.80 341 ALA A N 1
ATOM 2630 C CA . ALA A 1 341 ? 0.810 -1.446 18.369 1.00 20.52 341 ALA A CA 1
ATOM 2631 C C . ALA A 1 341 ? 0.664 -2.188 19.681 1.00 20.79 341 ALA A C 1
ATOM 2632 O O . ALA A 1 341 ? 1.568 -2.169 20.533 1.00 22.31 341 ALA A O 1
ATOM 2634 N N . ILE A 1 342 ? -0.499 -2.793 19.899 1.00 20.48 342 ILE A N 1
ATOM 2635 C CA . ILE A 1 342 ? -0.752 -3.527 21.101 1.00 21.15 342 ILE A CA 1
ATOM 2636 C C . ILE A 1 342 ? 0.180 -4.719 21.125 1.00 21.86 342 ILE A C 1
ATOM 2637 O O . ILE A 1 342 ? 0.714 -5.050 22.157 1.00 20.02 342 ILE A O 1
ATOM 2642 N N . GLY A 1 343 ? 0.367 -5.343 19.977 1.00 23.43 343 GLY A N 1
ATOM 2643 C CA . GLY A 1 343 ? 1.210 -6.538 19.974 1.00 24.85 343 GLY A CA 1
ATOM 2644 C C . GLY A 1 343 ? 2.666 -6.231 20.173 1.00 28.01 343 GLY A C 1
ATOM 2645 O O . GLY A 1 343 ? 3.456 -7.113 20.575 1.00 29.09 343 GLY A O 1
ATOM 2646 N N . SER A 1 344 ? 3.028 -4.969 19.955 1.00 28.17 344 SER A N 1
ATOM 2647 C CA . SER A 1 344 ? 4.401 -4.497 20.029 1.00 31.67 344 SER A CA 1
ATOM 2648 C C . SER A 1 344 ? 4.654 -3.807 21.354 1.00 33.66 344 SER A C 1
ATOM 2649 O O . SER A 1 344 ? 5.637 -3.075 21.484 1.00 36.61 344 SER A O 1
ATOM 2652 N N . ALA A 1 345 ? 3.764 -4.036 22.318 1.00 36.86 345 ALA A N 1
ATOM 2653 C CA . ALA A 1 345 ? 3.829 -3.436 23.648 1.00 39.82 345 ALA A CA 1
ATOM 2654 C C . ALA A 1 345 ? 5.105 -3.811 24.399 1.00 41.89 345 ALA A C 1
ATOM 2655 O O . ALA A 1 345 ? 5.251 -5.001 24.755 1.00 42.21 345 ALA A O 1
ATOM 2658 N N . SER B 1 1 ? -23.605 13.095 7.476 1.00 37.63 1 SER B N 1
ATOM 2659 C CA . SER B 1 1 ? -24.417 13.674 6.386 1.00 35.75 1 SER B CA 1
ATOM 2660 C C . SER B 1 1 ? -25.744 14.216 6.956 1.00 33.91 1 SER B C 1
ATOM 2661 O O . SER B 1 1 ? -26.027 14.167 8.162 1.00 35.03 1 SER B O 1
ATOM 2664 N N . PHE B 1 2 ? -26.563 14.686 6.047 1.00 29.73 2 PHE B N 1
ATOM 2665 C CA . PHE B 1 2 ? -27.816 15.269 6.436 1.00 25.42 2 PHE B CA 1
ATOM 2666 C C . PHE B 1 2 ? -28.986 14.315 6.279 1.00 23.94 2 PHE B C 1
ATOM 2667 O O . PHE B 1 2 ? -28.973 13.373 5.462 1.00 24.96 2 PHE B O 1
ATOM 2675 N N . ALA B 1 3 ? -30.025 14.589 7.057 1.00 21.91 3 ALA B N 1
ATOM 2676 C CA . ALA B 1 3 ? -31.228 13.795 6.992 1.00 20.64 3 ALA B CA 1
ATOM 2677 C C . ALA B 1 3 ? -31.746 13.849 5.563 1.00 19.47 3 ALA B C 1
ATOM 2678 O O . ALA B 1 3 ? -31.544 14.835 4.877 1.00 20.62 3 ALA B O 1
ATOM 2680 N N . SER B 1 4 ? -32.458 12.804 5.136 1.00 18.37 4 SER B N 1
ATOM 2681 C CA . SER B 1 4 ? -32.904 12.722 3.753 1.00 18.11 4 SER B CA 1
ATOM 2682 C C . SER B 1 4 ? -34.111 11.833 3.622 1.00 18.95 4 SER B C 1
ATOM 2683 O O . SER B 1 4 ? -34.668 11.364 4.589 1.00 18.09 4 SER B O 1
ATOM 2686 N N . THR B 1 5 ? -34.580 11.688 2.393 1.00 20.49 5 THR B N 1
ATOM 2687 C CA . THR B 1 5 ? -35.698 10.822 2.101 1.00 20.40 5 THR B CA 1
ATOM 2688 C C . THR B 1 5 ? -35.152 9.617 1.317 1.00 22.63 5 THR B C 1
ATOM 2689 O O . THR B 1 5 ? -34.158 9.714 0.577 1.00 22.54 5 THR B O 1
ATOM 2693 N N . SER B 1 6 ? -35.822 8.492 1.512 1.00 23.90 6 SER B N 1
ATOM 2694 C CA . SER B 1 6 ? -35.535 7.245 0.806 1.00 24.89 6 SER B CA 1
ATOM 2695 C C . SER B 1 6 ? -36.912 6.783 0.421 1.00 25.30 6 SER B C 1
ATOM 2696 O O . SER B 1 6 ? -37.623 6.163 1.213 1.00 25.78 6 SER B O 1
ATOM 2699 N N . GLY B 1 7 ? -37.334 7.076 -0.806 1.00 25.30 7 GLY B N 1
ATOM 2700 C CA . GLY B 1 7 ? -38.692 6.701 -1.169 1.00 25.02 7 GLY B CA 1
ATOM 2701 C C . GLY B 1 7 ? -39.703 7.529 -0.340 1.00 23.23 7 GLY B C 1
ATOM 2702 O O . GLY B 1 7 ? -39.642 8.756 -0.292 1.00 23.28 7 GLY B O 1
ATOM 2703 N N . LEU B 1 8 ? -40.628 6.821 0.283 1.00 22.56 8 LEU B N 1
ATOM 2704 C CA . LEU B 1 8 ? -41.675 7.454 1.081 1.00 22.07 8 LEU B CA 1
ATOM 2705 C C . LEU B 1 8 ? -41.249 7.540 2.534 1.00 22.62 8 LEU B C 1
ATOM 2706 O O . LEU B 1 8 ? -42.091 7.850 3.400 1.00 24.74 8 LEU B O 1
ATOM 2711 N N . GLN B 1 9 ? -39.987 7.216 2.846 1.00 20.88 9 GLN B N 1
ATOM 2712 C CA . GLN B 1 9 ? -39.564 7.293 4.235 1.00 20.37 9 GLN B CA 1
ATOM 2713 C C . GLN B 1 9 ? -38.487 8.322 4.428 1.00 19.31 9 GLN B C 1
ATOM 2714 O O . GLN B 1 9 ? -37.851 8.788 3.459 1.00 20.51 9 GLN B O 1
ATOM 2720 N N . PHE B 1 10 ? -38.207 8.590 5.696 1.00 18.04 10 PHE B N 1
ATOM 2721 C CA . PHE B 1 10 ? -37.081 9.481 6.024 1.00 17.86 10 PHE B CA 1
ATOM 2722 C C . PHE B 1 10 ? -35.895 8.647 6.531 1.00 19.10 10 PHE B C 1
ATOM 2723 O O . PHE B 1 10 ? -36.055 7.530 7.052 1.00 19.10 10 PHE B O 1
ATOM 2731 N N . THR B 1 11 ? -34.715 9.225 6.390 1.00 18.74 11 THR B N 1
ATOM 2732 C CA . THR B 1 11 ? -33.485 8.605 6.881 1.00 20.17 11 THR B CA 1
ATOM 2733 C C . THR B 1 11 ? -32.807 9.588 7.795 1.00 21.05 11 THR B C 1
ATOM 2734 O O . THR B 1 11 ? -32.570 10.748 7.408 1.00 20.10 11 THR B O 1
ATOM 2738 N N . ILE B 1 12 ? -32.491 9.150 9.016 1.00 21.03 12 ILE B N 1
ATOM 2739 C CA . ILE B 1 12 ? -31.832 10.002 10.008 1.00 20.02 12 ILE B CA 1
ATOM 2740 C C . ILE B 1 12 ? -30.644 9.191 10.578 1.00 22.16 12 ILE B C 1
ATOM 2741 O O . ILE B 1 12 ? -30.850 8.083 11.059 1.00 20.02 12 ILE B O 1
ATOM 2746 N N . ASP B 1 13 ? -29.465 9.809 10.555 1.00 21.64 13 ASP B N 1
ATOM 2747 C CA . ASP B 1 13 ? -28.219 9.214 11.092 1.00 23.33 13 ASP B CA 1
ATOM 2748 C C . ASP B 1 13 ? -28.030 7.810 10.504 1.00 23.11 13 ASP B C 1
ATOM 2749 O O . ASP B 1 13 ? -27.624 6.883 11.216 1.00 22.57 13 ASP B O 1
ATOM 2754 N N . GLY B 1 14 ? -28.356 7.656 9.226 1.00 22.44 14 GLY B N 1
ATOM 2755 C CA . GLY B 1 14 ? -28.159 6.388 8.535 1.00 20.92 14 GLY B CA 1
ATOM 2756 C C . GLY B 1 14 ? -29.288 5.393 8.690 1.00 20.84 14 GLY B C 1
ATOM 2757 O O . GLY B 1 14 ? -29.259 4.337 8.071 1.00 21.12 14 GLY B O 1
ATOM 2758 N N . GLU B 1 15 ? -30.282 5.727 9.512 1.00 21.30 15 GLU B N 1
ATOM 2759 C CA . GLU B 1 15 ? -31.409 4.837 9.774 1.00 21.26 15 GLU B CA 1
ATOM 2760 C C . GLU B 1 15 ? -32.654 5.290 8.991 1.00 22.40 15 GLU B C 1
ATOM 2761 O O . GLU B 1 15 ? -33.098 6.415 9.139 1.00 21.36 15 GLU B O 1
ATOM 2767 N N . THR B 1 16 ? -33.203 4.379 8.205 1.00 21.70 16 THR B N 1
ATOM 2768 C CA . THR B 1 16 ? -34.404 4.635 7.408 1.00 21.77 16 THR B CA 1
ATOM 2769 C C . THR B 1 16 ? -35.603 3.985 8.122 1.00 21.78 16 THR B C 1
ATOM 2770 O O . THR B 1 16 ? -35.601 2.777 8.382 1.00 22.71 16 THR B O 1
ATOM 2774 N N . GLY B 1 17 ? -36.652 4.769 8.446 1.00 20.95 17 GLY B N 1
ATOM 2775 C CA . GLY B 1 17 ? -37.780 4.194 9.157 1.00 18.50 17 GLY B CA 1
ATOM 2776 C C . GLY B 1 17 ? -38.696 5.321 9.598 1.00 19.58 17 GLY B C 1
ATOM 2777 O O . GLY B 1 17 ? -38.402 6.464 9.278 1.00 20.69 17 GLY B O 1
ATOM 2778 N N . TYR B 1 18 ? -39.745 4.977 10.328 1.00 17.89 18 TYR B N 1
ATOM 2779 C CA . TYR B 1 18 ? -40.727 5.969 10.780 1.00 16.84 18 TYR B CA 1
ATOM 2780 C C . TYR B 1 18 ? -40.195 6.676 11.996 1.00 17.02 18 TYR B C 1
ATOM 2781 O O . TYR B 1 18 ? -39.578 6.065 12.857 1.00 18.91 18 TYR B O 1
ATOM 2790 N N . PHE B 1 19 ? -40.450 7.981 12.091 1.00 16.47 19 PHE B N 1
ATOM 2791 C CA . PHE B 1 19 ? -39.963 8.721 13.237 1.00 15.67 19 PHE B CA 1
ATOM 2792 C C . PHE B 1 19 ? -41.048 9.517 13.929 1.00 15.62 19 PHE B C 1
ATOM 2793 O O . PHE B 1 19 ? -41.931 10.060 13.246 1.00 17.38 19 PHE B O 1
ATOM 2801 N N . ALA B 1 20 ? -40.955 9.591 15.257 1.00 15.61 20 ALA B N 1
ATOM 2802 C CA . ALA B 1 20 ? -41.884 10.432 16.005 1.00 15.10 20 ALA B CA 1
ATOM 2803 C C . ALA B 1 20 ? -41.166 11.680 16.476 1.00 15.14 20 ALA B C 1
ATOM 2804 O O . ALA B 1 20 ? -40.005 11.658 16.735 1.00 16.91 20 ALA B O 1
ATOM 2806 N N . GLY B 1 21 ? -41.870 12.816 16.572 1.00 14.71 21 GLY B N 1
ATOM 2807 C CA . GLY B 1 21 ? -41.182 14.000 17.075 1.00 14.36 21 GLY B CA 1
ATOM 2808 C C . GLY B 1 21 ? -42.243 14.958 17.612 1.00 14.20 21 GLY B C 1
ATOM 2809 O O . GLY B 1 21 ? -43.349 14.529 17.891 1.00 15.56 21 GLY B O 1
ATOM 2810 N N . THR B 1 22 ? -41.861 16.223 17.781 1.00 13.51 22 THR B N 1
ATOM 2811 C CA . THR B 1 22 ? -42.830 17.144 18.344 1.00 13.41 22 THR B CA 1
ATOM 2812 C C . THR B 1 22 ? -42.478 18.581 17.945 1.00 14.48 22 THR B C 1
ATOM 2813 O O . THR B 1 22 ? -41.602 18.828 17.137 1.00 15.02 22 THR B O 1
ATOM 2817 N N . ASN B 1 23 ? -43.285 19.492 18.487 1.00 13.76 23 ASN B N 1
ATOM 2818 C CA . ASN B 1 23 ? -43.059 20.908 18.242 1.00 14.18 23 ASN B CA 1
ATOM 2819 C C . ASN B 1 23 ? -42.724 21.633 19.550 1.00 14.12 23 ASN B C 1
ATOM 2820 O O . ASN B 1 23 ? -43.299 21.339 20.612 1.00 15.09 23 ASN B O 1
ATOM 2825 N N . SER B 1 24 ? -41.831 22.604 19.442 1.00 13.38 24 SER B N 1
ATOM 2826 C CA . SER B 1 24 ? -41.514 23.534 20.551 1.00 16.73 24 SER B CA 1
ATOM 2827 C C . SER B 1 24 ? -41.169 24.912 19.996 1.00 16.35 24 SER B C 1
ATOM 2828 O O . SER B 1 24 ? -40.007 25.244 19.829 1.00 16.23 24 SER B O 1
ATOM 2831 N N . TYR B 1 25 ? -42.203 25.722 19.690 1.00 14.86 25 TYR B N 1
ATOM 2832 C CA . TYR B 1 25 ? -41.919 27.015 19.063 1.00 15.00 25 TYR B CA 1
ATOM 2833 C C . TYR B 1 25 ? -41.146 27.945 19.910 1.00 15.52 25 TYR B C 1
ATOM 2834 O O . TYR B 1 25 ? -40.455 28.818 19.417 1.00 15.45 25 TYR B O 1
ATOM 2843 N N . TRP B 1 26 ? -41.249 27.762 21.236 1.00 14.26 26 TRP B N 1
ATOM 2844 C CA . TRP B 1 26 ? -40.635 28.683 22.178 1.00 15.83 26 TRP B CA 1
ATOM 2845 C C . TRP B 1 26 ? -39.196 28.428 22.586 1.00 15.02 26 TRP B C 1
ATOM 2846 O O . TRP B 1 26 ? -38.582 29.262 23.215 1.00 17.00 26 TRP B O 1
ATOM 2857 N N . ILE B 1 27 ? -38.636 27.290 22.168 1.00 14.91 27 ILE B N 1
ATOM 2858 C CA . ILE B 1 27 ? -37.299 26.940 22.641 1.00 14.62 27 ILE B CA 1
ATOM 2859 C C . ILE B 1 27 ? -36.200 27.893 22.180 1.00 15.23 27 ILE B C 1
ATOM 2860 O O . ILE B 1 27 ? -35.266 28.187 22.914 1.00 15.94 27 ILE B O 1
ATOM 2865 N N . GLY B 1 28 ? -36.348 28.432 20.969 1.00 15.53 28 GLY B N 1
ATOM 2866 C CA . GLY B 1 28 ? -35.379 29.402 20.467 1.00 15.64 28 GLY B CA 1
ATOM 2867 C C . GLY B 1 28 ? -35.507 30.779 21.106 1.00 14.80 28 GLY B C 1
ATOM 2868 O O . GLY B 1 28 ? -34.673 31.645 20.862 1.00 15.43 28 GLY B O 1
ATOM 2869 N N . PHE B 1 29 ? -36.534 30.987 21.959 1.00 15.64 29 PHE B N 1
ATOM 2870 C CA . PHE B 1 29 ? -36.691 32.297 22.587 1.00 16.87 29 PHE B CA 1
ATOM 2871 C C . PHE B 1 29 ? -36.387 32.222 24.070 1.00 18.98 29 PHE B C 1
ATOM 2872 O O . PHE B 1 29 ? -36.495 33.207 24.774 1.00 19.70 29 PHE B O 1
ATOM 2880 N N . LEU B 1 30 ? -36.018 31.050 24.536 1.00 17.51 30 LEU B N 1
ATOM 2881 C CA . LEU B 1 30 ? -35.610 30.938 25.948 1.00 18.40 30 LEU B CA 1
ATOM 2882 C C . LEU B 1 30 ? -34.248 31.624 26.073 1.00 19.88 30 LEU B C 1
ATOM 2883 O O . LEU B 1 30 ? -33.479 31.746 25.093 1.00 19.64 30 LEU B O 1
ATOM 2888 N N . THR B 1 31 ? -33.904 32.058 27.281 1.00 20.71 31 THR B N 1
ATOM 2889 C CA . THR B 1 31 ? -32.578 32.664 27.480 1.00 21.40 31 THR B CA 1
ATOM 2890 C C . THR B 1 31 ? -31.755 31.844 28.466 1.00 23.76 31 THR B C 1
ATOM 2891 O O . THR B 1 31 ? -30.626 32.230 28.751 1.00 25.00 31 THR B O 1
ATOM 2895 N N . ASP B 1 32 ? -32.310 30.724 28.936 1.00 22.92 32 ASP B N 1
ATOM 2896 C CA . ASP B 1 32 ? -31.608 29.859 29.909 1.00 24.87 32 ASP B CA 1
ATOM 2897 C C . ASP B 1 32 ? -31.141 28.561 29.237 1.00 22.97 32 ASP B C 1
ATOM 2898 O O . ASP B 1 32 ? -31.982 27.721 28.823 1.00 23.94 32 ASP B O 1
ATOM 2903 N N . ASN B 1 33 ? -29.817 28.401 29.104 1.00 23.92 33 ASN B N 1
ATOM 2904 C CA . ASN B 1 33 ? -29.206 27.261 28.463 1.00 22.80 33 ASN B CA 1
ATOM 2905 C C . ASN B 1 33 ? -29.579 25.926 29.072 1.00 22.93 33 ASN B C 1
ATOM 2906 O O . ASN B 1 33 ? -29.771 24.938 28.347 1.00 21.08 33 ASN B O 1
ATOM 2911 N N . ALA B 1 34 ? -29.700 25.888 30.398 1.00 20.85 34 ALA B N 1
ATOM 2912 C CA . ALA B 1 34 ? -30.054 24.624 30.997 1.00 20.85 34 ALA B CA 1
ATOM 2913 C C . ALA B 1 34 ? -31.459 24.162 30.652 1.00 21.10 34 ALA B C 1
ATOM 2914 O O . ALA B 1 34 ? -31.695 22.954 30.569 1.00 21.64 34 ALA B O 1
ATOM 2916 N N . ASP B 1 35 ? -32.394 25.111 30.480 1.00 21.05 35 ASP B N 1
ATOM 2917 C CA . ASP B 1 35 ? -33.745 24.733 30.102 1.00 20.42 35 ASP B CA 1
ATOM 2918 C C . ASP B 1 35 ? -33.746 24.148 28.697 1.00 18.43 35 ASP B C 1
ATOM 2919 O O . ASP B 1 35 ? -34.497 23.217 28.426 1.00 17.00 35 ASP B O 1
ATOM 2924 N N . VAL B 1 36 ? -32.920 24.668 27.797 1.00 18.91 36 VAL B N 1
ATOM 2925 C CA . VAL B 1 36 ? -32.857 24.091 26.432 1.00 18.02 36 VAL B CA 1
ATOM 2926 C C . VAL B 1 36 ? -32.301 22.673 26.528 1.00 17.45 36 VAL B C 1
ATOM 2927 O O . VAL B 1 36 ? -32.840 21.747 25.916 1.00 18.15 36 VAL B O 1
ATOM 2931 N N . ASP B 1 37 ? -31.227 22.521 27.286 1.00 18.91 37 ASP B N 1
ATOM 2932 C CA . ASP B 1 37 ? -30.652 21.183 27.452 1.00 18.40 37 ASP B CA 1
ATOM 2933 C C . ASP B 1 37 ? -31.598 20.219 28.160 1.00 18.17 37 ASP B C 1
ATOM 2934 O O . ASP B 1 37 ? -31.553 19.021 27.850 1.00 18.16 37 ASP B O 1
ATOM 2939 N N . LEU B 1 38 ? -32.404 20.693 29.120 1.00 18.97 38 LEU B N 1
ATOM 2940 C CA . LEU B 1 38 ? -33.359 19.825 29.815 1.00 20.35 38 LEU B CA 1
ATOM 2941 C C . LEU B 1 38 ? -34.335 19.268 28.792 1.00 20.35 38 LEU B C 1
ATOM 2942 O O . LEU B 1 38 ? -34.582 18.056 28.718 1.00 19.52 38 LEU B O 1
ATOM 2947 N N . VAL B 1 39 ? -34.879 20.163 27.956 1.00 17.06 39 VAL B N 1
ATOM 2948 C CA . VAL B 1 39 ? -35.803 19.736 26.943 1.00 16.52 39 VAL B CA 1
ATOM 2949 C C . VAL B 1 39 ? -35.115 18.747 25.990 1.00 17.11 39 VAL B C 1
ATOM 2950 O O . VAL B 1 39 ? -35.678 17.688 25.725 1.00 16.70 39 VAL B O 1
ATOM 2954 N N . MET B 1 40 ? -33.927 19.087 25.498 1.00 17.04 40 MET B N 1
ATOM 2955 C CA . MET B 1 40 ? -33.294 18.200 24.551 1.00 16.93 40 MET B CA 1
ATOM 2956 C C . MET B 1 40 ? -32.985 16.835 25.148 1.00 16.84 40 MET B C 1
ATOM 2957 O O . MET B 1 40 ? -33.172 15.835 24.489 1.00 17.24 40 MET B O 1
ATOM 2962 N N . GLY B 1 41 ? -32.557 16.821 26.413 1.00 18.02 41 GLY B N 1
ATOM 2963 C CA . GLY B 1 41 ? -32.292 15.503 27.040 1.00 17.69 41 GLY B CA 1
ATOM 2964 C C . GLY B 1 41 ? -33.566 14.702 27.197 1.00 16.61 41 GLY B C 1
ATOM 2965 O O . GLY B 1 41 ? -33.562 13.472 27.012 1.00 16.97 41 GLY B O 1
ATOM 2966 N N . HIS B 1 42 ? -34.679 15.355 27.513 1.00 15.91 42 HIS B N 1
ATOM 2967 C CA . HIS B 1 42 ? -35.939 14.642 27.630 1.00 17.17 42 HIS B CA 1
ATOM 2968 C C . HIS B 1 42 ? -36.412 14.148 26.287 1.00 16.36 42 HIS B C 1
ATOM 2969 O O . HIS B 1 42 ? -37.003 13.051 26.167 1.00 16.89 42 HIS B O 1
ATOM 2976 N N . LEU B 1 43 ? -36.207 14.943 25.224 1.00 16.53 43 LEU B N 1
ATOM 2977 C CA . LEU B 1 43 ? -36.634 14.435 23.943 1.00 17.33 43 LEU B CA 1
ATOM 2978 C C . LEU B 1 43 ? -35.830 13.191 23.572 1.00 15.17 43 LEU B C 1
ATOM 2979 O O . LEU B 1 43 ? -36.378 12.221 23.084 1.00 16.66 43 LEU B O 1
ATOM 2984 N N . LYS B 1 44 ? -34.545 13.236 23.827 1.00 17.24 44 LYS B N 1
ATOM 2985 C CA . LYS B 1 44 ? -33.696 12.105 23.478 1.00 16.57 44 LYS B CA 1
ATOM 2986 C C . LYS B 1 44 ? -34.062 10.815 24.251 1.00 16.71 44 LYS B C 1
ATOM 2987 O O . LYS B 1 44 ? -34.159 9.744 23.646 1.00 18.64 44 LYS B O 1
ATOM 2993 N N . SER B 1 45 ? -34.316 10.926 25.559 1.00 16.76 45 SER B N 1
ATOM 2994 C CA . SER B 1 45 ? -34.655 9.721 26.310 1.00 17.83 45 SER B CA 1
ATOM 2995 C C . SER B 1 45 ? -36.045 9.267 25.988 1.00 18.68 45 SER B C 1
ATOM 2996 O O . SER B 1 45 ? -36.409 8.123 26.279 1.00 17.91 45 SER B O 1
ATOM 2999 N N . SER B 1 46 ? -36.850 10.141 25.354 1.00 17.18 46 SER B N 1
ATOM 3000 C CA . SER B 1 46 ? -38.198 9.774 24.937 1.00 17.18 46 SER B CA 1
ATOM 3001 C C . SER B 1 46 ? -38.194 9.152 23.549 1.00 17.05 46 SER B C 1
ATOM 3002 O O . SER B 1 46 ? -39.195 8.562 23.123 1.00 20.28 46 SER B O 1
ATOM 3005 N N . GLY B 1 47 ? -37.095 9.280 22.815 1.00 18.21 47 GLY B N 1
ATOM 3006 C CA . GLY B 1 47 ? -37.076 8.706 21.476 1.00 17.57 47 GLY B CA 1
ATOM 3007 C C . GLY B 1 47 ? -37.711 9.621 20.443 1.00 18.06 47 GLY B C 1
ATOM 3008 O O . GLY B 1 47 ? -38.033 9.157 19.363 1.00 18.84 47 GLY B O 1
ATOM 3009 N N . LEU B 1 48 ? -37.907 10.894 20.791 1.00 18.16 48 LEU B N 1
ATOM 3010 C CA . LEU B 1 48 ? -38.500 11.847 19.841 1.00 17.19 48 LEU B CA 1
ATOM 3011 C C . LEU B 1 48 ? -37.295 12.359 19.058 1.00 18.48 48 LEU B C 1
ATOM 3012 O O . LEU B 1 48 ? -36.412 12.983 19.625 1.00 23.35 48 LEU B O 1
ATOM 3017 N N . LYS B 1 49 ? -37.253 12.107 17.768 1.00 17.84 49 LYS B N 1
ATOM 3018 C CA . LYS B 1 49 ? -36.044 12.442 17.023 1.00 18.94 49 LYS B CA 1
ATOM 3019 C C . LYS B 1 49 ? -36.065 13.702 16.183 1.00 17.62 49 LYS B C 1
ATOM 3020 O O . LYS B 1 49 ? -35.003 14.172 15.741 1.00 16.89 49 LYS B O 1
ATOM 3026 N N . ILE B 1 50 ? -37.262 14.269 16.048 1.00 16.16 50 ILE B N 1
ATOM 3027 C CA . ILE B 1 50 ? -37.408 15.476 15.212 1.00 13.62 50 ILE B CA 1
ATOM 3028 C C . ILE B 1 50 ? -38.104 16.519 16.070 1.00 13.26 50 ILE B C 1
ATOM 3029 O O . ILE B 1 50 ? -39.100 16.176 16.705 1.00 14.91 50 ILE B O 1
ATOM 3034 N N . LEU B 1 51 ? -37.562 17.738 16.089 1.00 13.62 51 LEU B N 1
ATOM 3035 C CA . LEU B 1 51 ? -38.213 18.812 16.880 1.00 13.88 51 LEU B CA 1
ATOM 3036 C C . LEU B 1 51 ? -38.374 20.000 15.921 1.00 13.78 51 LEU B C 1
ATOM 3037 O O . LEU B 1 51 ? -37.381 20.456 15.300 1.00 12.61 51 LEU B O 1
ATOM 3042 N N . ARG B 1 52 ? -39.620 20.487 15.826 1.00 13.36 52 ARG B N 1
ATOM 3043 C CA . ARG B 1 52 ? -39.901 21.628 14.930 1.00 14.26 52 ARG B CA 1
ATOM 3044 C C . ARG B 1 52 ? -39.897 22.870 15.833 1.00 13.21 52 ARG B C 1
ATOM 3045 O O . ARG B 1 52 ? -40.543 22.870 16.908 1.00 14.52 52 ARG B O 1
ATOM 3053 N N . VAL B 1 53 ? -39.144 23.896 15.423 1.00 13.36 53 VAL B N 1
ATOM 3054 C CA . VAL B 1 53 ? -38.988 25.124 16.211 1.00 13.92 53 VAL B CA 1
ATOM 3055 C C . VAL B 1 53 ? -39.205 26.324 15.312 1.00 14.52 53 VAL B C 1
ATOM 3056 O O . VAL B 1 53 ? -39.102 26.191 14.075 1.00 14.00 53 VAL B O 1
ATOM 3060 N N . TRP B 1 54 ? -39.534 27.471 15.924 1.00 14.39 54 TRP B N 1
ATOM 3061 C CA . TRP B 1 54 ? -39.623 28.679 15.142 1.00 13.32 54 TRP B CA 1
ATOM 3062 C C . TRP B 1 54 ? -38.235 29.228 14.906 1.00 12.99 54 TRP B C 1
ATOM 3063 O O . TRP B 1 54 ? -37.462 29.432 15.849 1.00 14.82 54 TRP B O 1
ATOM 3074 N N . GLY B 1 55 ? -37.929 29.457 13.617 1.00 13.09 55 GLY B N 1
ATOM 3075 C CA . GLY B 1 55 ? -36.664 30.062 13.216 1.00 13.55 55 GLY B CA 1
ATOM 3076 C C . GLY B 1 55 ? -36.785 31.537 12.894 1.00 13.53 55 GLY B C 1
ATOM 3077 O O . GLY B 1 55 ? -35.901 32.105 12.247 1.00 13.96 55 GLY B O 1
ATOM 3078 N N . PHE B 1 56 ? -37.851 32.140 13.390 1.00 13.62 56 PHE B N 1
ATOM 3079 C CA . PHE B 1 56 ? -38.151 33.555 13.143 1.00 13.09 56 PHE B CA 1
ATOM 3080 C C . PHE B 1 56 ? -38.570 34.228 14.438 1.00 13.21 56 PHE B C 1
ATOM 3081 O O . PHE B 1 56 ? -39.079 33.550 15.348 1.00 13.96 56 PHE B O 1
ATOM 3089 N N . ASN B 1 57 ? -38.410 35.556 14.498 1.00 14.20 57 ASN B N 1
ATOM 3090 C CA . ASN B 1 57 ? -38.945 36.294 15.639 1.00 13.98 57 ASN B CA 1
ATOM 3091 C C . ASN B 1 57 ? -38.769 37.731 15.147 1.00 14.51 57 ASN B C 1
ATOM 3092 O O . ASN B 1 57 ? -37.699 38.351 15.292 1.00 15.33 57 ASN B O 1
ATOM 3097 N N . ASP B 1 58 ? -39.822 38.186 14.457 1.00 14.90 58 ASP B N 1
ATOM 3098 C CA . ASP B 1 58 ? -39.844 39.503 13.787 1.00 14.24 58 ASP B CA 1
ATOM 3099 C C . ASP B 1 58 ? -40.538 40.588 14.607 1.00 15.50 58 ASP B C 1
ATOM 3100 O O . ASP B 1 58 ? -41.630 40.376 15.138 1.00 17.06 58 ASP B O 1
ATOM 3105 N N . VAL B 1 59 ? -39.822 41.719 14.788 1.00 15.86 59 VAL B N 1
ATOM 3106 C CA . VAL B 1 59 ? -40.357 42.864 15.524 1.00 16.48 59 VAL B CA 1
ATOM 3107 C C . VAL B 1 59 ? -40.271 44.134 14.680 1.00 15.93 59 VAL B C 1
ATOM 3108 O O . VAL B 1 59 ? -39.548 44.205 13.689 1.00 16.41 59 VAL B O 1
ATOM 3112 N N . THR B 1 60 ? -41.039 45.139 15.111 1.00 18.72 60 THR B N 1
ATOM 3113 C CA . THR B 1 60 ? -40.988 46.428 14.421 1.00 19.06 60 THR B CA 1
ATOM 3114 C C . THR B 1 60 ? -40.306 47.507 15.243 1.00 20.55 60 THR B C 1
ATOM 3115 O O . THR B 1 60 ? -40.184 48.665 14.770 1.00 22.54 60 THR B O 1
ATOM 3119 N N . SER B 1 61 ? -39.861 47.135 16.451 1.00 19.95 61 SER B N 1
ATOM 3120 C CA . SER B 1 61 ? -39.046 48.005 17.348 1.00 21.43 61 SER B CA 1
ATOM 3121 C C . SER B 1 61 ? -38.328 47.046 18.324 1.00 22.50 61 SER B C 1
ATOM 3122 O O . SER B 1 61 ? -38.809 45.920 18.541 1.00 21.97 61 SER B O 1
ATOM 3125 N N . GLN B 1 62 ? -37.186 47.441 18.899 1.00 25.28 62 GLN B N 1
ATOM 3126 C CA . GLN B 1 62 ? -36.509 46.505 19.809 1.00 26.81 62 GLN B CA 1
ATOM 3127 C C . GLN B 1 62 ? -37.322 46.282 21.061 1.00 26.02 62 GLN B C 1
ATOM 3128 O O . GLN B 1 62 ? -37.853 47.235 21.645 1.00 28.63 62 GLN B O 1
ATOM 3134 N N . PRO B 1 63 ? -37.486 45.025 21.483 1.00 26.43 63 PRO B N 1
ATOM 3135 C CA . PRO B 1 63 ? -38.261 44.722 22.702 1.00 27.98 63 PRO B CA 1
ATOM 3136 C C . PRO B 1 63 ? -37.525 45.151 23.964 1.00 29.34 63 PRO B C 1
ATOM 3137 O O . PRO B 1 63 ? -36.399 45.660 23.880 1.00 30.18 63 PRO B O 1
ATOM 3141 N N . SER B 1 64 ? -38.176 44.942 25.115 1.00 30.68 64 SER B N 1
ATOM 3142 C CA . SER B 1 64 ? -37.562 45.260 26.403 1.00 32.06 64 SER B CA 1
ATOM 3143 C C . SER B 1 64 ? -36.352 44.333 26.621 1.00 32.16 64 SER B C 1
ATOM 3144 O O . SER B 1 64 ? -36.271 43.192 26.114 1.00 30.33 64 SER B O 1
ATOM 3147 N N . SER B 1 65 ? -35.410 44.842 27.396 1.00 32.06 65 SER B N 1
ATOM 3148 C CA . SER B 1 65 ? -34.163 44.163 27.628 1.00 32.28 65 SER B CA 1
ATOM 3149 C C . SER B 1 65 ? -34.275 42.705 27.948 1.00 32.05 65 SER B C 1
ATOM 3150 O O . SER B 1 65 ? -35.047 42.300 28.810 1.00 31.87 65 SER B O 1
ATOM 3153 N N . GLY B 1 66 ? -33.481 41.911 27.244 1.00 32.21 66 GLY B N 1
ATOM 3154 C CA . GLY B 1 66 ? -33.494 40.497 27.502 1.00 30.55 66 GLY B CA 1
ATOM 3155 C C . GLY B 1 66 ? -34.456 39.689 26.651 1.00 28.92 66 GLY B C 1
ATOM 3156 O O . GLY B 1 66 ? -34.143 38.547 26.400 1.00 31.47 66 GLY B O 1
ATOM 3157 N N . THR B 1 67 ? -35.578 40.260 26.215 1.00 24.78 67 THR B N 1
ATOM 3158 C CA . THR B 1 67 ? -36.552 39.525 25.378 1.00 24.34 67 THR B CA 1
ATOM 3159 C C . THR B 1 67 ? -35.869 39.231 24.047 1.00 21.24 67 THR B C 1
ATOM 3160 O O . THR B 1 67 ? -35.206 40.085 23.468 1.00 21.83 67 THR B O 1
ATOM 3164 N N . VAL B 1 68 ? -36.001 37.997 23.565 1.00 18.56 68 VAL B N 1
ATOM 3165 C CA . VAL B 1 68 ? -35.338 37.621 22.335 1.00 17.64 68 VAL B CA 1
ATOM 3166 C C . VAL B 1 68 ? -36.048 38.181 21.100 1.00 16.65 68 VAL B C 1
ATOM 3167 O O . VAL B 1 68 ? -37.271 38.279 21.054 1.00 16.55 68 VAL B O 1
ATOM 3171 N N . TRP B 1 69 ? -35.234 38.565 20.120 1.00 15.55 69 TRP B N 1
ATOM 3172 C CA . TRP B 1 69 ? -35.775 38.990 18.837 1.00 16.34 69 TRP B CA 1
ATOM 3173 C C . TRP B 1 69 ? -34.725 38.643 17.803 1.00 14.51 69 TRP B C 1
ATOM 3174 O O . TRP B 1 69 ? -33.514 38.744 18.064 1.00 16.09 69 TRP B O 1
ATOM 3185 N N . TYR B 1 70 ? -35.198 38.228 16.629 1.00 14.21 70 TYR B N 1
ATOM 3186 C CA . TYR B 1 70 ? -34.258 37.826 15.581 1.00 15.02 70 TYR B CA 1
ATOM 3187 C C . TYR B 1 70 ? -34.104 38.846 14.467 1.00 14.96 70 TYR B C 1
ATOM 3188 O O . TYR B 1 70 ? -33.018 38.958 13.849 1.00 14.40 70 TYR B O 1
ATOM 3197 N N . GLN B 1 71 ? -35.199 39.556 14.152 1.00 14.65 71 GLN B N 1
ATOM 3198 C CA . GLN B 1 71 ? -35.109 40.481 13.035 1.00 15.79 71 GLN B CA 1
ATOM 3199 C C . GLN B 1 71 ? -36.018 41.679 13.285 1.00 15.26 71 GLN B C 1
ATOM 3200 O O . GLN B 1 71 ? -37.157 41.484 13.739 1.00 15.77 71 GLN B O 1
ATOM 3206 N N . LEU B 1 72 ? -35.465 42.888 13.028 1.00 15.05 72 LEU B N 1
ATOM 3207 C CA . LEU B 1 72 ? -36.191 44.177 13.193 1.00 15.64 72 LEU B CA 1
ATOM 3208 C C . LEU B 1 72 ? -36.517 44.753 11.811 1.00 16.64 72 LEU B C 1
ATOM 3209 O O . LEU B 1 72 ? -35.653 44.821 10.922 1.00 17.01 72 LEU B O 1
ATOM 3214 N N . HIS B 1 73 ? -37.747 45.216 11.642 1.00 17.22 73 HIS B N 1
ATOM 3215 C CA . HIS B 1 73 ? -38.195 45.801 10.357 1.00 18.26 73 HIS B CA 1
ATOM 3216 C C . HIS B 1 73 ? -38.646 47.222 10.713 1.00 16.92 73 HIS B C 1
ATOM 3217 O O . HIS B 1 73 ? -39.677 47.409 11.370 1.00 19.07 73 HIS B O 1
ATOM 3224 N N . GLN B 1 74 ? -37.841 48.202 10.294 1.00 18.86 74 GLN B N 1
ATOM 3225 C CA . GLN B 1 74 ? -38.094 49.587 10.701 1.00 21.98 74 GLN B CA 1
ATOM 3226 C C . GLN B 1 74 ? -37.395 50.514 9.742 1.00 21.18 74 GLN B C 1
ATOM 3227 O O . GLN B 1 74 ? -36.355 50.189 9.203 1.00 22.35 74 GLN B O 1
ATOM 3233 N N . ASP B 1 75 ? -37.986 51.687 9.558 1.00 24.21 75 ASP B N 1
ATOM 3234 C CA . ASP B 1 75 ? -37.442 52.667 8.650 1.00 24.69 75 ASP B CA 1
ATOM 3235 C C . ASP B 1 75 ? -37.097 52.088 7.284 1.00 23.55 75 ASP B C 1
ATOM 3236 O O . ASP B 1 75 ? -36.079 52.459 6.685 1.00 23.49 75 ASP B O 1
ATOM 3241 N N . GLY B 1 76 ? -37.943 51.182 6.793 1.00 23.20 76 GLY B N 1
ATOM 3242 C CA . GLY B 1 76 ? -37.752 50.571 5.468 1.00 22.32 76 GLY B CA 1
ATOM 3243 C C . GLY B 1 76 ? -36.627 49.590 5.283 1.00 21.47 76 GLY B C 1
ATOM 3244 O O . GLY B 1 76 ? -36.263 49.243 4.156 1.00 21.79 76 GLY B O 1
ATOM 3245 N N . LYS B 1 77 ? -36.056 49.153 6.411 1.00 21.39 77 LYS B N 1
ATOM 3246 C CA . LYS B 1 77 ? -34.920 48.260 6.397 1.00 21.07 77 LYS B CA 1
ATOM 3247 C C . LYS B 1 77 ? -35.107 47.113 7.380 1.00 17.73 77 LYS B C 1
ATOM 3248 O O . LYS B 1 77 ? -35.821 47.256 8.353 1.00 19.18 77 LYS B O 1
ATOM 3254 N N . SER B 1 78 ? -34.442 46.003 7.098 1.00 18.68 78 SER B N 1
ATOM 3255 C CA . SER B 1 78 ? -34.523 44.861 8.012 1.00 18.36 78 SER B CA 1
ATOM 3256 C C . SER B 1 78 ? -33.143 44.590 8.558 1.00 18.23 78 SER B C 1
ATOM 3257 O O . SER B 1 78 ? -32.196 44.488 7.793 1.00 19.75 78 SER B O 1
ATOM 3260 N N . THR B 1 79 ? -33.066 44.528 9.883 1.00 16.81 79 THR B N 1
ATOM 3261 C CA . THR B 1 79 ? -31.820 44.342 10.639 1.00 19.52 79 THR B CA 1
ATOM 3262 C C . THR B 1 79 ? -31.888 43.019 11.372 1.00 16.92 79 THR B C 1
ATOM 3263 O O . THR B 1 79 ? -32.876 42.758 12.036 1.00 17.95 79 THR B O 1
ATOM 3267 N N . ILE B 1 80 ? -30.853 42.189 11.242 1.00 17.29 80 ILE B N 1
ATOM 3268 C CA . ILE B 1 80 ? -30.862 40.876 11.890 1.00 16.88 80 ILE B CA 1
ATOM 3269 C C . ILE B 1 80 ? -30.036 40.899 13.183 1.00 16.07 80 ILE B C 1
ATOM 3270 O O . ILE B 1 80 ? -28.896 41.401 13.198 1.00 19.09 80 ILE B O 1
ATOM 3275 N N . ASN B 1 81 ? -30.651 40.459 14.269 1.00 16.72 81 ASN B N 1
ATOM 3276 C CA . ASN B 1 81 ? -29.976 40.433 15.586 1.00 16.07 81 ASN B CA 1
ATOM 3277 C C . ASN B 1 81 ? -29.097 39.192 15.730 1.00 17.84 81 ASN B C 1
ATOM 3278 O O . ASN B 1 81 ? -29.637 38.088 15.871 1.00 17.82 81 ASN B O 1
ATOM 3283 N N . THR B 1 82 ? -27.781 39.380 15.737 1.00 18.00 82 THR B N 1
ATOM 3284 C CA . THR B 1 82 ? -26.855 38.224 15.891 1.00 19.74 82 THR B CA 1
ATOM 3285 C C . THR B 1 82 ? -26.301 38.254 17.310 1.00 20.67 82 THR B C 1
ATOM 3286 O O . THR B 1 82 ? -25.373 37.481 17.632 1.00 22.93 82 THR B O 1
ATOM 3290 N N . GLY B 1 83 ? -26.903 39.074 18.163 1.00 20.05 83 GLY B N 1
ATOM 3291 C CA . GLY B 1 83 ? -26.452 39.197 19.554 1.00 21.30 83 GLY B CA 1
ATOM 3292 C C . GLY B 1 83 ? -26.910 38.105 20.504 1.00 21.87 83 GLY B C 1
ATOM 3293 O O . GLY B 1 83 ? -27.598 37.154 20.121 1.00 20.35 83 GLY B O 1
ATOM 3294 N N . ALA B 1 84 ? -26.548 38.236 21.771 1.00 21.19 84 ALA B N 1
ATOM 3295 C CA . ALA B 1 84 ? -26.890 37.220 22.742 1.00 21.16 84 ALA B CA 1
ATOM 3296 C C . ALA B 1 84 ? -28.375 37.042 22.939 1.00 20.14 84 ALA B C 1
ATOM 3297 O O . ALA B 1 84 ? -28.794 35.979 23.393 1.00 21.73 84 ALA B O 1
ATOM 3299 N N . ASP B 1 85 ? -29.161 38.083 22.669 1.00 20.69 85 ASP B N 1
ATOM 3300 C CA . ASP B 1 85 ? -30.601 38.033 22.788 1.00 19.32 85 ASP B CA 1
ATOM 3301 C C . ASP B 1 85 ? -31.212 37.918 21.365 1.00 19.10 85 ASP B C 1
ATOM 3302 O O . ASP B 1 85 ? -32.374 38.206 21.191 1.00 18.75 85 ASP B O 1
ATOM 3307 N N . GLY B 1 86 ? -30.416 37.430 20.421 1.00 17.03 86 GLY B N 1
ATOM 3308 C CA . GLY B 1 86 ? -30.869 37.225 19.033 1.00 18.18 86 GLY B CA 1
ATOM 3309 C C . GLY B 1 86 ? -30.598 35.810 18.539 1.00 16.04 86 GLY B C 1
ATOM 3310 O O . GLY B 1 86 ? -30.915 34.831 19.236 1.00 16.95 86 GLY B O 1
ATOM 3311 N N . LEU B 1 87 ? -29.997 35.683 17.373 1.00 16.49 87 LEU B N 1
ATOM 3312 C CA . LEU B 1 87 ? -29.769 34.355 16.811 1.00 16.16 87 LEU B CA 1
ATOM 3313 C C . LEU B 1 87 ? -28.847 33.457 17.647 1.00 17.58 87 LEU B C 1
ATOM 3314 O O . LEU B 1 87 ? -28.821 32.242 17.418 1.00 16.88 87 LEU B O 1
ATOM 3319 N N . GLN B 1 88 ? -28.132 34.025 18.607 1.00 18.16 88 GLN B N 1
ATOM 3320 C CA . GLN B 1 88 ? -27.301 33.167 19.482 1.00 17.68 88 GLN B CA 1
ATOM 3321 C C . GLN B 1 88 ? -28.213 32.236 20.257 1.00 18.91 88 GLN B C 1
ATOM 3322 O O . GLN B 1 88 ? -27.777 31.154 20.688 1.00 19.34 88 GLN B O 1
ATOM 3328 N N . ARG B 1 89 ? -29.470 32.618 20.438 1.00 17.89 89 ARG B N 1
ATOM 3329 C CA . ARG B 1 89 ? -30.386 31.723 21.137 1.00 18.66 89 ARG B CA 1
ATOM 3330 C C . ARG B 1 89 ? -30.749 30.569 20.215 1.00 19.56 89 ARG B C 1
ATOM 3331 O O . ARG B 1 89 ? -30.939 29.433 20.700 1.00 19.20 89 ARG B O 1
ATOM 3339 N N . LEU B 1 90 ? -30.884 30.817 18.899 1.00 17.78 90 LEU B N 1
ATOM 3340 C CA . LEU B 1 90 ? -31.160 29.684 18.030 1.00 16.75 90 LEU B CA 1
ATOM 3341 C C . LEU B 1 90 ? -29.859 28.840 17.894 1.00 16.46 90 LEU B C 1
ATOM 3342 O O . LEU B 1 90 ? -29.908 27.625 17.762 1.00 18.71 90 LEU B O 1
ATOM 3347 N N . ASP B 1 91 ? -28.703 29.492 17.949 1.00 17.21 91 ASP B N 1
ATOM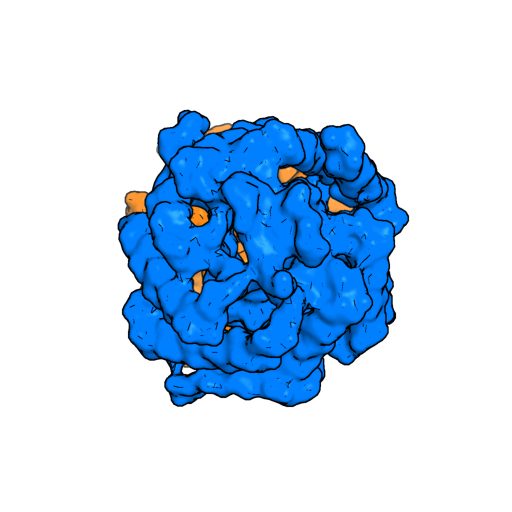 3348 C CA . ASP B 1 91 ? -27.428 28.777 17.879 1.00 17.90 91 ASP B CA 1
ATOM 3349 C C . ASP B 1 91 ? -27.414 27.743 19.015 1.00 19.51 91 ASP B C 1
ATOM 3350 O O . ASP B 1 91 ? -26.975 26.619 18.805 1.00 18.89 91 ASP B O 1
ATOM 3355 N N . TYR B 1 92 ? -27.864 28.119 20.213 1.00 19.39 92 TYR B N 1
ATOM 3356 C CA . TYR B 1 92 ? -27.781 27.174 21.361 1.00 18.93 92 TYR B CA 1
ATOM 3357 C C . TYR B 1 92 ? -28.704 25.977 21.131 1.00 19.65 92 TYR B C 1
ATOM 3358 O O . TYR B 1 92 ? -28.389 24.842 21.468 1.00 19.64 92 TYR B O 1
ATOM 3367 N N . VAL B 1 93 ? -29.871 26.240 20.546 1.00 18.29 93 VAL B N 1
ATOM 3368 C CA . VAL B 1 93 ? -30.800 25.180 20.256 1.00 17.63 93 VAL B CA 1
ATOM 3369 C C . VAL B 1 93 ? -30.147 24.213 19.240 1.00 17.52 93 VAL B C 1
ATOM 3370 O O . VAL B 1 93 ? -30.267 22.977 19.358 1.00 17.09 93 VAL B O 1
ATOM 3374 N N . VAL B 1 94 ? -29.532 24.755 18.194 1.00 16.61 94 VAL B N 1
ATOM 3375 C CA . VAL B 1 94 ? -28.893 23.918 17.191 1.00 16.86 94 VAL B CA 1
ATOM 3376 C C . VAL B 1 94 ? -27.752 23.104 17.800 1.00 18.22 94 VAL B C 1
ATOM 3377 O O . VAL B 1 94 ? -27.642 21.895 17.540 1.00 18.28 94 VAL B O 1
ATOM 3381 N N . SER B 1 95 ? -26.929 23.772 18.603 1.00 18.96 95 SER B N 1
ATOM 3382 C CA . SER B 1 95 ? -25.787 23.085 19.235 1.00 19.49 95 SER B CA 1
ATOM 3383 C C . SER B 1 95 ? -26.322 21.992 20.195 1.00 19.19 95 SER B C 1
ATOM 3384 O O . SER B 1 95 ? -25.760 20.897 20.286 1.00 17.95 95 SER B O 1
ATOM 3387 N N . SER B 1 96 ? -27.363 22.295 20.946 1.00 19.37 96 SER B N 1
ATOM 3388 C CA . SER B 1 96 ? -27.880 21.318 21.888 1.00 18.05 96 SER B CA 1
ATOM 3389 C C . SER B 1 96 ? -28.496 20.164 21.157 1.00 18.47 96 SER B C 1
ATOM 3390 O O . SER B 1 96 ? -28.429 19.008 21.589 1.00 17.96 96 SER B O 1
ATOM 3393 N N . ALA B 1 97 ? -29.153 20.454 20.038 1.00 16.13 97 ALA B N 1
ATOM 3394 C CA . ALA B 1 97 ? -29.747 19.349 19.273 1.00 15.20 97 ALA B CA 1
ATOM 3395 C C . ALA B 1 97 ? -28.596 18.453 18.756 1.00 17.00 97 ALA B C 1
ATOM 3396 O O . ALA B 1 97 ? -28.719 17.234 18.750 1.00 18.32 97 ALA B O 1
ATOM 3398 N N . GLU B 1 98 ? -27.515 19.065 18.283 1.00 16.82 98 GLU B N 1
ATOM 3399 C CA . GLU B 1 98 ? -26.343 18.267 17.840 1.00 19.08 98 GLU B CA 1
ATOM 3400 C C . GLU B 1 98 ? -25.878 17.341 18.977 1.00 19.74 98 GLU B C 1
ATOM 3401 O O . GLU B 1 98 ? -25.622 16.138 18.753 1.00 21.28 98 GLU B O 1
ATOM 3407 N N . GLN B 1 99 ? -25.723 17.917 20.151 1.00 20.35 99 GLN B N 1
ATOM 3408 C CA . GLN B 1 99 ? -25.245 17.166 21.327 1.00 19.78 99 GLN B CA 1
ATOM 3409 C C . GLN B 1 99 ? -26.178 16.025 21.697 1.00 21.13 99 GLN B C 1
ATOM 3410 O O . GLN B 1 99 ? -25.704 14.923 22.042 1.00 22.47 99 GLN B O 1
ATOM 3416 N N . HIS B 1 100 ? -27.495 16.250 21.606 1.00 18.79 100 HIS B N 1
ATOM 3417 C CA . HIS B 1 100 ? -28.483 15.250 21.997 1.00 18.20 100 HIS B CA 1
ATOM 3418 C C . HIS B 1 100 ? -29.048 14.402 20.873 1.00 19.13 100 HIS B C 1
ATOM 3419 O O . HIS B 1 100 ? -30.003 13.629 21.074 1.00 18.69 100 HIS B O 1
ATOM 3426 N N . ASP B 1 101 ? -28.460 14.523 19.694 1.00 18.24 101 ASP B N 1
ATOM 3427 C CA . ASP B 1 101 ? -28.862 13.740 18.557 1.00 22.07 101 ASP B CA 1
ATOM 3428 C C . ASP B 1 101 ? -30.333 13.941 18.212 1.00 20.71 101 ASP B C 1
ATOM 3429 O O . ASP B 1 101 ? -31.077 13.004 17.960 1.00 23.07 101 ASP B O 1
ATOM 3434 N N . ILE B 1 102 ? -30.754 15.203 18.190 1.00 19.64 102 ILE B N 1
ATOM 3435 C CA . ILE B 1 102 ? -32.130 15.567 17.792 1.00 18.45 102 ILE B CA 1
ATOM 3436 C C . ILE B 1 102 ? -31.998 16.337 16.443 1.00 17.31 102 ILE B C 1
ATOM 3437 O O . ILE B 1 102 ? -31.012 17.071 16.258 1.00 18.32 102 ILE B O 1
ATOM 3442 N N . LYS B 1 103 ? -32.955 16.161 15.508 1.00 16.76 103 LYS B N 1
ATOM 3443 C CA . LYS B 1 103 ? -32.904 16.883 14.199 1.00 16.71 103 LYS B CA 1
ATOM 3444 C C . LYS B 1 103 ? -33.985 17.959 14.251 1.00 16.93 103 LYS B C 1
ATOM 3445 O O . LYS B 1 103 ? -35.072 17.718 14.771 1.00 17.64 103 LYS B O 1
ATOM 3451 N N . LEU B 1 104 ? -33.664 19.132 13.730 1.00 15.28 104 LEU B N 1
ATOM 3452 C CA . LEU B 1 104 ? -34.610 20.278 13.848 1.00 13.81 104 LEU B CA 1
ATOM 3453 C C . LEU B 1 104 ? -35.232 20.692 12.525 1.00 13.72 104 LEU B C 1
ATOM 3454 O O . LEU B 1 104 ? -34.566 20.683 11.478 1.00 14.87 104 LEU B O 1
ATOM 3459 N N . ILE B 1 105 ? -36.511 21.040 12.597 1.00 12.99 105 ILE B N 1
ATOM 3460 C CA . ILE B 1 105 ? -37.185 21.699 11.438 1.00 13.00 105 ILE B CA 1
ATOM 3461 C C . ILE B 1 105 ? -37.207 23.146 11.842 1.00 13.14 105 ILE B C 1
ATOM 3462 O O . ILE B 1 105 ? -37.700 23.466 12.887 1.00 13.96 105 ILE B O 1
ATOM 3467 N N . ILE B 1 106 ? -36.578 23.979 11.030 1.00 12.73 106 ILE B N 1
ATOM 3468 C CA . ILE B 1 106 ? -36.450 25.419 11.294 1.00 13.10 106 ILE B CA 1
ATOM 3469 C C . ILE B 1 106 ? -37.155 26.177 10.163 1.00 13.36 106 ILE B C 1
ATOM 3470 O O . ILE B 1 106 ? -36.795 26.037 9.003 1.00 13.34 106 ILE B O 1
ATOM 3475 N N . ASN B 1 107 ? -38.173 26.946 10.545 1.00 14.09 107 ASN B N 1
ATOM 3476 C CA . ASN B 1 107 ? -38.913 27.774 9.574 1.00 13.10 107 ASN B CA 1
ATOM 3477 C C . ASN B 1 107 ? -38.530 29.266 9.659 1.00 12.19 107 ASN B C 1
ATOM 3478 O O . ASN B 1 107 ? -37.971 29.768 10.654 1.00 13.85 107 ASN B O 1
ATOM 3483 N N . PHE B 1 108 ? -38.829 29.984 8.572 1.00 12.09 108 PHE B N 1
ATOM 3484 C CA . PHE B 1 108 ? -38.292 31.339 8.399 1.00 10.73 108 PHE B CA 1
ATOM 3485 C C . PHE B 1 108 ? -39.199 32.525 8.628 1.00 13.02 108 PHE B C 1
ATOM 3486 O O . PHE B 1 108 ? -38.687 33.630 8.765 1.00 14.46 108 PHE B O 1
ATOM 3494 N N . VAL B 1 109 ? -40.510 32.264 8.656 1.00 12.69 109 VAL B N 1
ATOM 3495 C CA . VAL B 1 109 ? -41.485 33.374 8.924 1.00 12.26 109 VAL B CA 1
ATOM 3496 C C . VAL B 1 109 ? -42.786 32.747 9.361 1.00 12.09 109 VAL B C 1
ATOM 3497 O O . VAL B 1 109 ? -43.120 31.603 8.979 1.00 13.14 109 VAL B O 1
ATOM 3501 N N . ASN B 1 110 ? -43.574 33.514 10.128 1.00 12.34 110 ASN B N 1
ATOM 3502 C CA . ASN B 1 110 ? -44.892 33.010 10.498 1.00 12.88 110 ASN B CA 1
ATOM 3503 C C . ASN B 1 110 ? -45.932 33.610 9.530 1.00 13.57 110 ASN B C 1
ATOM 3504 O O . ASN B 1 110 ? -45.817 34.778 9.200 1.00 13.22 110 ASN B O 1
ATOM 3509 N N . TYR B 1 111 ? -46.914 32.823 9.112 1.00 12.65 111 TYR B N 1
ATOM 3510 C CA . TYR B 1 111 ? -48.035 33.420 8.383 1.00 13.68 111 TYR B CA 1
ATOM 3511 C C . TYR B 1 111 ? -48.826 34.230 9.441 1.00 13.81 111 TYR B C 1
ATOM 3512 O O . TYR B 1 111 ? -49.289 35.363 9.128 1.00 14.34 111 TYR B O 1
ATOM 3521 N N . TRP B 1 112 ? -48.973 33.723 10.655 1.00 12.61 112 TRP B N 1
ATOM 3522 C CA . TRP B 1 112 ? -49.733 34.415 11.706 1.00 12.11 112 TRP B CA 1
ATOM 3523 C C . TRP B 1 112 ? -48.940 35.572 12.346 1.00 12.92 112 TRP B C 1
ATOM 3524 O O . TRP B 1 112 ? -47.759 35.725 12.102 1.00 13.79 112 TRP B O 1
ATOM 3535 N N . THR B 1 113 ? -49.645 36.424 13.107 1.00 13.33 113 THR B N 1
ATOM 3536 C CA . THR B 1 113 ? -48.993 37.564 13.697 1.00 13.60 113 THR B CA 1
ATOM 3537 C C . THR B 1 113 ? -48.137 37.270 14.885 1.00 14.43 113 THR B C 1
ATOM 3538 O O . THR B 1 113 ? -47.382 38.126 15.291 1.00 15.36 113 THR B O 1
ATOM 3542 N N . ASP B 1 114 ? -48.212 36.050 15.436 1.00 14.93 114 ASP B N 1
ATOM 3543 C CA . ASP B 1 114 ? -47.357 35.732 16.599 1.00 16.22 114 ASP B CA 1
ATOM 3544 C C . ASP B 1 114 ? -45.889 35.777 16.180 1.00 16.16 114 ASP B C 1
ATOM 3545 O O . ASP B 1 114 ? -45.490 35.186 15.194 1.00 16.69 114 ASP B O 1
ATOM 3550 N N . TYR B 1 115 ? -45.100 36.504 16.969 1.00 15.13 115 TYR B N 1
ATOM 3551 C CA . TYR B 1 115 ? -43.682 36.726 16.689 1.00 14.11 115 TYR B CA 1
ATOM 3552 C C . TYR B 1 115 ? -43.519 37.459 15.357 1.00 14.08 115 TYR B C 1
ATOM 3553 O O . TYR B 1 115 ? -42.576 37.233 14.578 1.00 13.99 115 TYR B O 1
ATOM 3562 N N . GLY B 1 116 ? -44.447 38.405 15.138 1.00 14.02 116 GLY B N 1
ATOM 3563 C CA . GLY B 1 116 ? -44.355 39.290 13.971 1.00 15.32 116 GLY B CA 1
ATOM 3564 C C . GLY B 1 116 ? -45.031 38.809 12.725 1.00 15.50 116 GLY B C 1
ATOM 3565 O O . GLY B 1 116 ? -46.033 39.387 12.260 1.00 15.19 116 GLY B O 1
ATOM 3566 N N . GLY B 1 117 ? -44.452 37.773 12.158 1.00 15.60 117 GLY B N 1
ATOM 3567 C CA . GLY B 1 117 ? -45.015 37.177 10.955 1.00 13.85 117 GLY B CA 1
ATOM 3568 C C . GLY B 1 117 ? -44.917 38.050 9.719 1.00 12.70 117 GLY B C 1
ATOM 3569 O O . GLY B 1 117 ? -44.255 39.086 9.738 1.00 12.65 117 GLY B O 1
ATOM 3570 N N . MET B 1 118 ? -45.565 37.585 8.649 1.00 14.01 118 MET B N 1
ATOM 3571 C CA . MET B 1 118 ? -45.593 38.349 7.397 1.00 13.59 118 MET B CA 1
ATOM 3572 C C . MET B 1 118 ? -46.175 39.753 7.683 1.00 13.81 118 MET B C 1
ATOM 3573 O O . MET B 1 118 ? -45.733 40.700 7.001 1.00 15.08 118 MET B O 1
ATOM 3578 N N . SER B 1 119 ? -47.084 39.863 8.644 1.00 13.99 119 SER B N 1
ATOM 3579 C CA . SER B 1 119 ? -47.659 41.184 8.972 1.00 14.90 119 SER B CA 1
ATOM 3580 C C . SER B 1 119 ? -46.629 42.167 9.445 1.00 15.27 119 SER B C 1
ATOM 3581 O O . SER B 1 119 ? -46.796 43.374 9.209 1.00 14.63 119 SER B O 1
ATOM 3584 N N . ALA B 1 120 ? -45.579 41.726 10.125 1.00 14.23 120 ALA B N 1
ATOM 3585 C CA . ALA B 1 120 ? -44.536 42.646 10.594 1.00 15.15 120 ALA B CA 1
ATOM 3586 C C . ALA B 1 120 ? -43.805 43.199 9.361 1.00 14.36 120 ALA B C 1
ATOM 3587 O O . ALA B 1 120 ? -43.445 44.398 9.314 1.00 15.63 120 ALA B O 1
ATOM 3589 N N . TYR B 1 121 ? -43.533 42.354 8.392 1.00 13.57 121 TYR B N 1
ATOM 3590 C CA . TYR B 1 121 ? -42.921 42.798 7.143 1.00 13.51 121 TYR B CA 1
ATOM 3591 C C . TYR B 1 121 ? -43.862 43.832 6.464 1.00 16.94 121 TYR B C 1
ATOM 3592 O O . TYR B 1 121 ? -43.373 44.907 6.045 1.00 16.38 121 TYR B O 1
ATOM 3601 N N . VAL B 1 122 ? -45.163 43.534 6.427 1.00 15.40 122 VAL B N 1
ATOM 3602 C CA . VAL B 1 122 ? -46.133 44.433 5.738 1.00 17.42 122 VAL B CA 1
ATOM 3603 C C . VAL B 1 122 ? -46.180 45.763 6.447 1.00 19.12 122 VAL B C 1
ATOM 3604 O O . VAL B 1 122 ? -46.255 46.842 5.816 1.00 19.72 122 VAL B O 1
ATOM 3608 N N . SER B 1 123 ? -46.108 45.722 7.763 1.00 18.18 123 SER B N 1
ATOM 3609 C CA . SER B 1 123 ? -46.124 46.967 8.514 1.00 18.66 123 SER B CA 1
ATOM 3610 C C . SER B 1 123 ? -44.953 47.848 8.112 1.00 18.51 123 SER B C 1
ATOM 3611 O O . SER B 1 123 ? -45.100 49.075 7.957 1.00 20.01 123 SER B O 1
ATOM 3614 N N . ALA B 1 124 ? -43.777 47.252 7.917 1.00 16.83 124 ALA B N 1
ATOM 3615 C CA . ALA B 1 124 ? -42.603 48.060 7.612 1.00 16.00 124 ALA B CA 1
ATOM 3616 C C . ALA B 1 124 ? -42.453 48.430 6.158 1.00 15.99 124 ALA B C 1
ATOM 3617 O O . ALA B 1 124 ? -41.881 49.477 5.829 1.00 18.24 124 ALA B O 1
ATOM 3619 N N . TYR B 1 125 ? -42.948 47.560 5.291 1.00 15.48 125 TYR B N 1
ATOM 3620 C CA . TYR B 1 125 ? -42.722 47.716 3.862 1.00 16.75 125 TYR B CA 1
ATOM 3621 C C . TYR B 1 125 ? -43.898 48.186 3.035 1.00 18.74 125 TYR B C 1
ATOM 3622 O O . TYR B 1 125 ? -43.676 48.609 1.893 1.00 21.40 125 TYR B O 1
ATOM 3631 N N . GLY B 1 126 ? -45.094 48.143 3.608 1.00 19.82 126 GLY B N 1
ATOM 3632 C CA . GLY B 1 126 ? -46.275 48.597 2.865 1.00 24.34 126 GLY B CA 1
ATOM 3633 C C . GLY B 1 126 ? -47.083 47.467 2.301 1.00 25.78 126 GLY B C 1
ATOM 3634 O O . GLY B 1 126 ? -46.562 46.376 2.054 1.00 28.90 126 GLY B O 1
ATOM 3635 N N . GLY B 1 127 ? -48.379 47.732 2.123 1.00 27.11 127 GLY B N 1
ATOM 3636 C CA . GLY B 1 127 ? -49.304 46.737 1.594 1.00 26.97 127 GLY B CA 1
ATOM 3637 C C . GLY B 1 127 ? -50.409 46.547 2.604 1.00 28.07 127 GLY B C 1
ATOM 3638 O O . GLY B 1 127 ? -50.547 47.288 3.571 1.00 28.00 127 GLY B O 1
ATOM 3639 N N . SER B 1 128 ? -51.239 45.544 2.400 1.00 28.07 128 SER B N 1
ATOM 3640 C CA . SER B 1 128 ? -52.275 45.328 3.356 1.00 29.34 128 SER B CA 1
ATOM 3641 C C . SER B 1 128 ? -52.451 43.812 3.389 1.00 30.55 128 SER B C 1
ATOM 3642 O O . SER B 1 128 ? -52.663 43.143 2.361 1.00 34.13 128 SER B O 1
ATOM 3645 N N . GLY B 1 129 ? -52.293 43.295 4.572 1.00 27.46 129 GLY B N 1
ATOM 3646 C CA . GLY B 1 129 ? -52.518 41.889 4.806 1.00 24.39 129 GLY B CA 1
ATOM 3647 C C . GLY B 1 129 ? -51.370 40.981 4.449 1.00 23.42 129 GLY B C 1
ATOM 3648 O O . GLY B 1 129 ? -50.519 41.285 3.631 1.00 22.80 129 GLY B O 1
ATOM 3649 N N . GLU B 1 130 ? -51.360 39.820 5.080 1.00 19.90 130 GLU B N 1
ATOM 3650 C CA . GLU B 1 130 ? -50.295 38.892 4.777 1.00 19.60 130 GLU B CA 1
ATOM 3651 C C . GLU B 1 130 ? -50.121 38.567 3.304 1.00 21.17 130 GLU B C 1
ATOM 3652 O O . GLU B 1 130 ? -48.983 38.285 2.867 1.00 19.63 130 GLU B O 1
ATOM 3658 N N . THR B 1 131 ? -51.204 38.540 2.529 1.00 19.10 131 THR B N 1
ATOM 3659 C CA . THR B 1 131 ? -51.027 38.144 1.133 1.00 20.88 131 THR B CA 1
ATOM 3660 C C . THR B 1 131 ? -50.078 39.016 0.331 1.00 19.87 131 THR B C 1
ATOM 3661 O O . THR B 1 131 ? -49.406 38.524 -0.609 1.00 18.91 131 THR B O 1
ATOM 3665 N N . ASP B 1 132 ? -49.917 40.282 0.708 1.00 19.82 132 ASP B N 1
ATOM 3666 C CA . ASP B 1 132 ? -49.003 41.106 -0.069 1.00 19.84 132 ASP B CA 1
ATOM 3667 C C . ASP B 1 132 ? -47.520 40.695 0.086 1.00 19.22 132 ASP B C 1
ATOM 3668 O O . ASP B 1 132 ? -46.660 41.025 -0.733 1.00 19.16 132 ASP B O 1
ATOM 3673 N N . PHE B 1 133 ? -47.231 39.995 1.173 1.00 16.48 133 PHE B N 1
ATOM 3674 C CA . PHE B 1 133 ? -45.860 39.564 1.419 1.00 16.55 133 PHE B CA 1
ATOM 3675 C C . PHE B 1 133 ? -45.312 38.731 0.271 1.00 17.09 133 PHE B C 1
ATOM 3676 O O . PHE B 1 133 ? -44.177 38.944 -0.194 1.00 17.74 133 PHE B O 1
ATOM 3684 N N . TYR B 1 134 ? -46.119 37.802 -0.250 1.00 16.32 134 TYR B N 1
ATOM 3685 C CA . TYR B 1 134 ? -45.533 36.858 -1.221 1.00 16.15 134 TYR B CA 1
ATOM 3686 C C . TYR B 1 134 ? -45.000 37.450 -2.506 1.00 18.80 134 TYR B C 1
ATOM 3687 O O . TYR B 1 134 ? -44.011 36.962 -3.040 1.00 19.81 134 TYR B O 1
ATOM 3696 N N . THR B 1 135 ? -45.644 38.528 -2.946 1.00 19.40 135 THR B N 1
ATOM 3697 C CA . THR B 1 135 ? -45.279 39.102 -4.223 1.00 21.97 135 THR B CA 1
ATOM 3698 C C . THR B 1 135 ? -44.654 40.459 -4.141 1.00 22.12 135 THR B C 1
ATOM 3699 O O . THR B 1 135 ? -44.467 41.089 -5.168 1.00 23.55 135 THR B O 1
ATOM 3703 N N . SER B 1 136 ? -44.277 40.887 -2.943 1.00 18.71 136 SER B N 1
ATOM 3704 C CA . SER B 1 136 ? -43.596 42.161 -2.732 1.00 19.10 136 SER B CA 1
ATOM 3705 C C . SER B 1 136 ? -42.118 41.934 -2.954 1.00 19.10 136 SER B C 1
ATOM 3706 O O . SER B 1 136 ? -41.482 41.129 -2.248 1.00 17.96 136 SER B O 1
ATOM 3709 N N . ASP B 1 137 ? -41.521 42.661 -3.886 1.00 18.19 137 ASP B N 1
ATOM 3710 C CA . ASP B 1 137 ? -40.115 42.489 -4.104 1.00 18.25 137 ASP B CA 1
ATOM 3711 C C . ASP B 1 137 ? -39.298 42.936 -2.898 1.00 17.63 137 ASP B C 1
ATOM 3712 O O . ASP B 1 137 ? -38.318 42.306 -2.550 1.00 18.55 137 ASP B O 1
ATOM 3717 N N . THR B 1 138 ? -39.679 44.010 -2.250 1.00 17.64 138 THR B N 1
ATOM 3718 C CA . THR B 1 138 ? -38.911 44.483 -1.116 1.00 17.76 138 THR B CA 1
ATOM 3719 C C . THR B 1 138 ? -39.059 43.512 0.055 1.00 17.98 138 THR B C 1
ATOM 3720 O O . THR B 1 138 ? -38.080 43.225 0.738 1.00 18.81 138 THR B O 1
ATOM 3724 N N . MET B 1 139 ? -40.246 42.983 0.273 1.00 18.52 139 MET B N 1
ATOM 3725 C CA . MET B 1 139 ? -40.366 42.034 1.390 1.00 17.16 139 MET B CA 1
ATOM 3726 C C . MET B 1 139 ? -39.663 40.729 1.074 1.00 17.67 139 MET B C 1
ATOM 3727 O O . MET B 1 139 ? -39.041 40.171 1.973 1.00 16.74 139 MET B O 1
ATOM 3732 N N . GLN B 1 140 ? -39.741 40.255 -0.176 1.00 16.57 140 GLN B N 1
ATOM 3733 C CA . GLN B 1 140 ? -39.058 38.990 -0.497 1.00 16.72 140 GLN B CA 1
ATOM 3734 C C . GLN B 1 140 ? -37.571 39.145 -0.444 1.00 17.00 140 GLN B C 1
ATOM 3735 O O . GLN B 1 140 ? -36.867 38.195 -0.116 1.00 18.24 140 GLN B O 1
ATOM 3741 N N . SER B 1 141 ? -37.048 40.333 -0.782 1.00 16.22 141 SER B N 1
ATOM 3742 C CA . SER B 1 141 ? -35.619 40.522 -0.695 1.00 18.10 141 SER B CA 1
ATOM 3743 C C . SER B 1 141 ? -35.181 40.480 0.773 1.00 16.68 141 SER B C 1
ATOM 3744 O O . SER B 1 141 ? -34.136 39.844 1.078 1.00 18.20 141 SER B O 1
ATOM 3747 N N . ALA B 1 142 ? -35.932 41.109 1.668 1.00 16.76 142 ALA B N 1
ATOM 3748 C CA . ALA B 1 142 ? -35.603 41.100 3.102 1.00 15.10 142 ALA B CA 1
ATOM 3749 C C . ALA B 1 142 ? -35.726 39.651 3.635 1.00 17.15 142 ALA B C 1
ATOM 3750 O O . ALA B 1 142 ? -34.876 39.167 4.402 1.00 16.70 142 ALA B O 1
ATOM 3752 N N . TYR B 1 143 ? -36.792 38.963 3.255 1.00 15.81 143 TYR B N 1
ATOM 3753 C CA . TYR B 1 143 ? -36.986 37.581 3.688 1.00 15.98 143 TYR B CA 1
ATOM 3754 C C . TYR B 1 143 ? -35.844 36.690 3.196 1.00 16.56 143 TYR B C 1
ATOM 3755 O O . TYR B 1 143 ? -35.297 35.882 3.969 1.00 15.89 143 TYR B O 1
ATOM 3764 N N . GLN B 1 144 ? -35.500 36.802 1.905 1.00 14.74 144 GLN B N 1
ATOM 3765 C CA . GLN B 1 144 ? -34.385 36.002 1.396 1.00 15.99 144 GLN B CA 1
ATOM 3766 C C . GLN B 1 144 ? -33.053 36.338 2.103 1.00 15.94 144 GLN B C 1
ATOM 3767 O O . GLN B 1 144 ? -32.254 35.414 2.351 1.00 17.17 144 GLN B O 1
ATOM 3773 N N . THR B 1 145 ? -32.801 37.594 2.453 1.00 15.83 145 THR B N 1
ATOM 3774 C CA . THR B 1 145 ? -31.546 37.887 3.153 1.00 16.50 145 THR B CA 1
ATOM 3775 C C . THR B 1 145 ? -31.602 37.235 4.541 1.00 17.74 145 THR B C 1
ATOM 3776 O O . THR B 1 145 ? -30.579 36.735 5.049 1.00 17.33 145 THR B O 1
ATOM 3780 N N . TYR B 1 146 ? -32.792 37.180 5.130 1.00 16.45 146 TYR B N 1
ATOM 3781 C CA . TYR B 1 146 ? -32.886 36.536 6.433 1.00 15.59 146 TYR B CA 1
ATOM 3782 C C . TYR B 1 146 ? -32.616 35.024 6.299 1.00 15.18 146 TYR B C 1
ATOM 3783 O O . TYR B 1 146 ? -31.847 34.446 7.074 1.00 14.92 146 TYR B O 1
ATOM 3792 N N . ILE B 1 147 ? -33.236 34.420 5.291 1.00 15.77 147 ILE B N 1
ATOM 3793 C CA . ILE B 1 147 ? -33.015 32.991 5.011 1.00 15.68 147 ILE B CA 1
ATOM 3794 C C . ILE B 1 147 ? -31.538 32.733 4.800 1.00 16.79 147 ILE B C 1
ATOM 3795 O O . ILE B 1 147 ? -30.991 31.794 5.359 1.00 16.56 147 ILE B O 1
ATOM 3800 N N . LYS B 1 148 ? -30.875 33.569 4.001 1.00 16.27 148 LYS B N 1
ATOM 3801 C CA . LYS B 1 148 ? -29.460 33.358 3.716 1.00 17.67 148 LYS B CA 1
ATOM 3802 C C . LYS B 1 148 ? -28.644 33.418 4.980 1.00 18.42 148 LYS B C 1
ATOM 3803 O O . LYS B 1 148 ? -27.757 32.567 5.186 1.00 21.11 148 LYS B O 1
ATOM 3809 N N . THR B 1 149 ? -28.959 34.361 5.845 1.00 17.81 149 THR B N 1
ATOM 3810 C CA . THR B 1 149 ? -28.229 34.544 7.074 1.00 17.36 149 THR B CA 1
ATOM 3811 C C . THR B 1 149 ? -28.366 33.330 7.978 1.00 18.75 149 THR B C 1
ATOM 3812 O O . THR B 1 149 ? -27.367 32.798 8.495 1.00 19.09 149 THR B O 1
ATOM 3816 N N . VAL B 1 150 ? -29.587 32.868 8.148 1.00 16.72 150 VAL B N 1
ATOM 3817 C CA . VAL B 1 150 ? -29.828 31.699 9.003 1.00 15.92 150 VAL B CA 1
ATOM 3818 C C . VAL B 1 150 ? -29.227 30.414 8.411 1.00 17.67 150 VAL B C 1
ATOM 3819 O O . VAL B 1 150 ? -28.517 29.666 9.107 1.00 17.47 150 VAL B O 1
ATOM 3823 N N . VAL B 1 151 ? -29.513 30.142 7.142 1.00 16.19 151 VAL B N 1
ATOM 3824 C CA . VAL B 1 151 ? -29.004 28.915 6.545 1.00 18.55 151 VAL B CA 1
ATOM 3825 C C . VAL B 1 151 ? -27.473 28.844 6.631 1.00 19.57 151 VAL B C 1
ATOM 3826 O O . VAL B 1 151 ? -26.916 27.775 7.010 1.00 19.58 151 VAL B O 1
ATOM 3830 N N . GLU B 1 152 ? -26.794 29.944 6.285 1.00 20.46 152 GLU B N 1
ATOM 3831 C CA . GLU B 1 152 ? -25.323 29.927 6.291 1.00 21.25 152 GLU B CA 1
ATOM 3832 C C . GLU B 1 152 ? -24.760 29.811 7.702 1.00 21.66 152 GLU B C 1
ATOM 3833 O O . GLU B 1 152 ? -23.672 29.254 7.898 1.00 23.16 152 GLU B O 1
ATOM 3839 N N . ARG B 1 153 ? -25.519 30.226 8.708 1.00 21.11 153 ARG B N 1
ATOM 3840 C CA . ARG B 1 153 ? -25.038 30.161 10.083 1.00 21.08 153 ARG B CA 1
ATOM 3841 C C . ARG B 1 153 ? -24.896 28.701 10.540 1.00 21.14 153 ARG B C 1
ATOM 3842 O O . ARG B 1 153 ? -24.069 28.378 11.415 1.00 22.56 153 ARG B O 1
ATOM 3850 N N . TYR B 1 154 ? -25.702 27.812 9.957 1.00 19.39 154 TYR B N 1
ATOM 3851 C CA . TYR B 1 154 ? -25.725 26.414 10.318 1.00 19.03 154 TYR B CA 1
ATOM 3852 C C . TYR B 1 154 ? -25.265 25.457 9.218 1.00 19.97 154 TYR B C 1
ATOM 3853 O O . TYR B 1 154 ? -25.538 24.256 9.245 1.00 19.39 154 TYR B O 1
ATOM 3862 N N . SER B 1 155 ? -24.539 25.996 8.247 1.00 20.76 155 SER B N 1
ATOM 3863 C CA . SER B 1 155 ? -24.075 25.169 7.135 1.00 22.35 155 SER B CA 1
ATOM 3864 C C . SER B 1 155 ? -23.259 23.926 7.523 1.00 21.61 155 SER B C 1
ATOM 3865 O O . SER B 1 155 ? -23.298 22.919 6.815 1.00 23.60 155 SER B O 1
ATOM 3868 N N . ASN B 1 156 ? -22.570 23.983 8.651 1.00 23.26 156 ASN B N 1
ATOM 3869 C CA . ASN B 1 156 ? -21.757 22.829 9.066 1.00 25.03 156 ASN B CA 1
ATOM 3870 C C . ASN B 1 156 ? -22.437 21.913 10.053 1.00 25.64 156 ASN B C 1
ATOM 3871 O O . ASN B 1 156 ? -21.840 20.934 10.517 1.00 28.16 156 ASN B O 1
ATOM 3876 N N . SER B 1 157 ? -23.677 22.218 10.399 1.00 23.51 157 SER B N 1
ATOM 3877 C CA . SER B 1 157 ? -24.397 21.398 11.356 1.00 23.25 157 SER B CA 1
ATOM 3878 C C . SER B 1 157 ? -25.205 20.309 10.697 1.00 24.03 157 SER B C 1
ATOM 3879 O O . SER B 1 157 ? -25.946 20.570 9.746 1.00 25.89 157 SER B O 1
ATOM 3882 N N . SER B 1 158 ? -25.087 19.094 11.200 1.00 24.26 158 SER B N 1
ATOM 3883 C CA . SER B 1 158 ? -25.910 18.034 10.663 1.00 24.67 158 SER B CA 1
ATOM 3884 C C . SER B 1 158 ? -27.246 17.941 11.440 1.00 23.75 158 SER B C 1
ATOM 3885 O O . SER B 1 158 ? -28.049 17.047 11.147 1.00 24.99 158 SER B O 1
ATOM 3888 N N . ALA B 1 159 ? -27.506 18.871 12.355 1.00 20.80 159 ALA B N 1
ATOM 3889 C CA . ALA B 1 159 ? -28.714 18.761 13.171 1.00 20.65 159 ALA B CA 1
ATOM 3890 C C . ALA B 1 159 ? -29.962 19.341 12.548 1.00 20.74 159 ALA B C 1
ATOM 3891 O O . ALA B 1 159 ? -31.005 19.292 13.186 1.00 19.77 159 ALA B O 1
ATOM 3893 N N . VAL B 1 160 ? -29.840 19.964 11.388 1.00 18.44 160 VAL B N 1
ATOM 3894 C CA . VAL B 1 160 ? -31.028 20.503 10.754 1.00 18.09 160 VAL B CA 1
ATOM 3895 C C . VAL B 1 160 ? -31.661 19.452 9.869 1.00 17.29 160 VAL B C 1
ATOM 3896 O O . VAL B 1 160 ? -31.026 18.958 8.926 1.00 17.95 160 VAL B O 1
ATOM 3900 N N . PHE B 1 161 ? -32.885 19.070 10.203 1.00 16.21 161 PHE B N 1
ATOM 3901 C CA . PHE B 1 161 ? -33.661 18.089 9.448 1.00 15.14 161 PHE B CA 1
ATOM 3902 C C . PHE B 1 161 ? -34.106 18.714 8.127 1.00 15.76 161 PHE B C 1
ATOM 3903 O O . PHE B 1 161 ? -33.940 18.106 7.074 1.00 16.71 161 PHE B O 1
ATOM 3911 N N . ALA B 1 162 ? -34.672 19.939 8.197 1.00 14.28 162 ALA B N 1
ATOM 3912 C CA . ALA B 1 162 ? -35.135 20.565 6.979 1.00 13.50 162 ALA B CA 1
ATOM 3913 C C . ALA B 1 162 ? -35.345 22.031 7.228 1.00 14.37 162 ALA B C 1
ATOM 3914 O O . ALA B 1 162 ? -35.633 22.438 8.358 1.00 13.79 162 ALA B O 1
ATOM 3916 N N . TRP B 1 163 ? -35.131 22.807 6.162 1.00 14.28 163 TRP B N 1
ATOM 3917 C CA . TRP B 1 163 ? -35.461 24.238 6.172 1.00 14.46 163 TRP B CA 1
ATOM 3918 C C . TRP B 1 163 ? -36.922 24.315 5.718 1.00 14.76 163 TRP B C 1
ATOM 3919 O O . TRP B 1 163 ? -37.303 23.737 4.695 1.00 15.42 163 TRP B O 1
ATOM 3930 N N . GLU B 1 164 ? -37.736 25.127 6.419 1.00 13.78 164 GLU B N 1
ATOM 3931 C CA . GLU B 1 164 ? -39.175 25.192 6.130 1.00 12.79 164 GLU B CA 1
ATOM 3932 C C . GLU B 1 164 ? -39.488 26.622 5.806 1.00 12.41 164 GLU B C 1
ATOM 3933 O O . GLU B 1 164 ? -39.076 27.535 6.534 1.00 14.13 164 GLU B O 1
ATOM 3939 N N . LEU B 1 165 ? -40.264 26.819 4.728 1.00 12.61 165 LEU B N 1
ATOM 3940 C CA . LEU B 1 165 ? -40.477 28.202 4.274 1.00 12.97 165 LEU B CA 1
ATOM 3941 C C . LEU B 1 165 ? -41.203 29.062 5.277 1.00 12.97 165 LEU B C 1
ATOM 3942 O O . LEU B 1 165 ? -40.790 30.205 5.507 1.00 13.12 165 LEU B O 1
ATOM 3947 N N . ALA B 1 166 ? -42.249 28.521 5.881 1.00 12.56 166 ALA B N 1
ATOM 3948 C CA . ALA B 1 166 ? -43.041 29.333 6.811 1.00 12.80 166 ALA B CA 1
ATOM 3949 C C . ALA B 1 166 ? -43.905 28.489 7.663 1.00 14.75 166 ALA B C 1
ATOM 3950 O O . ALA B 1 166 ? -44.076 27.313 7.375 1.00 14.73 166 ALA B O 1
ATOM 3952 N N . ASN B 1 167 ? -44.467 29.100 8.709 1.00 13.49 167 ASN B N 1
ATOM 3953 C CA . ASN B 1 167 ? -45.465 28.368 9.479 1.00 12.51 167 ASN B CA 1
ATOM 3954 C C . ASN B 1 167 ? -46.834 28.686 8.926 1.00 13.25 167 ASN B C 1
ATOM 3955 O O . ASN B 1 167 ? -47.275 29.860 8.971 1.00 14.01 167 ASN B O 1
ATOM 3960 N N . GLU B 1 168 ? -47.525 27.656 8.446 1.00 12.21 168 GLU B N 1
ATOM 3961 C CA . GLU B 1 168 ? -48.906 27.764 7.933 1.00 12.98 168 GLU B CA 1
ATOM 3962 C C . GLU B 1 168 ? -49.216 28.859 6.920 1.00 13.24 168 GLU B C 1
ATOM 3963 O O . GLU B 1 168 ? -50.201 29.597 7.054 1.00 14.83 168 GLU B O 1
ATOM 3969 N N . PRO B 1 169 ? -48.402 28.949 5.872 1.00 14.51 169 PRO B N 1
ATOM 3970 C CA . PRO B 1 169 ? -48.708 29.970 4.882 1.00 14.21 169 PRO B CA 1
ATOM 3971 C C . PRO B 1 169 ? -50.033 29.695 4.231 1.00 14.71 169 PRO B C 1
ATOM 3972 O O . PRO B 1 169 ? -50.385 28.571 3.885 1.00 14.44 169 PRO B O 1
ATOM 3976 N N . ARG B 1 170 ? -50.786 30.787 4.075 1.00 13.82 170 ARG B N 1
ATOM 3977 C CA . ARG B 1 170 ? -52.076 30.719 3.349 1.00 14.43 170 ARG B CA 1
ATOM 3978 C C . ARG B 1 170 ? -52.134 31.948 2.425 1.00 15.15 170 ARG B C 1
ATOM 3979 O O . ARG B 1 170 ? -51.399 32.882 2.594 1.00 15.17 170 ARG B O 1
ATOM 3987 N N . CYS B 1 171 ? -52.999 31.887 1.441 1.00 15.75 171 CYS B N 1
ATOM 3988 C CA . CYS B 1 171 ? -53.281 33.052 0.557 1.00 16.14 171 CYS B CA 1
ATOM 3989 C C . CYS B 1 171 ? -54.799 32.932 0.344 1.00 15.67 171 CYS B C 1
ATOM 3990 O O . CYS B 1 171 ? -55.277 32.385 -0.645 1.00 17.48 171 CYS B O 1
ATOM 3993 N N . PRO B 1 172 ? -55.596 33.467 1.314 1.00 16.95 172 PRO B N 1
ATOM 3994 C CA . PRO B 1 172 ? -57.050 33.338 1.210 1.00 17.99 172 PRO B CA 1
ATOM 3995 C C . PRO B 1 172 ? -57.666 33.834 -0.075 1.00 18.09 172 PRO B C 1
ATOM 3996 O O . PRO B 1 172 ? -57.478 34.983 -0.429 1.00 20.41 172 PRO B O 1
ATOM 4000 N N . SER B 1 173 ? -58.430 32.955 -0.715 1.00 19.50 173 SER B N 1
ATOM 4001 C CA . SER B 1 173 ? -59.100 33.263 -1.994 1.00 21.06 173 SER B CA 1
ATOM 4002 C C . SER B 1 173 ? -58.140 33.517 -3.143 1.00 21.85 173 SER B C 1
ATOM 4003 O O . SER B 1 173 ? -58.576 33.832 -4.257 1.00 24.89 173 SER B O 1
ATOM 4006 N N . CYS B 1 174 ? -56.834 33.366 -2.941 1.00 20.91 174 CYS B N 1
ATOM 4007 C CA . CYS B 1 174 ? -55.896 33.571 -4.057 1.00 19.68 174 CYS B CA 1
ATOM 4008 C C . CYS B 1 174 ? -55.902 32.408 -5.052 1.00 21.54 174 CYS B C 1
ATOM 4009 O O . CYS B 1 174 ? -56.179 31.285 -4.699 1.00 21.39 174 CYS B O 1
ATOM 4012 N N . ASP B 1 175 ? -55.554 32.687 -6.302 1.00 21.73 175 ASP B N 1
ATOM 4013 C CA . ASP B 1 175 ? -55.397 31.578 -7.215 1.00 22.83 175 ASP B CA 1
ATOM 4014 C C . ASP B 1 175 ? -54.274 30.705 -6.611 1.00 21.58 175 ASP B C 1
ATOM 4015 O O . ASP B 1 175 ? -53.320 31.253 -6.026 1.00 21.78 175 ASP B O 1
ATOM 4020 N N . THR B 1 176 ? -54.346 29.388 -6.777 1.00 22.19 176 THR B N 1
ATOM 4021 C CA . THR B 1 176 ? -53.326 28.488 -6.194 1.00 20.65 176 THR B CA 1
ATOM 4022 C C . THR B 1 176 ? -51.937 28.747 -6.728 1.00 22.78 176 THR B C 1
ATOM 4023 O O . THR B 1 176 ? -50.929 28.371 -6.100 1.00 20.06 176 THR B O 1
ATOM 4027 N N . SER B 1 177 ? -51.846 29.400 -7.874 1.00 22.60 177 SER B N 1
ATOM 4028 C CA . SER B 1 177 ? -50.546 29.714 -8.444 1.00 22.91 177 SER B CA 1
ATOM 4029 C C . SER B 1 177 ? -49.688 30.713 -7.671 1.00 21.75 177 SER B C 1
ATOM 4030 O O . SER B 1 177 ? -48.450 30.767 -7.854 1.00 23.71 177 SER B O 1
ATOM 4033 N N . VAL B 1 178 ? -50.312 31.538 -6.814 1.00 20.67 178 VAL B N 1
ATOM 4034 C CA . VAL B 1 178 ? -49.550 32.538 -6.083 1.00 19.48 178 VAL B CA 1
ATOM 4035 C C . VAL B 1 178 ? -48.615 31.812 -5.097 1.00 17.93 178 VAL B C 1
ATOM 4036 O O . VAL B 1 178 ? -47.401 32.058 -5.088 1.00 17.73 178 VAL B O 1
ATOM 4040 N N . LEU B 1 179 ? -49.188 30.920 -4.293 1.00 16.55 179 LEU B N 1
ATOM 4041 C CA . LEU B 1 179 ? -48.301 30.173 -3.367 1.00 15.97 179 LEU B CA 1
ATOM 4042 C C . LEU B 1 179 ? -47.396 29.199 -4.116 1.00 17.45 179 LEU B C 1
ATOM 4043 O O . LEU B 1 179 ? -46.238 28.986 -3.748 1.00 17.39 179 LEU B O 1
ATOM 4048 N N . TYR B 1 180 ? -47.884 28.629 -5.204 1.00 17.51 180 TYR B N 1
ATOM 4049 C CA . TYR B 1 180 ? -47.047 27.707 -5.968 1.00 17.92 180 TYR B CA 1
ATOM 4050 C C . TYR B 1 180 ? -45.797 28.437 -6.450 1.00 19.10 180 TYR B C 1
ATOM 4051 O O . TYR B 1 180 ? -44.668 27.948 -6.265 1.00 19.43 180 TYR B O 1
ATOM 4060 N N . ASN B 1 181 ? -45.969 29.623 -7.038 1.00 19.02 181 ASN B N 1
ATOM 4061 C CA . ASN B 1 181 ? -44.827 30.350 -7.582 1.00 19.45 181 ASN B CA 1
ATOM 4062 C C . ASN B 1 181 ? -43.880 30.797 -6.467 1.00 18.78 181 ASN B C 1
ATOM 4063 O O . ASN B 1 181 ? -42.651 30.727 -6.620 1.00 19.90 181 ASN B O 1
ATOM 4068 N N . TRP B 1 182 ? -44.463 31.217 -5.345 1.00 17.56 182 TRP B N 1
ATOM 4069 C CA . TRP B 1 182 ? -43.634 31.670 -4.198 1.00 16.30 182 TRP B CA 1
ATOM 4070 C C . TRP B 1 182 ? -42.851 30.485 -3.591 1.00 16.83 182 TRP B C 1
ATOM 4071 O O . TRP B 1 182 ? -41.699 30.606 -3.214 1.00 16.48 182 TRP B O 1
ATOM 4082 N N . ILE B 1 183 ? -43.503 29.352 -3.483 1.00 16.67 183 ILE B N 1
ATOM 4083 C CA . ILE B 1 183 ? -42.843 28.164 -2.965 1.00 16.72 183 ILE B CA 1
ATOM 4084 C C . ILE B 1 183 ? -41.705 27.724 -3.909 1.00 17.74 183 ILE B C 1
ATOM 4085 O O . ILE B 1 183 ? -40.596 27.425 -3.471 1.00 18.30 183 ILE B O 1
ATOM 4090 N N . GLU B 1 184 ? -42.005 27.667 -5.198 1.00 17.60 184 GLU B N 1
ATOM 4091 C CA . GLU B 1 184 ? -40.960 27.294 -6.150 1.00 18.41 184 GLU B CA 1
ATOM 4092 C C . GLU B 1 184 ? -39.774 28.264 -6.089 1.00 18.02 184 GLU B C 1
ATOM 4093 O O . GLU B 1 184 ? -38.613 27.824 -6.001 1.00 18.85 184 GLU B O 1
ATOM 4099 N N . LYS B 1 185 ? -40.043 29.562 -6.074 1.00 17.51 185 LYS B N 1
ATOM 4100 C CA . LYS B 1 185 ? -38.960 30.549 -6.027 1.00 18.32 185 LYS B CA 1
ATOM 4101 C C . LYS B 1 185 ? -38.140 30.426 -4.720 1.00 17.33 185 LYS B C 1
ATOM 4102 O O . LYS B 1 185 ? -36.888 30.452 -4.733 1.00 19.01 185 LYS B O 1
ATOM 4108 N N . THR B 1 186 ? -38.842 30.315 -3.579 1.00 15.49 186 THR B N 1
ATOM 4109 C CA . THR B 1 186 ? -38.126 30.324 -2.330 1.00 14.53 186 THR B CA 1
ATOM 4110 C C . THR B 1 186 ? -37.367 29.036 -2.107 1.00 14.79 186 THR B C 1
ATOM 4111 O O . THR B 1 186 ? -36.234 29.089 -1.634 1.00 15.87 186 THR B O 1
ATOM 4115 N N . SER B 1 187 ? -37.981 27.915 -2.443 1.00 15.37 187 SER B N 1
ATOM 4116 C CA . SER B 1 187 ? -37.267 26.663 -2.262 1.00 15.81 187 SER B CA 1
ATOM 4117 C C . SER B 1 187 ? -36.049 26.569 -3.206 1.00 17.96 187 SER B C 1
ATOM 4118 O O . SER B 1 187 ? -35.005 26.035 -2.833 1.00 16.09 187 SER B O 1
ATOM 4121 N N . LYS B 1 188 ? -36.183 27.073 -4.431 1.00 18.40 188 LYS B N 1
ATOM 4122 C CA . LYS B 1 188 ? -35.010 27.087 -5.323 1.00 18.84 188 LYS B CA 1
ATOM 4123 C C . LYS B 1 188 ? -33.887 27.923 -4.730 1.00 18.06 188 LYS B C 1
ATOM 4124 O O . LYS B 1 188 ? -32.704 27.558 -4.798 1.00 19.54 188 LYS B O 1
ATOM 4130 N N . PHE B 1 189 ? -34.254 29.053 -4.133 1.00 17.36 189 PHE B N 1
ATOM 4131 C CA . PHE B 1 189 ? -33.284 29.931 -3.525 1.00 16.95 189 PHE B CA 1
ATOM 4132 C C . PHE B 1 189 ? -32.582 29.189 -2.362 1.00 18.36 189 PHE B C 1
ATOM 4133 O O . PHE B 1 189 ? -31.370 29.238 -2.260 1.00 17.80 189 PHE B O 1
ATOM 4141 N N . ILE B 1 190 ? -33.343 28.481 -1.521 1.00 16.91 190 ILE B N 1
ATOM 4142 C CA . ILE B 1 190 ? -32.702 27.771 -0.387 1.00 17.29 190 ILE B CA 1
ATOM 4143 C C . ILE B 1 190 ? -31.795 26.665 -0.914 1.00 17.53 190 ILE B C 1
ATOM 4144 O O . ILE B 1 190 ? -30.680 26.511 -0.400 1.00 17.63 190 ILE B O 1
ATOM 4149 N N . LYS B 1 191 ? -32.254 25.900 -1.904 1.00 17.69 191 LYS B N 1
ATOM 4150 C CA . LYS B 1 191 ? -31.399 24.830 -2.447 1.00 18.58 191 LYS B CA 1
ATOM 4151 C C . LYS B 1 191 ? -30.086 25.397 -2.997 1.00 20.77 191 LYS B C 1
ATOM 4152 O O . LYS B 1 191 ? -29.039 24.747 -2.922 1.00 20.50 191 LYS B O 1
ATOM 4158 N N . GLY B 1 192 ? -30.146 26.615 -3.501 1.00 20.00 192 GLY B N 1
ATOM 4159 C CA . GLY B 1 192 ? -28.959 27.255 -4.060 1.00 20.89 192 GLY B CA 1
ATOM 4160 C C . GLY B 1 192 ? -27.948 27.539 -2.971 1.00 21.38 192 GLY B C 1
ATOM 4161 O O . GLY B 1 192 ? -26.739 27.595 -3.219 1.00 24.03 192 GLY B O 1
ATOM 4162 N N . LEU B 1 193 ? -28.427 27.692 -1.737 1.00 19.56 193 LEU B N 1
ATOM 4163 C CA . LEU B 1 193 ? -27.604 27.959 -0.569 1.00 20.47 193 LEU B CA 1
ATOM 4164 C C . LEU B 1 193 ? -27.136 26.728 0.186 1.00 20.31 193 LEU B C 1
ATOM 4165 O O . LEU B 1 193 ? -26.102 26.803 0.874 1.00 23.32 193 LEU B O 1
ATOM 4170 N N . ASP B 1 194 ? -27.891 25.633 0.080 1.00 19.45 194 ASP B N 1
ATOM 4171 C CA . ASP B 1 194 ? -27.613 24.425 0.880 1.00 19.66 194 ASP B CA 1
ATOM 4172 C C . ASP B 1 194 ? -28.211 23.295 0.068 1.00 20.83 194 ASP B C 1
ATOM 4173 O O . ASP B 1 194 ? -29.302 22.797 0.327 1.00 22.25 194 ASP B O 1
ATOM 4178 N N . ALA B 1 195 ? -27.445 22.827 -0.898 1.00 21.10 195 ALA B N 1
ATOM 4179 C CA . ALA B 1 195 ? -27.917 21.818 -1.788 1.00 20.88 195 ALA B CA 1
ATOM 4180 C C . ALA B 1 195 ? -28.337 20.513 -1.200 1.00 21.76 195 ALA B C 1
ATOM 4181 O O . ALA B 1 195 ? -29.232 19.882 -1.733 1.00 23.30 195 ALA B O 1
ATOM 4183 N N . ASP B 1 196 ? -27.708 20.101 -0.106 1.00 21.53 196 ASP B N 1
ATOM 4184 C CA . ASP B 1 196 ? -28.046 18.796 0.387 1.00 23.07 196 ASP B CA 1
ATOM 4185 C C . ASP B 1 196 ? -29.090 18.741 1.477 1.00 22.42 196 ASP B C 1
ATOM 4186 O O . ASP B 1 196 ? -29.436 17.649 1.941 1.00 24.29 196 ASP B O 1
ATOM 4191 N N . ARG B 1 197 ? -29.586 19.892 1.889 1.00 19.65 197 ARG B N 1
ATOM 4192 C CA . ARG B 1 197 ? -30.559 19.893 2.988 1.00 19.28 197 ARG B CA 1
ATOM 4193 C C . ARG B 1 197 ? -31.990 19.816 2.457 1.00 16.83 197 ARG B C 1
ATOM 4194 O O . ARG B 1 197 ? -32.322 20.439 1.433 1.00 18.05 197 ARG B O 1
ATOM 4202 N N . MET B 1 198 ? -32.844 19.057 3.155 1.00 17.19 198 MET B N 1
ATOM 4203 C CA . MET B 1 198 ? -34.232 18.971 2.754 1.00 16.76 198 MET B CA 1
ATOM 4204 C C . MET B 1 198 ? -34.938 20.334 2.930 1.00 16.90 198 MET B C 1
ATOM 4205 O O . MET B 1 198 ? -34.613 21.095 3.826 1.00 15.27 198 MET B O 1
ATOM 4210 N N . VAL B 1 199 ? -35.924 20.568 2.077 1.00 15.05 199 VAL B N 1
ATOM 4211 C CA . VAL B 1 199 ? -36.734 21.797 2.161 1.00 15.02 199 VAL B CA 1
ATOM 4212 C C . VAL B 1 199 ? -38.209 21.390 2.134 1.00 14.66 199 VAL B C 1
ATOM 4213 O O . VAL B 1 199 ? -38.619 20.514 1.365 1.00 14.31 199 VAL B O 1
ATOM 4217 N N . CYS B 1 200 ? -39.038 22.031 2.977 1.00 15.44 200 CYS B N 1
ATOM 4218 C CA . CYS B 1 200 ? -40.483 21.737 3.014 1.00 14.58 200 CYS B CA 1
ATOM 4219 C C . CYS B 1 200 ? -41.197 23.100 3.171 1.00 14.43 200 CYS B C 1
ATOM 4220 O O . CYS B 1 200 ? -40.572 24.151 3.428 1.00 14.28 200 CYS B O 1
ATOM 4223 N N . ILE B 1 201 ? -42.503 23.002 3.024 1.00 13.98 201 ILE B N 1
ATOM 4224 C CA . ILE B 1 201 ? -43.335 24.217 2.968 1.00 13.50 201 ILE B CA 1
ATOM 4225 C C . ILE B 1 201 ? -43.814 24.713 4.296 1.00 14.61 201 ILE B C 1
ATOM 4226 O O . ILE B 1 201 ? -43.637 25.890 4.609 1.00 14.12 201 ILE B O 1
ATOM 4231 N N . GLY B 1 202 ? -44.403 23.842 5.086 1.00 12.70 202 GLY B N 1
ATOM 4232 C CA . GLY B 1 202 ? -44.864 24.252 6.389 1.00 13.59 202 GLY B CA 1
ATOM 4233 C C . GLY B 1 202 ? -46.354 24.540 6.403 1.00 13.46 202 GLY B C 1
ATOM 4234 O O . GLY B 1 202 ? -46.915 24.964 7.427 1.00 13.64 202 GLY B O 1
ATOM 4235 N N . ASP B 1 203 ? -47.048 24.258 5.290 1.00 14.19 203 ASP B N 1
ATOM 4236 C CA . ASP B 1 203 ? -48.472 24.508 5.255 1.00 13.51 203 ASP B CA 1
ATOM 4237 C C . ASP B 1 203 ? -49.308 23.408 5.924 1.00 15.30 203 ASP B C 1
ATOM 4238 O O . ASP B 1 203 ? -48.829 22.280 6.212 1.00 15.49 203 ASP B O 1
ATOM 4243 N N . GLU B 1 204 ? -50.607 23.721 6.073 1.00 14.55 204 GLU B N 1
ATOM 4244 C CA . GLU B 1 204 ? -51.545 22.837 6.748 1.00 13.88 204 GLU B CA 1
ATOM 4245 C C . GLU B 1 204 ? -52.006 21.624 5.949 1.00 13.91 204 GLU B C 1
ATOM 4246 O O . GLU B 1 204 ? -52.654 20.755 6.500 1.00 14.80 204 GLU B O 1
ATOM 4252 N N . GLY B 1 205 ? -51.664 21.584 4.657 1.00 15.43 205 GLY B N 1
ATOM 4253 C CA . GLY B 1 205 ? -52.064 20.422 3.867 1.00 16.00 205 GLY B CA 1
ATOM 4254 C C . GLY B 1 205 ? -53.328 20.623 3.042 1.00 17.35 205 GLY B C 1
ATOM 4255 O O . GLY B 1 205 ? -53.806 19.704 2.400 1.00 16.74 205 GLY B O 1
ATOM 4256 N N . PHE B 1 206 ? -53.884 21.833 3.107 1.00 16.50 206 PHE B N 1
ATOM 4257 C CA . PHE B 1 206 ? -55.141 22.143 2.393 1.00 17.10 206 PHE B CA 1
ATOM 4258 C C . PHE B 1 206 ? -55.077 22.019 0.862 1.00 17.69 206 PHE B C 1
ATOM 4259 O O . PHE B 1 206 ? -54.032 22.148 0.226 1.00 16.66 206 PHE B O 1
ATOM 4267 N N . GLY B 1 207 ? -56.242 21.734 0.276 1.00 18.48 207 GLY B N 1
ATOM 4268 C CA . GLY B 1 207 ? -56.362 21.672 -1.176 1.00 19.28 207 GLY B CA 1
ATOM 4269 C C . GLY B 1 207 ? -55.958 20.309 -1.680 1.00 20.86 207 GLY B C 1
ATOM 4270 O O . GLY B 1 207 ? -54.894 20.161 -2.260 1.00 20.84 207 GLY B O 1
ATOM 4271 N N . LEU B 1 208 ? -56.837 19.335 -1.486 1.00 21.41 208 LEU B N 1
ATOM 4272 C CA . LEU B 1 208 ? -56.506 17.954 -1.830 1.00 22.24 208 LEU B CA 1
ATOM 4273 C C . LEU B 1 208 ? -57.649 17.299 -2.607 1.00 23.30 208 LEU B C 1
ATOM 4274 O O . LEU B 1 208 ? -58.738 17.140 -2.068 1.00 21.97 208 LEU B O 1
ATOM 4279 N N . ASN B 1 209 ? -57.360 16.904 -3.848 1.00 26.29 209 ASN B N 1
ATOM 4280 C CA . ASN B 1 209 ? -58.362 16.268 -4.706 1.00 29.13 209 ASN B CA 1
ATOM 4281 C C . ASN B 1 209 ? -58.384 14.751 -4.597 1.00 29.77 209 ASN B C 1
ATOM 4282 O O . ASN B 1 209 ? -59.004 14.087 -5.415 1.00 32.35 209 ASN B O 1
ATOM 4287 N N . ILE B 1 210 ? -57.685 14.176 -3.631 1.00 30.12 210 ILE B N 1
ATOM 4288 C CA . ILE B 1 210 ? -57.736 12.734 -3.466 1.00 29.69 210 ILE B CA 1
ATOM 4289 C C . ILE B 1 210 ? -58.649 12.388 -2.299 1.00 30.46 210 ILE B C 1
ATOM 4290 O O . ILE B 1 210 ? -58.462 12.854 -1.177 1.00 29.05 210 ILE B O 1
ATOM 4295 N N . ASP B 1 211 ? -59.664 11.568 -2.570 1.00 31.38 211 ASP B N 1
ATOM 4296 C CA . ASP B 1 211 ? -60.612 11.165 -1.533 1.00 32.55 211 ASP B CA 1
ATOM 4297 C C . ASP B 1 211 ? -61.245 12.290 -0.733 1.00 30.95 211 ASP B C 1
ATOM 4298 O O . ASP B 1 211 ? -61.545 12.146 0.454 1.00 32.24 211 ASP B O 1
ATOM 4303 N N . SER B 1 212 ? -61.501 13.389 -1.406 1.00 30.21 212 SER B N 1
ATOM 4304 C CA . SER B 1 212 ? -62.098 14.534 -0.757 1.00 30.01 212 SER B CA 1
ATOM 4305 C C . SER B 1 212 ? -63.551 14.309 -0.361 1.00 30.45 212 SER B C 1
ATOM 4306 O O . SER B 1 212 ? -64.314 13.691 -1.098 1.00 31.57 212 SER B O 1
ATOM 4309 N N . ASP B 1 213 ? -63.938 14.810 0.797 1.00 30.31 213 ASP B N 1
ATOM 4310 C CA . ASP B 1 213 ? -65.326 14.708 1.224 1.00 29.80 213 ASP B CA 1
ATOM 4311 C C . ASP B 1 213 ? -66.005 16.075 0.984 1.00 29.38 213 ASP B C 1
ATOM 4312 O O . ASP B 1 213 ? -67.116 16.317 1.465 1.00 29.48 213 ASP B O 1
ATOM 4317 N N . GLY B 1 214 ? -65.330 16.965 0.256 1.00 28.51 214 GLY B N 1
ATOM 4318 C CA . GLY B 1 214 ? -65.872 18.283 -0.016 1.00 28.07 214 GLY B CA 1
ATOM 4319 C C . GLY B 1 214 ? -65.829 19.288 1.130 1.00 27.19 214 GLY B C 1
ATOM 4320 O O . GLY B 1 214 ? -66.349 20.421 0.994 1.00 27.33 214 GLY B O 1
ATOM 4321 N N . SER B 1 215 ? -65.214 18.917 2.261 1.00 26.04 215 SER B N 1
ATOM 4322 C CA . SER B 1 215 ? -65.127 19.820 3.395 1.00 24.40 215 SER B CA 1
ATOM 4323 C C . SER B 1 215 ? -64.038 20.891 3.135 1.00 24.44 215 SER B C 1
ATOM 4324 O O . SER B 1 215 ? -63.161 20.717 2.276 1.00 24.38 215 SER B O 1
ATOM 4327 N N . TYR B 1 216 ? -64.115 21.974 3.901 1.00 23.95 216 TYR B N 1
ATOM 4328 C CA . TYR B 1 216 ? -63.206 23.117 3.808 1.00 23.03 216 TYR B CA 1
ATOM 4329 C C . TYR B 1 216 ? -61.723 22.770 3.633 1.00 21.27 216 TYR B C 1
ATOM 4330 O O . TYR B 1 216 ? -61.082 23.250 2.719 1.00 21.99 216 TYR B O 1
ATOM 4339 N N . PRO B 1 217 ? -61.171 21.929 4.513 1.00 20.88 217 PRO B N 1
ATOM 4340 C CA . PRO B 1 217 ? -59.736 21.584 4.385 1.00 19.87 217 PRO B CA 1
ATOM 4341 C C . PRO B 1 217 ? -59.321 20.966 3.060 1.00 20.31 217 PRO B C 1
ATOM 4342 O O . PRO B 1 217 ? -58.241 21.228 2.556 1.00 19.57 217 PRO B O 1
ATOM 4346 N N . TYR B 1 218 ? -60.211 20.180 2.458 1.00 20.17 218 TYR B N 1
ATOM 4347 C CA . TYR B 1 218 ? -59.875 19.560 1.187 1.00 20.04 218 TYR B CA 1
ATOM 4348 C C . TYR B 1 218 ? -60.049 20.528 0.020 1.00 20.32 218 TYR B C 1
ATOM 4349 O O . TYR B 1 218 ? -59.476 20.320 -1.028 1.00 21.81 218 TYR B O 1
ATOM 4358 N N . GLN B 1 219 ? -60.891 21.545 0.181 1.00 21.77 219 GLN B N 1
ATOM 4359 C CA . GLN B 1 219 ? -61.073 22.501 -0.906 1.00 22.46 219 GLN B CA 1
ATOM 4360 C C . GLN B 1 219 ? -59.908 23.509 -1.026 1.00 22.96 219 GLN B C 1
ATOM 4361 O O . GLN B 1 219 ? -58.935 23.453 -0.257 1.00 20.85 219 GLN B O 1
ATOM 4367 N N . PHE B 1 220 ? -59.998 24.405 -1.996 1.00 23.10 220 PHE B N 1
ATOM 4368 C CA . PHE B 1 220 ? -58.899 25.316 -2.293 1.00 23.85 220 PHE B CA 1
ATOM 4369 C C . PHE B 1 220 ? -59.124 26.789 -1.914 1.00 23.31 220 PHE B C 1
ATOM 4370 O O . PHE B 1 220 ? -58.560 27.664 -2.571 1.00 25.67 220 PHE B O 1
ATOM 4378 N N . SER B 1 221 ? -59.859 27.051 -0.831 1.00 23.29 221 SER B N 1
ATOM 4379 C CA . SER B 1 221 ? -60.175 28.407 -0.429 1.00 21.75 221 SER B CA 1
ATOM 4380 C C . SER B 1 221 ? -59.011 29.174 0.219 1.00 21.17 221 SER B C 1
ATOM 4381 O O . SER B 1 221 ? -59.081 30.402 0.358 1.00 20.79 221 SER B O 1
ATOM 4384 N N . GLU B 1 222 ? -57.949 28.452 0.602 1.00 20.16 222 GLU B N 1
ATOM 4385 C CA . GLU B 1 222 ? -56.801 29.086 1.246 1.00 18.61 222 GLU B CA 1
ATOM 4386 C C . GLU B 1 222 ? -55.573 29.241 0.345 1.00 17.94 222 GLU B C 1
ATOM 4387 O O . GLU B 1 222 ? -54.451 29.505 0.823 1.00 19.99 222 GLU B O 1
ATOM 4393 N N . GLY B 1 223 ? -55.756 29.104 -0.970 1.00 18.86 223 GLY B N 1
ATOM 4394 C CA . GLY B 1 223 ? -54.676 29.327 -1.921 1.00 17.18 223 GLY B CA 1
ATOM 4395 C C . GLY B 1 223 ? -53.639 28.220 -2.067 1.00 17.12 223 GLY B C 1
ATOM 4396 O O . GLY B 1 223 ? -52.668 28.352 -2.809 1.00 18.43 223 GLY B O 1
ATOM 4397 N N . LEU B 1 224 ? -53.884 27.129 -1.354 1.00 17.19 224 LEU B N 1
ATOM 4398 C CA . LEU B 1 224 ? -52.983 25.974 -1.346 1.00 16.96 224 LEU B CA 1
ATOM 4399 C C . LEU B 1 224 ? -53.484 24.807 -2.170 1.00 18.02 224 LEU B C 1
ATOM 4400 O O . LEU B 1 224 ? -54.661 24.490 -2.130 1.00 19.30 224 LEU B O 1
ATOM 4405 N N . ASN B 1 225 ? -52.570 24.168 -2.896 1.00 18.88 225 ASN B N 1
ATOM 4406 C CA . ASN B 1 225 ? -52.882 22.957 -3.627 1.00 19.20 225 ASN B CA 1
ATOM 4407 C C . ASN B 1 225 ? -51.806 21.956 -3.220 1.00 19.10 225 ASN B C 1
ATOM 4408 O O . ASN B 1 225 ? -50.681 22.052 -3.670 1.00 18.77 225 ASN B O 1
ATOM 4413 N N . PHE B 1 226 ? -52.180 21.002 -2.378 1.00 18.05 226 PHE B N 1
ATOM 4414 C CA . PHE B 1 226 ? -51.197 20.069 -1.838 1.00 17.86 226 PHE B CA 1
ATOM 4415 C C . PHE B 1 226 ? -50.455 19.244 -2.880 1.00 17.78 226 PHE B C 1
ATOM 4416 O O . PHE B 1 226 ? -49.224 19.103 -2.818 1.00 18.78 226 PHE B O 1
ATOM 4424 N N . THR B 1 227 ? -51.211 18.652 -3.815 1.00 19.39 227 THR B N 1
ATOM 4425 C CA . THR B 1 227 ? -50.543 17.800 -4.789 1.00 18.78 227 THR B CA 1
ATOM 4426 C C . THR B 1 227 ? -49.734 18.629 -5.781 1.00 19.02 227 THR B C 1
ATOM 4427 O O . THR B 1 227 ? -48.633 18.201 -6.186 1.00 19.44 227 THR B O 1
ATOM 4431 N N . MET B 1 228 ? -50.243 19.792 -6.162 1.00 19.85 228 MET B N 1
ATOM 4432 C CA . MET B 1 228 ? -49.514 20.639 -7.105 1.00 20.78 228 MET B CA 1
ATOM 4433 C C . MET B 1 228 ? -48.188 21.114 -6.487 1.00 21.40 228 MET B C 1
ATOM 4434 O O . MET B 1 228 ? -47.115 21.085 -7.124 1.00 20.76 228 MET B O 1
ATOM 4439 N N . ASN B 1 229 ? -48.253 21.557 -5.231 1.00 19.69 229 ASN B N 1
ATOM 4440 C CA . ASN B 1 229 ? -47.037 22.068 -4.614 1.00 18.20 229 ASN B CA 1
ATOM 4441 C C . ASN B 1 229 ? -46.015 20.969 -4.314 1.00 17.20 229 ASN B C 1
ATOM 4442 O O . ASN B 1 229 ? -44.804 21.198 -4.357 1.00 19.50 229 ASN B O 1
ATOM 4447 N N . LEU B 1 230 ? -46.488 19.798 -3.973 1.00 18.12 230 LEU B N 1
ATOM 4448 C CA . LEU B 1 230 ? -45.568 18.724 -3.616 1.00 17.00 230 LEU B CA 1
ATOM 4449 C C . LEU B 1 230 ? -44.774 18.268 -4.815 1.00 20.15 230 LEU B C 1
ATOM 4450 O O . LEU B 1 230 ? -43.717 17.653 -4.657 1.00 20.96 230 LEU B O 1
ATOM 4455 N N . ASP B 1 231 ? -45.302 18.545 -6.008 1.00 20.09 231 ASP B N 1
ATOM 4456 C CA . ASP B 1 231 ? -44.556 18.152 -7.200 1.00 21.67 231 ASP B CA 1
ATOM 4457 C C . ASP B 1 231 ? -43.399 19.088 -7.485 1.00 22.82 231 ASP B C 1
ATOM 4458 O O . ASP B 1 231 ? -42.584 18.811 -8.384 1.00 23.30 231 ASP B O 1
ATOM 4463 N N . ILE B 1 232 ? -43.302 20.220 -6.780 1.00 19.96 232 ILE B N 1
ATOM 4464 C CA . ILE B 1 232 ? -42.152 21.124 -6.995 1.00 20.51 232 ILE B CA 1
ATOM 4465 C C . ILE B 1 232 ? -40.842 20.366 -6.744 1.00 19.83 232 ILE B C 1
ATOM 4466 O O . ILE B 1 232 ? -40.659 19.721 -5.735 1.00 19.76 232 ILE B O 1
ATOM 4471 N N . ASP B 1 233 ? -39.915 20.468 -7.696 1.00 21.13 233 ASP B N 1
ATOM 4472 C CA . ASP B 1 233 ? -38.705 19.644 -7.605 1.00 21.70 233 ASP B CA 1
ATOM 4473 C C . ASP B 1 233 ? -37.858 19.901 -6.362 1.00 19.81 233 ASP B C 1
ATOM 4474 O O . ASP B 1 233 ? -37.195 18.978 -5.853 1.00 20.38 233 ASP B O 1
ATOM 4479 N N . THR B 1 234 ? -37.875 21.159 -5.923 1.00 19.98 234 THR B N 1
ATOM 4480 C CA . THR B 1 234 ? -37.092 21.636 -4.786 1.00 17.54 234 THR B CA 1
ATOM 4481 C C . THR B 1 234 ? -37.797 21.544 -3.419 1.00 18.18 234 THR B C 1
ATOM 4482 O O . THR B 1 234 ? -37.327 22.118 -2.455 1.00 17.26 234 THR B O 1
ATOM 4486 N N . ILE B 1 235 ? -38.879 20.769 -3.368 1.00 17.88 235 ILE B N 1
ATOM 4487 C CA . ILE B 1 235 ? -39.609 20.457 -2.110 1.00 16.84 235 ILE B CA 1
ATOM 4488 C C . ILE B 1 235 ? -39.431 18.954 -1.947 1.00 17.63 235 ILE B C 1
ATOM 4489 O O . ILE B 1 235 ? -39.713 18.168 -2.853 1.00 19.72 235 ILE B O 1
ATOM 4494 N N . ASP B 1 236 ? -38.906 18.545 -0.805 1.00 16.43 236 ASP B N 1
ATOM 4495 C CA . ASP B 1 236 ? -38.601 17.123 -0.585 1.00 16.27 236 ASP B CA 1
ATOM 4496 C C . ASP B 1 236 ? -39.674 16.271 0.066 1.00 16.80 236 ASP B C 1
ATOM 4497 O O . ASP B 1 236 ? -39.656 15.003 -0.066 1.00 18.52 236 ASP B O 1
ATOM 4502 N N . PHE B 1 237 ? -40.625 16.916 0.790 1.00 15.75 237 PHE B N 1
ATOM 4503 C CA . PHE B 1 237 ? -41.676 16.149 1.447 1.00 14.50 237 PHE B CA 1
ATOM 4504 C C . PHE B 1 237 ? -42.821 17.078 1.733 1.00 15.77 237 PHE B C 1
ATOM 4505 O O . PHE B 1 237 ? -42.618 18.290 1.722 1.00 16.64 237 PHE B O 1
ATOM 4513 N N . GLY B 1 238 ? -43.996 16.517 1.933 1.00 16.14 238 GLY B N 1
ATOM 4514 C CA . GLY B 1 238 ? -45.148 17.388 2.183 1.00 15.32 238 GLY B CA 1
ATOM 4515 C C . GLY B 1 238 ? -45.427 17.529 3.646 1.00 15.79 238 GLY B C 1
ATOM 4516 O O . GLY B 1 238 ? -44.991 16.740 4.474 1.00 16.86 238 GLY B O 1
ATOM 4517 N N . THR B 1 239 ? -46.141 18.594 3.984 1.00 15.20 239 THR B N 1
ATOM 4518 C CA . THR B 1 239 ? -46.510 18.807 5.396 1.00 14.14 239 THR B CA 1
ATOM 4519 C C . THR B 1 239 ? -48.030 18.922 5.486 1.00 16.31 239 THR B C 1
ATOM 4520 O O . THR B 1 239 ? -48.713 19.400 4.544 1.00 15.58 239 THR B O 1
ATOM 4524 N N . LEU B 1 240 ? -48.580 18.363 6.561 1.00 15.03 240 LEU B N 1
ATOM 4525 C CA . LEU B 1 240 ? -50.023 18.553 6.824 1.00 14.38 240 LEU B CA 1
ATOM 4526 C C . LEU B 1 240 ? -50.175 18.775 8.330 1.00 14.23 240 LEU B C 1
ATOM 4527 O O . LEU B 1 240 ? -49.397 18.287 9.164 1.00 15.75 240 LEU B O 1
ATOM 4532 N N . HIS B 1 241 ? -51.109 19.671 8.676 1.00 13.81 241 HIS B N 1
ATOM 4533 C CA . HIS B 1 241 ? -51.430 19.882 10.093 1.00 13.92 241 HIS B CA 1
ATOM 4534 C C . HIS B 1 241 ? -52.836 19.286 10.308 1.00 14.70 241 HIS B C 1
ATOM 4535 O O . HIS B 1 241 ? -53.507 18.939 9.336 1.00 16.98 241 HIS B O 1
ATOM 4542 N N . LEU B 1 242 ? -53.307 19.220 11.552 1.00 15.61 242 LEU B N 1
ATOM 4543 C CA . LEU B 1 242 ? -54.592 18.557 11.807 1.00 15.78 242 LEU B CA 1
ATOM 4544 C C . LEU B 1 242 ? -55.242 19.090 13.072 1.00 15.09 242 LEU B C 1
ATOM 4545 O O . LEU B 1 242 ? -54.824 18.771 14.182 1.00 15.81 242 LEU B O 1
ATOM 4550 N N . TYR B 1 243 ? -56.294 19.926 12.874 1.00 16.89 243 TYR B N 1
ATOM 4551 C CA . TYR B 1 243 ? -57.039 20.560 13.990 1.00 16.47 243 TYR B CA 1
ATOM 4552 C C . TYR B 1 243 ? -58.524 20.543 13.700 1.00 18.61 243 TYR B C 1
ATOM 4553 O O . TYR B 1 243 ? -59.112 21.572 13.337 1.00 19.10 243 TYR B O 1
ATOM 4562 N N . PRO B 1 244 ? -59.180 19.381 13.857 1.00 18.66 244 PRO B N 1
ATOM 4563 C CA . PRO B 1 244 ? -60.621 19.283 13.583 1.00 21.15 244 PRO B CA 1
ATOM 4564 C C . PRO B 1 244 ? -61.458 20.351 14.299 1.00 21.00 244 PRO B C 1
ATOM 4565 O O . PRO B 1 244 ? -62.399 20.876 13.711 1.00 22.89 244 PRO B O 1
ATOM 4569 N N . ASP B 1 245 ? -61.103 20.677 15.531 1.00 24.40 245 ASP B N 1
ATOM 4570 C CA . ASP B 1 245 ? -61.880 21.695 16.260 1.00 25.78 245 ASP B CA 1
ATOM 4571 C C . ASP B 1 245 ? -61.761 23.074 15.677 1.00 27.15 245 ASP B C 1
ATOM 4572 O O . ASP B 1 245 ? -62.669 23.939 15.902 1.00 26.84 245 ASP B O 1
ATOM 4577 N N . SER B 1 246 ? -60.683 23.345 14.942 1.00 24.72 246 SER B N 1
ATOM 4578 C CA . SER B 1 246 ? -60.547 24.680 14.353 1.00 24.43 246 SER B CA 1
ATOM 4579 C C . SER B 1 246 ? -61.162 24.684 12.984 1.00 23.86 246 SER B C 1
ATOM 4580 O O . SER B 1 246 ? -61.518 25.737 12.461 1.00 25.55 246 SER B O 1
ATOM 4583 N N . TRP B 1 247 ? -61.360 23.504 12.404 1.00 23.60 247 TRP B N 1
ATOM 4584 C CA . TRP B 1 247 ? -61.862 23.428 11.046 1.00 23.55 247 TRP B CA 1
ATOM 4585 C C . TRP B 1 247 ? -63.289 22.925 10.876 1.00 24.38 247 TRP B C 1
ATOM 4586 O O . TRP B 1 247 ? -63.745 22.724 9.729 1.00 26.17 247 TRP B O 1
ATOM 4597 N N . GLY B 1 248 ? -63.980 22.747 11.997 1.00 25.95 248 GLY B N 1
ATOM 4598 C CA . GLY B 1 248 ? -65.358 22.293 11.987 1.00 27.37 248 GLY B CA 1
ATOM 4599 C C . GLY B 1 248 ? -65.551 20.871 11.549 1.00 27.58 248 GLY B C 1
ATOM 4600 O O . GLY B 1 248 ? -66.597 20.533 10.993 1.00 29.89 248 GLY B O 1
ATOM 4601 N N . THR B 1 249 ? -64.558 20.014 11.776 1.00 26.55 249 THR B N 1
ATOM 4602 C CA . THR B 1 249 ? -64.733 18.610 11.368 1.00 26.06 249 THR B CA 1
ATOM 4603 C C . THR B 1 249 ? -64.678 17.737 12.601 1.00 25.17 249 THR B C 1
ATOM 4604 O O . THR B 1 249 ? -64.338 18.200 13.693 1.00 24.57 249 THR B O 1
ATOM 4608 N N . SER B 1 250 ? -65.021 16.461 12.433 1.00 24.73 250 SER B N 1
ATOM 4609 C CA . SER B 1 250 ? -65.024 15.541 13.574 1.00 25.44 250 SER B CA 1
ATOM 4610 C C . SER B 1 250 ? -63.625 15.050 13.901 1.00 25.60 250 SER B C 1
ATOM 4611 O O . SER B 1 250 ? -62.703 15.234 13.116 1.00 26.55 250 SER B O 1
ATOM 4614 N N . ASP B 1 251 ? -63.490 14.429 15.058 1.00 27.26 251 ASP B N 1
ATOM 4615 C CA . ASP B 1 251 ? -62.200 13.863 15.443 1.00 26.63 251 ASP B CA 1
ATOM 4616 C C . ASP B 1 251 ? -61.847 12.718 14.503 1.00 27.67 251 ASP B C 1
ATOM 4617 O O . ASP B 1 251 ? -60.708 12.620 14.049 1.00 26.64 251 ASP B O 1
ATOM 4622 N N . ASP B 1 252 ? -62.799 11.835 14.219 1.00 26.73 252 ASP B N 1
ATOM 4623 C CA . ASP B 1 252 ? -62.514 10.735 13.330 1.00 27.57 252 ASP B CA 1
ATOM 4624 C C . ASP B 1 252 ? -62.120 11.167 11.920 1.00 26.10 252 ASP B C 1
ATOM 4625 O O . ASP B 1 252 ? -61.383 10.470 11.254 1.00 26.01 252 ASP B O 1
ATOM 4630 N N . TRP B 1 253 ? -62.651 12.304 11.450 1.00 23.98 253 TRP B N 1
ATOM 4631 C CA . TRP B 1 253 ? -62.333 12.869 10.123 1.00 21.73 253 TRP B CA 1
ATOM 4632 C C . TRP B 1 253 ? -60.789 12.988 9.989 1.00 20.89 253 TRP B C 1
ATOM 4633 O O . TRP B 1 253 ? -60.250 12.902 8.894 1.00 22.02 253 TRP B O 1
ATOM 4644 N N . GLY B 1 254 ? -60.112 13.151 11.123 1.00 20.01 254 GLY B N 1
ATOM 4645 C CA . GLY B 1 254 ? -58.665 13.286 11.132 1.00 20.96 254 GLY B CA 1
ATOM 4646 C C . GLY B 1 254 ? -57.975 12.062 10.538 1.00 20.82 254 GLY B C 1
ATOM 4647 O O . GLY B 1 254 ? -56.943 12.161 9.883 1.00 21.37 254 GLY B O 1
ATOM 4648 N N . ASN B 1 255 ? -58.531 10.881 10.764 1.00 21.16 255 ASN B N 1
ATOM 4649 C CA . ASN B 1 255 ? -57.891 9.714 10.193 1.00 20.84 255 ASN B CA 1
ATOM 4650 C C . ASN B 1 255 ? -57.968 9.750 8.670 1.00 20.63 255 ASN B C 1
ATOM 4651 O O . ASN B 1 255 ? -56.990 9.441 7.999 1.00 20.70 255 ASN B O 1
ATOM 4656 N N . GLY B 1 256 ? -59.122 10.141 8.117 1.00 21.10 256 GLY B N 1
ATOM 4657 C CA . GLY B 1 256 ? -59.227 10.205 6.660 1.00 21.05 256 GLY B CA 1
ATOM 4658 C C . GLY B 1 256 ? -58.295 11.257 6.064 1.00 21.28 256 GLY B C 1
ATOM 4659 O O . GLY B 1 256 ? -57.755 11.112 4.968 1.00 20.81 256 GLY B O 1
ATOM 4660 N N . TRP B 1 257 ? -58.135 12.351 6.795 1.00 20.03 257 TRP B N 1
ATOM 4661 C CA . TRP B 1 257 ? -57.234 13.444 6.388 1.00 19.83 257 TRP B CA 1
ATOM 4662 C C . TRP B 1 257 ? -55.800 12.901 6.229 1.00 19.55 257 TRP B C 1
ATOM 4663 O O . TRP B 1 257 ? -55.130 13.213 5.241 1.00 19.54 257 TRP B O 1
ATOM 4674 N N . ILE B 1 258 ? -55.363 12.116 7.214 1.00 19.79 258 ILE B N 1
ATOM 4675 C CA . ILE B 1 258 ? -54.023 11.517 7.200 1.00 18.76 258 ILE B CA 1
ATOM 4676 C C . ILE B 1 258 ? -53.938 10.518 6.035 1.00 20.02 258 ILE B C 1
ATOM 4677 O O . ILE B 1 258 ? -53.007 10.581 5.218 1.00 19.21 258 ILE B O 1
ATOM 4682 N N . THR B 1 259 ? -54.915 9.625 5.945 1.00 19.48 259 THR B N 1
ATOM 4683 C CA . THR B 1 259 ? -54.927 8.619 4.888 1.00 21.14 259 THR B CA 1
ATOM 4684 C C . THR B 1 259 ? -54.862 9.189 3.476 1.00 21.43 259 THR B C 1
ATOM 4685 O O . THR B 1 259 ? -54.070 8.715 2.636 1.00 22.08 259 THR B O 1
ATOM 4689 N N . ALA B 1 260 ? -55.700 10.200 3.209 1.00 19.55 260 ALA B N 1
ATOM 4690 C CA . ALA B 1 260 ? -55.762 10.864 1.924 1.00 19.43 260 ALA B CA 1
ATOM 4691 C C . ALA B 1 260 ? -54.435 11.586 1.610 1.00 17.90 260 ALA B C 1
ATOM 4692 O O . ALA B 1 260 ? -53.964 11.591 0.475 1.00 19.85 260 ALA B O 1
ATOM 4694 N N . HIS B 1 261 ? -53.790 12.178 2.626 1.00 17.21 261 HIS B N 1
ATOM 4695 C CA . HIS B 1 261 ? -52.519 12.790 2.318 1.00 17.26 261 HIS B CA 1
ATOM 4696 C C . HIS B 1 261 ? -51.441 11.735 2.022 1.00 17.48 261 HIS B C 1
ATOM 4697 O O . HIS B 1 261 ? -50.582 11.962 1.160 1.00 18.70 261 HIS B O 1
ATOM 4704 N N . GLY B 1 262 ? -51.499 10.618 2.721 1.00 19.24 262 GLY B N 1
ATOM 4705 C CA . GLY B 1 262 ? -50.540 9.556 2.482 1.00 19.48 262 GLY B CA 1
ATOM 4706 C C . GLY B 1 262 ? -50.625 9.112 1.045 1.00 21.38 262 GLY B C 1
ATOM 4707 O O . GLY B 1 262 ? -49.579 8.905 0.411 1.00 21.94 262 GLY B O 1
ATOM 4708 N N . ALA B 1 263 ? -51.866 8.981 0.552 1.00 20.66 263 ALA B N 1
ATOM 4709 C CA . ALA B 1 263 ? -52.071 8.574 -0.831 1.00 21.19 263 ALA B CA 1
ATOM 4710 C C . ALA B 1 263 ? -51.452 9.611 -1.758 1.00 21.05 263 ALA B C 1
ATOM 4711 O O . ALA B 1 263 ? -50.788 9.283 -2.751 1.00 21.65 263 ALA B O 1
ATOM 4713 N N . ALA B 1 264 ? -51.627 10.903 -1.447 1.00 20.31 264 ALA B N 1
ATOM 4714 C CA . ALA B 1 264 ? -51.020 11.923 -2.283 1.00 21.79 264 ALA B CA 1
ATOM 4715 C C . ALA B 1 264 ? -49.494 11.862 -2.252 1.00 22.54 264 ALA B C 1
ATOM 4716 O O . ALA B 1 264 ? -48.825 12.064 -3.286 1.00 22.80 264 ALA B O 1
ATOM 4718 N N . CYS B 1 265 ? -48.950 11.598 -1.073 1.00 21.37 265 CYS B N 1
ATOM 4719 C CA . CYS B 1 265 ? -47.514 11.527 -0.935 1.00 21.86 265 CYS B CA 1
ATOM 4720 C C . CYS B 1 265 ? -46.999 10.316 -1.707 1.00 23.60 265 CYS B C 1
ATOM 4721 O O . CYS B 1 265 ? -46.012 10.414 -2.457 1.00 22.90 265 CYS B O 1
ATOM 4724 N N . LYS B 1 266 ? -47.687 9.189 -1.575 1.00 24.65 266 LYS B N 1
ATOM 4725 C CA . LYS B 1 266 ? -47.274 8.001 -2.316 1.00 25.62 266 LYS B CA 1
ATOM 4726 C C . LYS B 1 266 ? -47.253 8.308 -3.843 1.00 25.81 266 LYS B C 1
ATOM 4727 O O . LYS B 1 266 ? -46.316 7.931 -4.543 1.00 24.30 266 LYS B O 1
ATOM 4733 N N . ALA B 1 267 ? -48.269 9.007 -4.350 1.00 25.61 267 ALA B N 1
ATOM 4734 C CA . ALA B 1 267 ? -48.317 9.348 -5.777 1.00 24.91 267 ALA B CA 1
ATOM 4735 C C . ALA B 1 267 ? -47.197 10.278 -6.203 1.00 25.67 267 ALA B C 1
ATOM 4736 O O . ALA B 1 267 ? -46.698 10.235 -7.347 1.00 25.90 267 ALA B O 1
ATOM 4738 N N . ALA B 1 268 ? -46.789 11.143 -5.286 1.00 23.16 268 ALA B N 1
ATOM 4739 C CA . ALA B 1 268 ? -45.753 12.098 -5.547 1.00 23.05 268 ALA B CA 1
ATOM 4740 C C . ALA B 1 268 ? -44.366 11.488 -5.433 1.00 21.95 268 ALA B C 1
ATOM 4741 O O . ALA B 1 268 ? -43.387 12.093 -5.880 1.00 23.23 268 ALA B O 1
ATOM 4743 N N . GLY B 1 269 ? -44.304 10.321 -4.811 1.00 21.01 269 GLY B N 1
ATOM 4744 C CA . GLY B 1 269 ? -43.036 9.653 -4.570 1.00 21.58 269 GLY B CA 1
ATOM 4745 C C . GLY B 1 269 ? -42.242 10.352 -3.476 1.00 21.78 269 GLY B C 1
ATOM 4746 O O . GLY B 1 269 ? -41.005 10.271 -3.468 1.00 22.30 269 GLY B O 1
ATOM 4747 N N . LYS B 1 270 ? -42.940 11.043 -2.554 1.00 20.84 270 LYS B N 1
ATOM 4748 C CA . LYS B 1 270 ? -42.239 11.779 -1.482 1.00 19.03 270 LYS B CA 1
ATOM 4749 C C . LYS B 1 270 ? -42.958 11.532 -0.184 1.00 18.95 270 LYS B C 1
ATOM 4750 O O . LYS B 1 270 ? -44.128 11.274 -0.213 1.00 20.42 270 LYS B O 1
ATOM 4756 N N . PRO B 1 271 ? -42.255 11.519 0.952 1.00 19.03 271 PRO B N 1
ATOM 4757 C CA . PRO B 1 271 ? -42.932 11.305 2.241 1.00 18.33 271 PRO B CA 1
ATOM 4758 C C . PRO B 1 271 ? -43.814 12.502 2.623 1.00 18.55 271 PRO B C 1
ATOM 4759 O O . PRO B 1 271 ? -43.605 13.622 2.169 1.00 19.52 271 PRO B O 1
ATOM 4763 N N . CYS B 1 272 ? -44.765 12.210 3.497 1.00 18.58 272 CYS B N 1
ATOM 4764 C CA . CYS B 1 272 ? -45.656 13.218 4.129 1.00 19.13 272 CYS B CA 1
ATOM 4765 C C . CYS B 1 272 ? -45.187 13.263 5.589 1.00 18.81 272 CYS B C 1
ATOM 4766 O O . CYS B 1 272 ? -44.872 12.222 6.193 1.00 19.49 272 CYS B O 1
ATOM 4769 N N . LEU B 1 273 ? -45.158 14.477 6.126 1.00 16.21 273 LEU B N 1
ATOM 4770 C CA . LEU B 1 273 ? -44.896 14.711 7.514 1.00 15.68 273 LEU B CA 1
ATOM 4771 C C . LEU B 1 273 ? -46.202 15.253 8.149 1.00 15.56 273 LEU B C 1
ATOM 4772 O O . LEU B 1 273 ? -46.678 16.347 7.728 1.00 15.33 273 LEU B O 1
ATOM 4777 N N . LEU B 1 274 ? -46.772 14.533 9.111 1.00 14.60 274 LEU B N 1
ATOM 4778 C CA . LEU B 1 274 ? -47.959 15.019 9.885 1.00 15.23 274 LEU B CA 1
ATOM 4779 C C . LEU B 1 274 ? -47.248 15.910 10.905 1.00 14.41 274 LEU B C 1
ATOM 4780 O O . LEU B 1 274 ? -46.737 15.489 11.946 1.00 15.76 274 LEU B O 1
ATOM 4785 N N . GLU B 1 275 ? -47.187 17.206 10.552 1.00 13.69 275 GLU B N 1
ATOM 4786 C CA . GLU B 1 275 ? -46.346 18.184 11.242 1.00 14.00 275 GLU B CA 1
ATOM 4787 C C . GLU B 1 275 ? -46.880 18.863 12.506 1.00 14.63 275 GLU B C 1
ATOM 4788 O O . GLU B 1 275 ? -46.088 19.329 13.358 1.00 13.12 275 GLU B O 1
ATOM 4794 N N . GLU B 1 276 ? -48.208 18.968 12.557 1.00 14.51 276 GLU B N 1
ATOM 4795 C CA . GLU B 1 276 ? -48.871 19.446 13.774 1.00 14.86 276 GLU B CA 1
ATOM 4796 C C . GLU B 1 276 ? -50.210 18.735 13.913 1.00 14.17 276 GLU B C 1
ATOM 4797 O O . GLU B 1 276 ? -50.913 18.506 12.931 1.00 14.26 276 GLU B O 1
ATOM 4803 N N . TYR B 1 277 ? -50.594 18.453 15.156 1.00 16.77 277 TYR B N 1
ATOM 4804 C CA . TYR B 1 277 ? -51.952 17.955 15.441 1.00 15.71 277 TYR B CA 1
ATOM 4805 C C . TYR B 1 277 ? -52.251 18.173 16.880 1.00 16.48 277 TYR B C 1
ATOM 4806 O O . TYR B 1 277 ? -51.358 18.158 17.709 1.00 16.07 277 TYR B O 1
ATOM 4815 N N . GLY B 1 278 ? -53.520 18.445 17.198 1.00 18.41 278 GLY B N 1
ATOM 4816 C CA . GLY B 1 278 ? -53.824 18.588 18.613 1.00 20.33 278 GLY B CA 1
ATOM 4817 C C . GLY B 1 278 ? -55.315 18.801 18.799 1.00 21.17 278 GLY B C 1
ATOM 4818 O O . GLY B 1 278 ? -56.060 19.073 17.843 1.00 21.99 278 GLY B O 1
ATOM 4819 N N . VAL B 1 279 ? -55.716 18.598 20.045 1.00 24.78 279 VAL B N 1
ATOM 4820 C CA . VAL B 1 279 ? -57.069 18.843 20.516 1.00 28.56 279 VAL B CA 1
ATOM 4821 C C . VAL B 1 279 ? -56.877 19.276 21.957 1.00 29.02 279 VAL B C 1
ATOM 4822 O O . VAL B 1 279 ? -55.829 19.034 22.576 1.00 28.26 279 VAL B O 1
ATOM 4826 N N . THR B 1 280 ? -57.848 19.975 22.533 1.00 32.65 280 THR B N 1
ATOM 4827 C CA . THR B 1 280 ? -57.632 20.404 23.903 1.00 34.78 280 THR B CA 1
ATOM 4828 C C . THR B 1 280 ? -58.290 19.449 24.910 1.00 36.07 280 THR B C 1
ATOM 4829 O O . THR B 1 280 ? -58.032 19.548 26.101 1.00 38.92 280 THR B O 1
ATOM 4833 N N . SER B 1 281 ? -59.068 18.487 24.408 1.00 37.25 281 SER B N 1
ATOM 4834 C CA . SER B 1 281 ? -59.780 17.497 25.235 1.00 38.17 281 SER B CA 1
ATOM 4835 C C . SER B 1 281 ? -59.626 16.069 24.732 1.00 36.79 281 SER B C 1
ATOM 4836 O O . SER B 1 281 ? -59.599 15.849 23.527 1.00 37.55 281 SER B O 1
ATOM 4839 N N . ASN B 1 282 ? -59.606 15.100 25.646 1.00 35.96 282 ASN B N 1
ATOM 4840 C CA . ASN B 1 282 ? -59.515 13.691 25.240 1.00 34.89 282 ASN B CA 1
ATOM 4841 C C . ASN B 1 282 ? -58.278 13.453 24.359 1.00 30.99 282 ASN B C 1
ATOM 4842 O O . ASN B 1 282 ? -58.345 12.778 23.336 1.00 30.66 282 ASN B O 1
ATOM 4847 N N . HIS B 1 283 ? -57.173 14.048 24.768 1.00 29.94 283 HIS B N 1
ATOM 4848 C CA . HIS B 1 283 ? -55.903 13.906 24.028 1.00 28.94 283 HIS B CA 1
ATOM 4849 C C . HIS B 1 283 ? -55.515 12.480 23.665 1.00 27.69 283 HIS B C 1
ATOM 4850 O O . HIS B 1 283 ? -55.279 12.141 22.493 1.00 26.07 283 HIS B O 1
ATOM 4857 N N . CYS B 1 284 ? -55.466 11.631 24.683 1.00 28.00 284 CYS B N 1
ATOM 4858 C CA . CYS B 1 284 ? -55.004 10.273 24.471 1.00 26.92 284 CYS B CA 1
ATOM 4859 C C . CYS B 1 284 ? -55.841 9.465 23.519 1.00 26.08 284 CYS B C 1
ATOM 4860 O O . CYS B 1 284 ? -55.312 8.880 22.590 1.00 24.51 284 CYS B O 1
ATOM 4863 N N . SER B 1 285 ? -57.163 9.434 23.682 1.00 25.98 285 SER B N 1
ATOM 4864 C CA . SER B 1 285 ? -57.959 8.616 22.763 1.00 27.12 285 SER B CA 1
ATOM 4865 C C . SER B 1 285 ? -58.043 9.160 21.328 1.00 26.25 285 SER B C 1
ATOM 4866 O O . SER B 1 285 ? -57.922 8.412 20.355 1.00 27.09 285 SER B O 1
ATOM 4869 N N . VAL B 1 286 ? -58.238 10.470 21.197 1.00 26.31 286 VAL B N 1
ATOM 4870 C CA . VAL B 1 286 ? -58.330 11.086 19.881 1.00 24.85 286 VAL B CA 1
ATOM 4871 C C . VAL B 1 286 ? -56.970 11.105 19.160 1.00 22.69 286 VAL B C 1
ATOM 4872 O O . VAL B 1 286 ? -56.834 10.588 18.077 1.00 23.68 286 VAL B O 1
ATOM 4876 N N . GLU B 1 287 ? -55.974 11.695 19.790 1.00 23.30 287 GLU B N 1
ATOM 4877 C CA . GLU B 1 287 ? -54.670 11.800 19.145 1.00 21.97 287 GLU B CA 1
ATOM 4878 C C . GLU B 1 287 ? -54.001 10.441 18.968 1.00 22.31 287 GLU B C 1
ATOM 4879 O O . GLU B 1 287 ? -53.226 10.241 18.035 1.00 22.04 287 GLU B O 1
ATOM 4885 N N . GLY B 1 288 ? -54.305 9.503 19.851 1.00 23.80 288 GLY B N 1
ATOM 4886 C CA . GLY B 1 288 ? -53.710 8.174 19.724 1.00 23.71 288 GLY B CA 1
ATOM 4887 C C . GLY B 1 288 ? -54.230 7.468 18.491 1.00 23.34 288 GLY B C 1
ATOM 4888 O O . GLY B 1 288 ? -53.499 6.747 17.828 1.00 22.46 288 GLY B O 1
ATOM 4889 N N . ALA B 1 289 ? -55.492 7.689 18.155 1.00 22.77 289 ALA B N 1
ATOM 4890 C CA . ALA B 1 289 ? -56.048 7.069 16.974 1.00 22.98 289 ALA B CA 1
ATOM 4891 C C . ALA B 1 289 ? -55.345 7.676 15.769 1.00 22.11 289 ALA B C 1
ATOM 4892 O O . ALA B 1 289 ? -55.023 6.970 14.791 1.00 23.24 289 ALA B O 1
ATOM 4894 N N . TRP B 1 290 ? -55.112 8.994 15.817 1.00 21.57 290 TRP B N 1
ATOM 4895 C CA . TRP B 1 290 ? -54.410 9.621 14.674 1.00 20.43 290 TRP B CA 1
ATOM 4896 C C . TRP B 1 290 ? -52.970 9.078 14.540 1.00 18.98 290 TRP B C 1
ATOM 4897 O O . TRP B 1 290 ? -52.493 8.914 13.430 1.00 19.35 290 TRP B O 1
ATOM 4908 N N . GLN B 1 291 ? -52.308 8.862 15.671 1.00 19.69 291 GLN B N 1
ATOM 4909 C CA . GLN B 1 291 ? -50.930 8.323 15.648 1.00 20.01 291 GLN B CA 1
ATOM 4910 C C . GLN B 1 291 ? -50.877 6.954 15.037 1.00 21.02 291 GLN B C 1
ATOM 4911 O O . GLN B 1 291 ? -49.997 6.653 14.221 1.00 19.99 291 GLN B O 1
ATOM 4917 N N . LYS B 1 292 ? -51.869 6.145 15.384 1.00 22.57 292 LYS B N 1
ATOM 4918 C CA . LYS B 1 292 ? -51.952 4.804 14.841 1.00 24.99 292 LYS B CA 1
ATOM 4919 C C . LYS B 1 292 ? -52.186 4.880 13.335 1.00 23.57 292 LYS B C 1
ATOM 4920 O O . LYS B 1 292 ? -51.596 4.143 12.568 1.00 23.69 292 LYS B O 1
ATOM 4926 N N . THR B 1 293 ? -53.047 5.794 12.885 1.00 21.13 293 THR B N 1
ATOM 4927 C CA . THR B 1 293 ? -53.274 5.916 11.441 1.00 20.78 293 THR B CA 1
ATOM 4928 C C . THR B 1 293 ? -52.021 6.403 10.724 1.00 20.14 293 THR B C 1
ATOM 4929 O O . THR B 1 293 ? -51.656 5.886 9.690 1.00 22.62 293 THR B O 1
ATOM 4933 N N . ALA B 1 294 ? -51.326 7.352 11.305 1.00 20.43 294 ALA B N 1
ATOM 4934 C CA . ALA B 1 294 ? -50.150 7.877 10.623 1.00 20.08 294 ALA B CA 1
ATOM 4935 C C . ALA B 1 294 ? -49.097 6.750 10.474 1.00 20.41 294 ALA B C 1
ATOM 4936 O O . ALA B 1 294 ? -48.555 6.544 9.402 1.00 22.00 294 ALA B O 1
ATOM 4938 N N . LEU B 1 295 ? -48.827 6.063 11.563 1.00 23.26 295 LEU B N 1
ATOM 4939 C CA . LEU B 1 295 ? -47.848 4.970 11.511 1.00 23.56 295 LEU B CA 1
ATOM 4940 C C . LEU B 1 295 ? -48.226 3.922 10.448 1.00 25.15 295 LEU B C 1
ATOM 4941 O O . LEU B 1 295 ? -47.370 3.500 9.642 1.00 26.88 295 LEU B O 1
ATOM 4946 N N . SER B 1 296 ? -49.492 3.524 10.389 1.00 25.47 296 SER B N 1
ATOM 4947 C CA . SER B 1 296 ? -49.902 2.515 9.429 1.00 26.80 296 SER B CA 1
ATOM 4948 C C . SER B 1 296 ? -50.102 2.985 7.981 1.00 26.69 296 SER B C 1
ATOM 4949 O O . SER B 1 296 ? -50.170 2.163 7.075 1.00 30.44 296 SER B O 1
ATOM 4952 N N . THR B 1 297 ? -50.173 4.291 7.731 1.00 24.50 297 THR B N 1
ATOM 4953 C CA . THR B 1 297 ? -50.402 4.784 6.376 1.00 22.42 297 THR B CA 1
ATOM 4954 C C . THR B 1 297 ? -49.160 4.861 5.487 1.00 22.57 297 THR B C 1
ATOM 4955 O O . THR B 1 297 ? -48.167 5.520 5.859 1.00 23.65 297 THR B O 1
ATOM 4959 N N . THR B 1 298 ? -49.204 4.209 4.338 1.00 22.96 298 THR B N 1
ATOM 4960 C CA . THR B 1 298 ? -48.096 4.237 3.377 1.00 22.29 298 THR B CA 1
ATOM 4961 C C . THR B 1 298 ? -48.031 5.670 2.863 1.00 22.84 298 THR B C 1
ATOM 4962 O O . THR B 1 298 ? -49.057 6.237 2.447 1.00 23.43 298 THR B O 1
ATOM 4966 N N . GLY B 1 299 ? -46.835 6.229 2.913 1.00 21.06 299 GLY B N 1
ATOM 4967 C CA . GLY B 1 299 ? -46.670 7.595 2.448 1.00 20.34 299 GLY B CA 1
ATOM 4968 C C . GLY B 1 299 ? -46.516 8.578 3.594 1.00 18.74 299 GLY B C 1
ATOM 4969 O O . GLY B 1 299 ? -46.036 9.699 3.341 1.00 20.34 299 GLY B O 1
ATOM 4970 N N . VAL B 1 300 ? -46.903 8.216 4.814 1.00 18.52 300 VAL B N 1
ATOM 4971 C CA . VAL B 1 300 ? -46.712 9.144 5.938 1.00 18.31 300 VAL B CA 1
ATOM 4972 C C . VAL B 1 300 ? -45.483 8.616 6.672 1.00 19.24 300 VAL B C 1
ATOM 4973 O O . VAL B 1 300 ? -45.490 7.481 7.198 1.00 21.02 300 VAL B O 1
ATOM 4977 N N . GLY B 1 301 ? -44.429 9.443 6.728 1.00 17.35 301 GLY B N 1
ATOM 4978 C CA . GLY B 1 301 ? -43.160 8.991 7.303 1.00 19.00 301 GLY B CA 1
ATOM 4979 C C . GLY B 1 301 ? -42.794 9.422 8.697 1.00 17.88 301 GLY B C 1
ATOM 4980 O O . GLY B 1 301 ? -41.799 8.959 9.247 1.00 17.04 301 GLY B O 1
ATOM 4981 N N . ALA B 1 302 ? -43.524 10.395 9.244 1.00 16.34 302 ALA B N 1
ATOM 4982 C CA . ALA B 1 302 ? -43.246 10.850 10.615 1.00 15.52 302 ALA B CA 1
ATOM 4983 C C . ALA B 1 302 ? -44.406 11.708 11.088 1.00 15.40 302 ALA B C 1
ATOM 4984 O O . ALA B 1 302 ? -45.205 12.188 10.265 1.00 16.70 302 ALA B O 1
ATOM 4986 N N . ASP B 1 303 ? -44.507 11.876 12.395 1.00 15.87 303 ASP B N 1
ATOM 4987 C CA . ASP B 1 303 ? -45.588 12.728 12.947 1.00 15.12 303 ASP B CA 1
ATOM 4988 C C . ASP B 1 303 ? -45.049 13.497 14.106 1.00 14.98 303 ASP B C 1
ATOM 4989 O O . ASP B 1 303 ? -44.225 12.977 14.868 1.00 15.38 303 ASP B O 1
ATOM 4994 N N . LEU B 1 304 ? -45.472 14.775 14.230 1.00 15.04 304 LEU B N 1
ATOM 4995 C CA . LEU B 1 304 ? -45.014 15.627 15.320 1.00 13.73 304 LEU B CA 1
ATOM 4996 C C . LEU B 1 304 ? -46.253 16.167 16.034 1.00 15.72 304 LEU B C 1
ATOM 4997 O O . LEU B 1 304 ? -47.017 16.930 15.418 1.00 16.80 304 LEU B O 1
ATOM 5002 N N . PHE B 1 305 ? -46.504 15.785 17.272 1.00 14.37 305 PHE B N 1
ATOM 5003 C CA . PHE B 1 305 ? -47.671 16.379 17.919 1.00 14.37 305 PHE B CA 1
ATOM 5004 C C . PHE B 1 305 ? -47.389 17.846 18.301 1.00 14.62 305 PHE B C 1
ATOM 5005 O O . PHE B 1 305 ? -46.280 18.280 18.503 1.00 14.69 305 PHE B O 1
ATOM 5013 N N . TRP B 1 306 ? -48.483 18.632 18.365 1.00 16.12 306 TRP B N 1
ATOM 5014 C CA . TRP B 1 306 ? -48.384 20.010 18.844 1.00 15.30 306 TRP B CA 1
ATOM 5015 C C . TRP B 1 306 ? -49.098 19.946 20.215 1.00 16.06 306 TRP B C 1
ATOM 5016 O O . TRP B 1 306 ? -50.329 19.667 20.284 1.00 16.29 306 TRP B O 1
ATOM 5027 N N . GLN B 1 307 ? -48.362 20.170 21.292 1.00 14.78 307 GLN B N 1
ATOM 5028 C CA . GLN B 1 307 ? -46.944 20.541 21.337 1.00 15.44 307 GLN B CA 1
ATOM 5029 C C . GLN B 1 307 ? -46.309 19.968 22.595 1.00 15.59 307 GLN B C 1
ATOM 5030 O O . GLN B 1 307 ? -47.015 19.557 23.522 1.00 15.87 307 GLN B O 1
ATOM 5036 N N . TYR B 1 308 ? -44.984 19.962 22.597 1.00 15.39 308 TYR B N 1
ATOM 5037 C CA . TYR B 1 308 ? -44.233 19.494 23.725 1.00 15.67 308 TYR B CA 1
ATOM 5038 C C . TYR B 1 308 ? -44.350 20.458 24.930 1.00 16.65 308 TYR B C 1
ATOM 5039 O O . TYR B 1 308 ? -44.468 21.688 24.764 1.00 15.75 308 TYR B O 1
ATOM 5048 N N . GLY B 1 309 ? -44.336 19.900 26.125 1.00 17.12 309 GLY B N 1
ATOM 5049 C CA . GLY B 1 309 ? -44.345 20.688 27.347 1.00 16.57 309 GLY B CA 1
ATOM 5050 C C . GLY B 1 309 ? -43.352 20.090 28.338 1.00 17.53 309 GLY B C 1
ATOM 5051 O O . GLY B 1 309 ? -43.132 18.896 28.342 1.00 17.78 309 GLY B O 1
ATOM 5052 N N . ASP B 1 310 ? -42.758 20.943 29.146 1.00 18.27 310 ASP B N 1
ATOM 5053 C CA . ASP B 1 310 ? -41.840 20.505 30.193 1.00 19.53 310 ASP B CA 1
ATOM 5054 C C . ASP B 1 310 ? -41.892 21.509 31.350 1.00 20.42 310 ASP B C 1
ATOM 5055 O O . ASP B 1 310 ? -42.548 22.568 31.266 1.00 19.01 310 ASP B O 1
ATOM 5060 N N . ASP B 1 311 ? -41.203 21.166 32.433 1.00 21.21 311 ASP B N 1
ATOM 5061 C CA . ASP B 1 311 ? -41.138 22.034 33.613 1.00 24.74 311 ASP B CA 1
ATOM 5062 C C . ASP B 1 311 ? -39.766 22.667 33.614 1.00 24.47 311 ASP B C 1
ATOM 5063 O O . ASP B 1 311 ? -38.732 22.021 33.954 1.00 26.45 311 ASP B O 1
ATOM 5068 N N . LEU B 1 312 ? -39.725 23.938 33.212 1.00 24.33 312 LEU B N 1
ATOM 5069 C CA . LEU B 1 312 ? -38.507 24.710 33.073 1.00 24.24 312 LEU B CA 1
ATOM 5070 C C . LEU B 1 312 ? -38.178 25.434 34.358 1.00 25.69 312 LEU B C 1
ATOM 5071 O O . LEU B 1 312 ? -38.968 25.416 35.309 1.00 25.90 312 LEU B O 1
ATOM 5076 N N . SER B 1 313 ? -37.031 26.086 34.363 1.00 27.15 313 SER B N 1
ATOM 5077 C CA . SER B 1 313 ? -36.594 26.809 35.554 1.00 28.41 313 SER B CA 1
ATOM 5078 C C . SER B 1 313 ? -37.580 27.915 35.836 1.00 28.71 313 SER B C 1
ATOM 5079 O O . SER B 1 313 ? -37.750 28.327 36.975 1.00 30.64 313 SER B O 1
ATOM 5082 N N . THR B 1 314 ? -38.232 28.414 34.790 1.00 28.82 314 THR B N 1
ATOM 5083 C CA . THR B 1 314 ? -39.167 29.495 34.957 1.00 29.03 314 THR B CA 1
ATOM 5084 C C . THR B 1 314 ? -40.594 29.002 35.175 1.00 28.68 314 THR B C 1
ATOM 5085 O O . THR B 1 314 ? -41.509 29.809 35.278 1.00 30.84 314 THR B O 1
ATOM 5089 N N . GLY B 1 315 ? -40.784 27.690 35.264 1.00 26.74 315 GLY B N 1
ATOM 5090 C CA . GLY B 1 315 ? -42.106 27.137 35.462 1.00 25.81 315 GLY B CA 1
ATOM 5091 C C . GLY B 1 315 ? -42.485 26.325 34.250 1.00 24.91 315 GLY B C 1
ATOM 5092 O O . GLY B 1 315 ? -41.624 26.111 33.364 1.00 23.03 315 GLY B O 1
ATOM 5093 N N . LYS B 1 316 ? -43.725 25.878 34.207 1.00 23.95 316 LYS B N 1
ATOM 5094 C CA . LYS B 1 316 ? -44.167 25.088 33.097 1.00 23.17 316 LYS B CA 1
ATOM 5095 C C . LYS B 1 316 ? -44.094 25.873 31.804 1.00 22.47 316 LYS B C 1
ATOM 5096 O O . LYS B 1 316 ? -44.377 27.102 31.767 1.00 22.68 316 LYS B O 1
ATOM 5102 N N . SER B 1 317 ? -43.696 25.162 30.747 1.00 19.91 317 SER B N 1
ATOM 5103 C CA . SER B 1 317 ? -43.616 25.782 29.436 1.00 19.11 317 SER B CA 1
ATOM 5104 C C . SER B 1 317 ? -45.054 26.149 29.003 1.00 18.71 317 SER B C 1
ATOM 5105 O O . SER B 1 317 ? -46.044 25.764 29.625 1.00 21.11 317 SER B O 1
ATOM 5108 N N . PRO B 1 318 ? -45.197 26.860 27.877 1.00 18.39 318 PRO B N 1
ATOM 5109 C CA . PRO B 1 318 ? -46.540 27.272 27.433 1.00 19.39 318 PRO B CA 1
ATOM 5110 C C . PRO B 1 318 ? -47.602 26.244 27.289 1.00 19.25 318 PRO B C 1
ATOM 5111 O O . PRO B 1 318 ? -47.410 25.173 26.670 1.00 18.80 318 PRO B O 1
ATOM 5115 N N . ASP B 1 319 ? -48.751 26.548 27.892 1.00 18.35 319 ASP B N 1
ATOM 5116 C CA . ASP B 1 319 ? -49.886 25.646 27.829 1.00 19.13 319 ASP B CA 1
ATOM 5117 C C . ASP B 1 319 ? -51.067 26.256 27.052 1.00 19.12 319 ASP B C 1
ATOM 5118 O O . ASP B 1 319 ? -51.814 27.073 27.582 1.00 20.05 319 ASP B O 1
ATOM 5123 N N . ASP B 1 320 ? -51.228 25.900 25.778 1.00 18.14 320 ASP B N 1
ATOM 5124 C CA . ASP B 1 320 ? -52.352 26.377 24.998 1.00 18.80 320 ASP B CA 1
ATOM 5125 C C . ASP B 1 320 ? -53.470 25.354 24.957 1.00 18.45 320 ASP B C 1
ATOM 5126 O O . ASP B 1 320 ? -54.370 25.421 24.101 1.00 20.26 320 ASP B O 1
ATOM 5131 N N . GLY B 1 321 ? -53.457 24.412 25.900 1.00 20.11 321 GLY B N 1
ATOM 5132 C CA . GLY B 1 321 ? -54.484 23.400 25.901 1.00 19.72 321 GLY B CA 1
ATOM 5133 C C . GLY B 1 321 ? -54.127 22.172 25.080 1.00 21.26 321 GLY B C 1
ATOM 5134 O O . GLY B 1 321 ? -54.699 21.085 25.262 1.00 22.36 321 GLY B O 1
ATOM 5135 N N . ASN B 1 322 ? -53.206 22.350 24.129 1.00 19.81 322 ASN B N 1
ATOM 5136 C CA . ASN B 1 322 ? -52.779 21.213 23.322 1.00 19.68 322 ASN B CA 1
ATOM 5137 C C . ASN B 1 322 ? -51.524 20.609 23.913 1.00 19.85 322 ASN B C 1
ATOM 5138 O O . ASN B 1 322 ? -51.159 19.492 23.568 1.00 21.26 322 ASN B O 1
ATOM 5143 N N . THR B 1 323 ? -50.856 21.342 24.769 1.00 18.13 323 THR B N 1
ATOM 5144 C CA . THR B 1 323 ? -49.568 20.908 25.332 1.00 19.29 323 THR B CA 1
ATOM 5145 C C . THR B 1 323 ? -49.611 19.557 26.057 1.00 20.26 323 THR B C 1
ATOM 5146 O O . THR B 1 323 ? -50.505 19.350 26.888 1.00 20.00 323 THR B O 1
ATOM 5150 N N . ILE B 1 324 ? -48.656 18.688 25.723 1.00 18.77 324 ILE B N 1
ATOM 5151 C CA . ILE B 1 324 ? -48.535 17.369 26.371 1.00 19.09 324 ILE B CA 1
ATOM 5152 C C . ILE B 1 324 ? -47.227 17.445 27.158 1.00 19.88 324 ILE B C 1
ATOM 5153 O O . ILE B 1 324 ? -46.110 17.465 26.584 1.00 20.17 324 ILE B O 1
ATOM 5158 N N . TYR B 1 325 ? -47.344 17.515 28.491 1.00 21.04 325 TYR B N 1
ATOM 5159 C CA . TYR B 1 325 ? -46.165 17.666 29.350 1.00 19.33 325 TYR B CA 1
ATOM 5160 C C . TYR B 1 325 ? -45.381 16.391 29.643 1.00 20.43 325 TYR B C 1
ATOM 5161 O O . TYR B 1 325 ? -45.972 15.326 29.933 1.00 19.90 325 TYR B O 1
ATOM 5170 N N . TYR B 1 326 ? -44.069 16.527 29.574 1.00 19.59 326 TYR B N 1
ATOM 5171 C CA . TYR B 1 326 ? -43.173 15.392 29.866 1.00 20.68 326 TYR B CA 1
ATOM 5172 C C . TYR B 1 326 ? -43.578 14.771 31.210 1.00 22.69 326 TYR B C 1
ATOM 5173 O O . TYR B 1 326 ? -43.906 15.481 32.164 1.00 22.05 326 TYR B O 1
ATOM 5182 N N . GLY B 1 327 ? -43.540 13.439 31.282 1.00 23.41 327 GLY B N 1
ATOM 5183 C CA . GLY B 1 327 ? -43.808 12.838 32.575 1.00 25.61 327 GLY B CA 1
ATOM 5184 C C . GLY B 1 327 ? -45.223 12.679 33.049 1.00 26.55 327 GLY B C 1
ATOM 5185 O O . GLY B 1 327 ? -45.406 12.278 34.198 1.00 28.98 327 GLY B O 1
ATOM 5186 N N . THR B 1 328 ? -46.221 12.945 32.207 1.00 25.19 328 THR B N 1
ATOM 5187 C CA . THR B 1 328 ? -47.606 12.833 32.639 1.00 24.08 328 THR B CA 1
ATOM 5188 C C . THR B 1 328 ? -48.249 11.659 31.981 1.00 24.73 328 THR B C 1
ATOM 5189 O O . THR B 1 328 ? -47.673 11.036 31.111 1.00 23.03 328 THR B O 1
ATOM 5193 N N . SER B 1 329 ? -49.459 11.336 32.400 1.00 22.78 329 SER B N 1
ATOM 5194 C CA . SER B 1 329 ? -50.174 10.221 31.812 1.00 24.91 329 SER B CA 1
ATOM 5195 C C . SER B 1 329 ? -50.413 10.383 30.316 1.00 25.00 329 SER B C 1
ATOM 5196 O O . SER B 1 329 ? -50.332 9.433 29.523 1.00 25.27 329 SER B O 1
ATOM 5199 N N . ASP B 1 330 ? -50.745 11.601 29.897 1.00 23.97 330 ASP B N 1
ATOM 5200 C CA . ASP B 1 330 ? -50.972 11.822 28.489 1.00 23.06 330 ASP B CA 1
ATOM 5201 C C . ASP B 1 330 ? -49.669 11.649 27.702 1.00 19.94 330 ASP B C 1
ATOM 5202 O O . ASP B 1 330 ? -49.688 11.262 26.562 1.00 21.82 330 ASP B O 1
ATOM 5207 N N . TYR B 1 331 ? -48.563 11.963 28.344 1.00 20.29 331 TYR B N 1
ATOM 5208 C CA . TYR B 1 331 ? -47.288 11.812 27.683 1.00 19.69 331 TYR B CA 1
ATOM 5209 C C . TYR B 1 331 ? -46.979 10.335 27.534 1.00 20.45 331 TYR B C 1
ATOM 5210 O O . TYR B 1 331 ? -46.384 9.896 26.539 1.00 18.61 331 TYR B O 1
ATOM 5219 N N . GLN B 1 332 ? -47.356 9.551 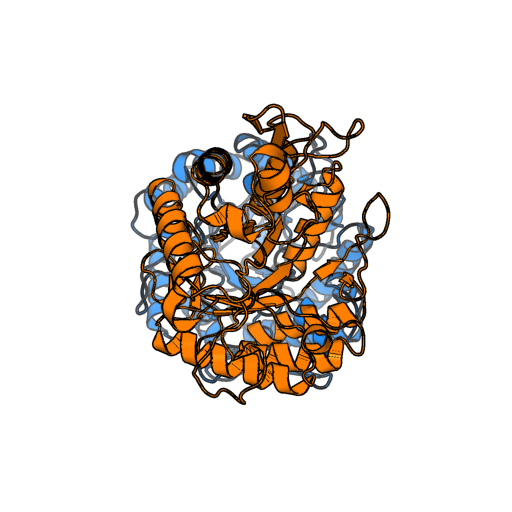28.540 1.00 21.79 332 GLN B N 1
ATOM 5220 C CA . GLN B 1 332 ? -47.075 8.114 28.406 1.00 22.56 332 GLN B CA 1
ATOM 5221 C C . GLN B 1 332 ? -47.875 7.557 27.253 1.00 22.76 332 GLN B C 1
ATOM 5222 O O . GLN B 1 332 ? -47.413 6.719 26.494 1.00 22.29 332 GLN B O 1
ATOM 5228 N N . CYS B 1 333 ? -49.111 8.017 27.092 1.00 20.69 333 CYS B N 1
ATOM 5229 C CA . CYS B 1 333 ? -49.946 7.534 26.007 1.00 22.01 333 CYS B CA 1
ATOM 5230 C C . CYS B 1 333 ? -49.475 7.970 24.642 1.00 21.65 333 CYS B C 1
ATOM 5231 O O . CYS B 1 333 ? -49.396 7.158 23.712 1.00 21.89 333 CYS B O 1
ATOM 5234 N N . LEU B 1 334 ? -49.192 9.274 24.540 1.00 20.59 334 LEU B N 1
ATOM 5235 C CA . LEU B 1 334 ? -48.867 9.876 23.239 1.00 21.06 334 LEU B CA 1
ATOM 5236 C C . LEU B 1 334 ? -47.418 9.884 22.835 1.00 19.43 334 LEU B C 1
ATOM 5237 O O . LEU B 1 334 ? -47.114 10.142 21.669 1.00 19.17 334 LEU B O 1
ATOM 5242 N N . VAL B 1 335 ? -46.526 9.572 23.775 1.00 18.96 335 VAL B N 1
ATOM 5243 C CA . VAL B 1 335 ? -45.108 9.530 23.432 1.00 19.29 335 VAL B CA 1
ATOM 5244 C C . VAL B 1 335 ? -44.560 8.117 23.746 1.00 19.25 335 VAL B C 1
ATOM 5245 O O . VAL B 1 335 ? -44.260 7.387 22.831 1.00 20.67 335 VAL B O 1
ATOM 5249 N N . THR B 1 336 ? -44.486 7.738 25.025 1.00 19.17 336 THR B N 1
ATOM 5250 C CA . THR B 1 336 ? -43.889 6.436 25.370 1.00 18.99 336 THR B CA 1
ATOM 5251 C C . THR B 1 336 ? -44.527 5.299 24.646 1.00 18.81 336 THR B C 1
ATOM 5252 O O . THR B 1 336 ? -43.833 4.431 24.070 1.00 17.56 336 THR B O 1
ATOM 5256 N N . ASP B 1 337 ? -45.853 5.223 24.706 1.00 19.48 337 ASP B N 1
ATOM 5257 C CA . ASP B 1 337 ? -46.515 4.120 24.006 1.00 19.15 337 ASP B CA 1
ATOM 5258 C C . ASP B 1 337 ? -46.367 4.200 22.498 1.00 19.38 337 ASP B C 1
ATOM 5259 O O . ASP B 1 337 ? -46.229 3.181 21.815 1.00 21.04 337 ASP B O 1
ATOM 5264 N N . HIS B 1 338 ? -46.376 5.406 21.941 1.00 20.22 338 HIS B N 1
ATOM 5265 C CA . HIS B 1 338 ? -46.288 5.577 20.485 1.00 17.63 338 HIS B CA 1
ATOM 5266 C C . HIS B 1 338 ? -44.876 5.248 19.981 1.00 19.23 338 HIS B C 1
ATOM 5267 O O . HIS B 1 338 ? -44.753 4.558 18.972 1.00 18.51 338 HIS B O 1
ATOM 5274 N N . VAL B 1 339 ? -43.851 5.737 20.681 1.00 17.40 339 VAL B N 1
ATOM 5275 C CA . VAL B 1 339 ? -42.470 5.448 20.250 1.00 18.53 339 VAL B CA 1
ATOM 5276 C C . VAL B 1 339 ? -42.270 3.925 20.322 1.00 19.94 339 VAL B C 1
ATOM 5277 O O . VAL B 1 339 ? -41.637 3.344 19.429 1.00 19.46 339 VAL B O 1
ATOM 5281 N N . ALA B 1 340 ? -42.793 3.292 21.373 1.00 19.58 340 ALA B N 1
ATOM 5282 C CA . ALA B 1 340 ? -42.683 1.807 21.464 1.00 20.14 340 ALA B CA 1
ATOM 5283 C C . ALA B 1 340 ? -43.417 1.107 20.309 1.00 20.93 340 ALA B C 1
ATOM 5284 O O . ALA B 1 340 ? -42.917 0.130 19.746 1.00 23.23 340 ALA B O 1
ATOM 5286 N N . ALA B 1 341 ? -44.602 1.574 19.937 1.00 19.92 341 ALA B N 1
ATOM 5287 C CA . ALA B 1 341 ? -45.353 0.961 18.817 1.00 20.59 341 ALA B CA 1
ATOM 5288 C C . ALA B 1 341 ? -44.595 1.093 17.497 1.00 19.89 341 ALA B C 1
ATOM 5289 O O . ALA B 1 341 ? -44.687 0.253 16.609 1.00 22.48 341 ALA B O 1
ATOM 5291 N N . ILE B 1 342 ? -43.950 2.246 17.311 1.00 19.96 342 ILE B N 1
ATOM 5292 C CA . ILE B 1 342 ? -43.218 2.481 16.090 1.00 21.38 342 ILE B CA 1
ATOM 5293 C C . ILE B 1 342 ? -42.076 1.458 16.048 1.00 23.42 342 ILE B C 1
ATOM 5294 O O . ILE B 1 342 ? -41.790 0.877 15.014 1.00 23.82 342 ILE B O 1
ATOM 5299 N N . GLY B 1 343 ? -41.464 1.226 17.203 1.00 26.11 343 GLY B N 1
ATOM 5300 C CA . GLY B 1 343 ? -40.331 0.316 17.233 1.00 28.77 343 GLY B CA 1
ATOM 5301 C C . GLY B 1 343 ? -40.768 -1.095 17.071 1.00 31.55 343 GLY B C 1
ATOM 5302 O O . GLY B 1 343 ? -40.015 -1.964 16.654 1.00 32.52 343 GLY B O 1
ATOM 5303 N N . SER B 1 344 ? -42.027 -1.321 17.383 1.00 33.49 344 SER B N 1
ATOM 5304 C CA . SER B 1 344 ? -42.578 -2.649 17.305 1.00 33.65 344 SER B CA 1
ATOM 5305 C C . SER B 1 344 ? -43.300 -2.883 16.003 1.00 36.04 344 SER B C 1
ATOM 5306 O O . SER B 1 344 ? -44.010 -3.874 15.864 1.00 37.65 344 SER B O 1
ATOM 5309 N N . ALA B 1 345 ? -43.148 -1.986 15.038 1.00 38.22 345 ALA B N 1
ATOM 5310 C CA . ALA B 1 345 ? -43.845 -2.211 13.785 1.00 39.78 345 ALA B CA 1
ATOM 5311 C C . ALA B 1 345 ? -43.215 -3.388 13.011 1.00 41.02 345 ALA B C 1
ATOM 5312 O O . ALA B 1 345 ? -41.971 -3.584 13.056 1.00 41.59 345 ALA B O 1
#

Nearest PDB structures (foldseek):
  3wh9-assembly2_B  TM=1.002E+00  e=4.955E-77  Aspergillus niger
  3wfl-assembly1_A  TM=9.956E-01  e=1.322E-62  Talaromyces trachyspermus
  3ziz-assembly1_A  TM=9.839E-01  e=2.660E-55  Podospora anserina
  1qnq-assembly1_A  TM=9.842E-01  e=7.504E-54  Trichoderma reesei
  8gf3-assembly1_A  TM=8.992E-01  e=1.880E-34  Bacillus licheniformis

Foldseek 3Di:
DAWAADFLAIAAPRDTFFAEAAEDQCQLFDLDLVQLLVVLQLCLVLRHAEYEYEQAQEEQDDDDPPGAHAWHQYPLAIDGDPDSSYCVSVVSNLVSCLVSNHAYEYEQFELDCVSHGCVVLCVRNHDDHSQVQQPDPSNVVRSLVSLLVVCVVCQVGNRYQEYEHYAAQFNAQDALVSVLVSLLVNLVSNCVRHVPHAYEHNHAQADADFPDPPAPRNHCRRSHHNLSNLLRPSHAEYEHEEECPVRVHDLVVLLVVLQRQQVSQSVSSHAYEHEEYFDLPPLQVSVLVNLVSLNPHHRHRYYYYPHEWEQGPVGIDDDPSRYDYRPDPSCCRNGVVSSVVRVVD/DAWADDFLAIAAPRRTFFAEAAEDACQLFDLDLVQLLVVLQLCLVLRHAEYEYEQAQEDQDDDPPLGAHAWHQYPLDIDGDPDSSYCVSVVSNLVSCLVSNHAYEYEQFELDCHSHGCVVLCVRHHDDHSLVQLPDPSNVVRSLVSLLVVCVVCQPGNRYQEYEHYAAQFNAQDALVSVLVSLLVNLVSNCVRHVPHAYEYNHAQAQAPFPDPPARRNHCRGSHHQLSNLLRPSHAEYEHEEECPVRVHDLVVLLVSLQRVQVSQSVSSHAYEHEEYFDLPPLQVSVLVNLVSLLPHHRHRYYYYPHEWEQGPVGIDDDPSRYDYRPDPSCCRNGVVSSVVSVVD

B-factor: mean 23.31, std 9.45, range [9.7, 63.41]

InterPro domains:
  IPR001547 Glycoside hydrolase, family 5 [PF26410] (39-323)
  IPR017853 Glycoside hydrolase superfamily [SSF51445] (40-376)
  IPR045053 Mannan endo-1,4-beta-mannosidase-like [PTHR31451] (8-369)

Organism: Aspergillus niger (strain ATCC MYA-4892 / CBS 513.88 / FGSC A1513) (NCBI:txid425011)

Radius of gyration: 26.3 Å; Cα contacts (8 Å, |Δi|>4): 1607; chains: 2; bounding box: 70×77×54 Å

Secondary structure (DSSP, 8-state):
---EEETTEEEETTEEE-EEEEE-TTGGG---HHHHHHHHHHHHHHT--EEEEE---EESSPPSTT---SEEEETTEEEE--STTTHHHHHHHHHHHHHTT-EEEEES-BSSSTTSHHHHHHHHH--SSTTHHHH-HHHHHHHHHHHHHHHHHTTT-TTEEEEES-BS---TT--HHHHHHHHHHHHHHHHHH-TTSEEE---------SS--S-GGGSSTTS--HHHHHT-TT--SEEEEE-HHHHT--TTHHHHHHHHHHHHHHHHTS-EEEEEE--SS-HHHHHHHHHHHHHHSTTEEEEEES-EE-EETTEEPP-SS--EETTSHHHIIIIIHHHHHHHT-/---EEETTEEEETTEEE-EEEEE-TTGGG---HHHHHHHHHHHHHHT--EEEEE---EESS--STT---SEEEETTEEEE--STTTHHHHHHHHHHHHHHT-EEEEES-BSSSTTSHHHHHHHHH--SSTHHHHH-HHHHHHHHHHHHHHHHHTTT-TTEEEEES-BS---TT--HHHHHHHHHHHHHHHHHH-TTSEEE---------SS--S-GGGSSTTS--HHHHHT-TT--SEEEEE-HHHHT--TTHHHHHHHHHHHHHHHHTS-EEEEEE--SSSHHHHHHHHHHHHHHSTTEEEEEES-EE-EETTEEPP-SS--EETTSHHHIIIIIHHHHHHHT-

GO terms:
  GO:0005576 extracellular region (C, IDA)
  GO:0016985 mannan endo-1,4-beta-mannosidase activity (F, IDA)
  GO:0046355 mannan catabolic process (P, IDA)

Sequence (690 aa):
SFASTSGLQFTIDGETGYFAGTNSYWIGFLTDNADVDLVMGHLKSSGLKILRVWGFNDVTSQPSSGTVWYQLHQDGKSTINTGADGLQRLDYVVSSAEQHDIKLIINFVNYWTDYGGMSAYVSAYGGSGETDFYTSDTMQSAYQTYIKTVVERYSNSSAVFAWELANEPRCPSCDTSVLYNWIEKTSKFIKGLDADRMVCIGDEGFGLNIDSDGSYPYQFSEGLNFTMNLDIDTIDFGTLHLYPDSWGTSDDWGNGWITAHGAACKAAGKPCLLEEYGVTSNHCSVEGAWQKTALSTTGVGADLFWQYGDDLSTGKSPDDGNTIYYGTSDYQCLVTDHVAAIGSASFASTSGLQFTIDGETGYFAGTNSYWIGFLTDNADVDLVMGHLKSSGLKILRVWGFNDVTSQPSSGTVWYQLHQDGKSTINTGADGLQRLDYVVSSAEQHDIKLIINFVNYWTDYGGMSAYVSAYGGSGETDFYTSDTMQSAYQTYIKTVVERYSNSSAVFAWELANEPRCPSCDTSVLYNWIEKTSKFIKGLDADRMVCIGDEGFGLNIDSDGSYPYQFSEGLNFTMNLDIDTIDFGTLHLYPDSWGTSDDWGNGWITAHGAACKAAGKPCLLEEYGVTSNHCSVEGAWQKTALSTTGVGADLFWQYGDDLSTGKSPDDGNTIYYGTSDYQCLVTDHVAAIGSA

Solvent-accessible surface area: 23628 Å² total; per-residue (Å²): 139,47,4,46,50,54,57,41,84,0,25,1,79,65,120,68,20,30,19,5,1,0,0,0,23,10,0,0,29,30,88,59,63,67,6,0,42,67,0,0,24,40,1,120,89,16,31,4,55,1,0,0,0,11,0,0,8,3,5,22,40,123,11,68,122,56,61,8,19,0,1,20,1,73,132,44,145,36,74,35,15,71,27,74,50,0,0,81,22,0,40,61,0,4,43,2,0,85,135,34,54,2,13,0,0,0,0,0,0,2,4,21,19,58,72,9,0,0,12,1,0,1,27,28,50,32,36,51,25,8,45,54,0,6,103,22,122,81,2,5,66,12,0,32,76,0,0,87,42,0,0,82,86,11,57,156,9,44,0,0,0,0,0,0,0,0,7,17,0,25,1,58,104,29,99,28,48,43,0,54,82,5,0,58,97,0,0,123,55,0,38,70,54,15,76,113,0,8,0,0,5,0,3,4,0,2,0,1,110,45,117,50,88,50,26,82,0,9,81,72,56,22,0,1,26,7,42,60,3,2,103,5,135,29,0,31,0,2,1,0,0,0,32,0,87,42,19,54,28,66,58,111,31,0,31,38,0,0,70,2,0,0,37,2,0,126,83,43,44,37,1,0,0,0,0,8,0,2,6,88,81,100,23,51,75,17,0,20,44,1,6,158,23,0,48,90,19,90,4,7,4,0,1,0,2,25,0,0,0,6,90,16,80,124,31,138,4,33,70,43,26,17,9,2,21,78,65,58,97,50,8,111,27,2,1,74,81,11,40,60,47,23,72,93,128,143,52,3,45,51,57,53,42,84,0,24,3,54,40,70,68,20,34,13,5,1,0,0,0,39,11,1,0,29,31,86,55,65,70,6,0,41,66,0,0,24,36,1,56,11,12,9,3,56,1,0,0,0,12,0,0,7,4,28,62,66,124,42,88,121,40,71,7,18,0,1,17,1,72,135,35,150,35,74,37,16,69,26,76,49,0,0,79,23,0,41,58,0,4,46,1,0,83,45,34,64,1,10,0,0,0,0,0,0,2,13,92,88,87,81,16,0,0,35,9,0,15,85,28,50,39,57,86,41,35,46,51,0,5,103,22,114,81,3,4,69,12,0,34,78,0,0,94,43,0,0,81,86,11,57,153,8,51,2,0,0,0,0,0,0,0,7,17,0,32,1,61,108,30,99,29,48,42,0,57,81,6,0,63,90,0,0,116,56,0,40,71,44,16,79,113,0,8,0,0,5,0,3,3,0,2,0,1,109,47,108,53,89,40,27,77,0,9,95,81,58,21,0,0,27,7,35,59,2,2,99,6,132,22,0,32,0,2,1,0,0,0,33,0,108,88,22,76,25,69,58,106,32,0,29,36,0,0,70,1,0,0,39,2,0,125,88,27,46,36,1,0,0,0,0,8,0,2,6,87,80,108,25,50,72,17,0,21,46,1,5,160,24,0,42,87,20,88,4,8,3,0,1,0,2,25,1,0,0,6,96,14,84,121,29,140,5,52,94,74,27,16,9,2,26,64,37,61,97,49,8,42,24,1,1,20,54,12,20,10,38,27,53,2,63